Protein AF-0000000069277262 (afdb_homodimer)

InterPro domains:
  IPR000719 Protein kinase domain [PF00069] (21-225)
  IPR000719 Protein kinase domain [PS50011] (18-268)
  IPR000719 Protein kinase domain [SM00220] (18-269)
  IPR008271 Serine/threonine-protein kinase, active site [PS00108] (146-158)
  IPR011009 Protein kinase-like domain superfamily [SSF56112] (22-265)
  IPR017441 Protein kinase, ATP binding site [PS00107] (24-46)
  IPR051681 Serine/Threonine Kinases and Pseudokinases [PTHR44329] (21-268)

Sequence (558 aa):
MTIGIAEHWFIKPSDITPDSKSILGSGGFGIVVKGMLHEATEVAIKIPTRFQSQEESQLANEMRLFRHIRHSNIVLFHGATLMRINGGSPCLSLVLEWVNGGNFGEYMQQLRSNGVFEADGQAFAHKILLDVARGMTYLHKLTPIILHLDLKPANILVERSVPPRGKITDFGLSRFARNSLPQHKVGTEKYMAPEVAHRKHYGPAADVFSLGRVIIWTITGKLCPELISSTSFKGLLQTLDEVALSCLEEEPHIRPNFVQVYARLTTITTTTTTTATSLMTIGIAEHWFIKPSDITPDSKSILGSGGFGIVVKGMLHEATEVAIKIPTRFQSQEESQLANEMRLFRHIRHSNIVLFHGATLMRINGGSPCLSLVLEWVNGGNFGEYMQQLRSNGVFEADGQAFAHKILLDVARGMTYLHKLTPIILHLDLKPANILVERSVPPRGKITDFGLSRFARNSLPQHKVGTEKYMAPEVAHRKHYGPAADVFSLGRVIIWTITGKLCPELISSTSFKGLLQTLDEVALSCLEEEPHIRPNFVQVYARLTTITTTTTTTATSL

Radius of gyration: 24.21 Å; Cα contacts (8 Å, |Δi|>4): 1051; chains: 2; bounding box: 55×65×52 Å

Secondary structure (DSSP, 8-state):
----TT-TTB--GGGEEEEEEEEEEEETTEEEEEEEETTTEEEEEEE-SSTTSHHHHHHHHHHHHHTT---TTB--EEEEEEE-STT---EEEEEEEPPTT-BHHHHHHHHHHTSS--HHHHHHHHHHHHHHHHHHHHHHHSSS-EE----SGGGEEEE-SSS-EEEE---TT-EEGGG--TT---S-GGG--HHHHTT----HHHHHHHHHHHHHHHHHSS--GGGTTTS---THHHHHHHHHHHHT-SSGGGS--HHHHHHHHHT------------/----TT-TTB--GGGEEEEEEEEEEEETTEEEEEEEETTTEEEEEEE-SSTTSHHHHHHHHHHHHHTT---TTB--EEEEEEE-STT---EEEEEEEPPTT-BHHHHHHHHHHTSS--HHHHHHHHHHHHHHHHHHHHHHHSSS-EE-S--SGGGEEEE-SSS-EEEE---TT-EEGGG--TT---S-GGG--HHHHTT----HHHHHHHHHHHHHHHHHSS--GGGTTTS---THHHHHHHHHHHHT-SSGGGS--HHHHHHHHHT------------

pLDDT: mean 82.86, std 16.5, range [23.98, 98.5]

Foldseek 3Di:
DCPPPPDPFEDEPVQKAWPVVAFPDDDPQATWTWIDGNNPAIWIKGFGPDPPDLNLQLVVVVQVVLVPDDDPQAWHWSHWYWDDDPNDGTGIMTITHDAPQAFQLSNLCVCCVVPDCDLVNLVLNLQQLLSVLVRQLVQCPDVQRKAQQADARNQWGWHDDVNIGIHGHRSSQIDGLVPQQLADQDYDPLQFAPSSVVSHRDDQLRVLSSSLQRLVCSLPVDSDLVVLVPDPDDALNVLSSVLSVLSNDNDSVSHDGSVVSSVSSVPRDRPPPPPPPPD/DCPPPPDPFEDEPVQKAWPVVAFPDDDPQATWTWIDGNNPAIWIKGFHPDPPDLNLQLVVVVQVVLVPDDDPQAWHWSHWYWDDDPNDGTGIMTITHDAPQAFQLSNLCVCCVVPDCDLVNLVLNLQQLLSVLVRQLVQCPDVQRKDQQADARNQWGWHDDVNIGIHGHRSSQMDGLVPQQLADQDYDPLQFAPSSVVSHRDDQLRVLSSSLQRLVCSLPVDSDLVVLVPDPDDALNVLSSVLSVLSNDNDSVSHDGSVVSSVSSVPRDRPPPPPPPPD

Solvent-accessible surface area (backbone atoms only — not comparable to full-atom values): 29925 Å² total; per-residue (Å²): 129,80,68,65,81,85,42,81,42,64,43,60,52,88,44,46,48,73,39,82,86,35,73,77,40,81,52,94,63,21,35,31,27,38,27,26,43,67,83,61,38,66,25,29,35,40,34,48,79,48,85,94,30,76,25,42,55,20,49,52,44,27,52,61,49,48,77,58,59,57,52,93,21,32,60,48,65,56,29,34,31,54,43,60,61,93,81,47,71,72,35,73,22,43,35,27,56,55,61,82,35,43,28,40,51,60,40,48,49,58,45,35,68,72,61,59,75,40,67,67,45,48,44,49,52,49,44,28,53,42,28,42,28,36,34,49,30,52,36,59,67,37,89,72,29,44,38,50,53,51,57,41,44,80,31,25,32,25,34,76,36,52,72,52,46,22,24,40,50,80,44,44,72,32,43,47,52,92,68,58,62,34,81,56,75,64,65,49,74,92,30,48,24,66,42,38,71,70,39,32,76,61,57,71,41,37,47,36,21,7,50,14,41,43,46,43,24,67,75,67,74,39,91,52,76,78,53,59,80,74,52,86,57,62,70,66,54,32,55,47,48,54,54,18,54,45,24,54,42,85,52,54,87,74,26,56,54,43,58,55,49,31,55,57,55,67,67,54,74,65,80,68,81,65,78,67,73,76,122,130,78,68,63,82,85,43,81,41,64,43,60,50,89,45,46,49,73,40,85,87,35,72,77,41,81,52,94,63,20,34,31,27,39,27,25,43,68,84,61,38,66,25,28,34,39,32,47,79,46,85,94,30,77,23,41,54,21,49,51,43,26,53,62,49,49,77,58,57,58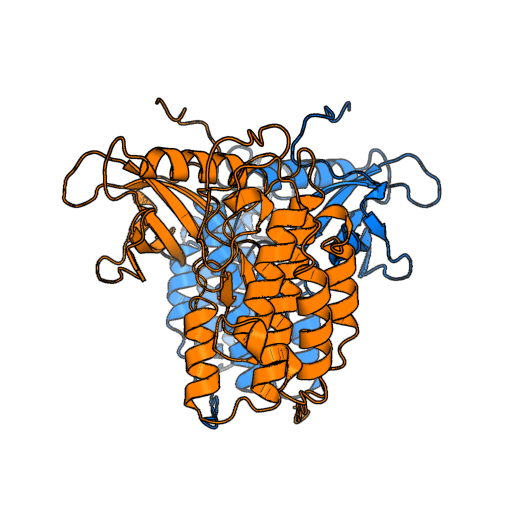,51,92,22,33,61,49,64,56,29,36,32,54,43,62,60,93,83,47,72,70,37,73,22,42,35,27,56,54,60,84,36,44,26,39,52,60,41,48,50,58,44,35,70,72,64,57,75,38,66,66,45,48,44,48,52,49,45,28,52,42,29,42,28,36,35,48,31,52,36,59,66,37,89,73,28,43,38,51,52,50,57,41,44,81,31,24,33,25,35,76,35,52,73,50,44,20,22,41,50,79,43,44,72,32,43,48,52,91,68,56,62,33,81,56,75,64,64,50,73,92,31,49,25,68,43,37,72,68,38,34,77,61,56,72,43,38,47,35,20,7,48,15,41,42,47,44,24,69,75,66,73,40,90,51,78,78,56,58,81,73,53,85,56,60,70,67,53,31,55,46,48,55,53,19,54,44,24,53,42,85,52,54,88,73,26,56,53,43,58,55,50,31,54,56,53,67,67,54,75,66,79,68,80,66,76,67,72,76,123

Structure (mmCIF, N/CA/C/O backbone):
data_AF-0000000069277262-model_v1
#
loop_
_entity.id
_entity.type
_entity.pdbx_description
1 polymer 'Protein kinase domain-containing protein'
#
loop_
_atom_site.group_PDB
_atom_site.id
_atom_site.type_symbol
_atom_site.label_atom_id
_atom_site.label_alt_id
_atom_site.label_comp_id
_atom_site.label_asym_id
_atom_site.label_entity_id
_atom_site.label_seq_id
_atom_site.pdbx_PDB_ins_code
_atom_site.Cartn_x
_atom_site.Cartn_y
_atom_site.Cartn_z
_atom_site.occupancy
_atom_site.B_iso_or_equiv
_atom_site.auth_seq_id
_atom_site.auth_comp_id
_atom_site.auth_asym_id
_atom_site.auth_atom_id
_atom_site.pdbx_PDB_model_num
ATOM 1 N N . MET A 1 1 ? 22.484 15.227 -14.742 1 27.34 1 MET A N 1
ATOM 2 C CA . MET A 1 1 ? 22.266 14.367 -13.586 1 27.34 1 MET A CA 1
ATOM 3 C C . MET A 1 1 ? 22 12.93 -14.016 1 27.34 1 MET A C 1
ATOM 5 O O . MET A 1 1 ? 21.047 12.656 -14.734 1 27.34 1 MET A O 1
ATOM 9 N N . THR A 1 2 ? 23.031 12.234 -14.391 1 31.22 2 THR A N 1
ATOM 10 C CA . THR A 1 2 ? 23 10.844 -14.828 1 31.22 2 THR A CA 1
ATOM 11 C C . THR A 1 2 ? 22.234 9.977 -13.844 1 31.22 2 THR A C 1
ATOM 13 O O . THR A 1 2 ? 22.641 9.836 -12.688 1 31.22 2 THR A O 1
ATOM 16 N N . ILE A 1 3 ? 21 10.195 -13.789 1 38.25 3 ILE A N 1
ATOM 17 C CA . ILE A 1 3 ? 20.312 9.164 -13.016 1 38.25 3 ILE A CA 1
ATOM 18 C C . ILE A 1 3 ? 20.969 7.809 -13.273 1 38.25 3 ILE A C 1
ATOM 20 O O . ILE A 1 3 ? 21.016 7.348 -14.422 1 38.25 3 ILE A O 1
ATOM 24 N N . GLY A 1 4 ? 21.938 7.535 -12.75 1 38.44 4 GLY A N 1
ATOM 25 C CA . GLY A 1 4 ? 22.516 6.219 -12.969 1 38.44 4 GLY A CA 1
ATOM 26 C C . GLY A 1 4 ? 21.469 5.141 -13.172 1 38.44 4 GLY A C 1
ATOM 27 O O . GLY A 1 4 ? 20.484 5.07 -12.43 1 38.44 4 GLY A O 1
ATOM 28 N N . ILE A 1 5 ? 21.203 4.73 -14.43 1 40.66 5 ILE A N 1
ATOM 29 C CA . ILE A 1 5 ? 20.391 3.693 -15.047 1 40.66 5 ILE A CA 1
ATOM 30 C C . ILE A 1 5 ? 20.141 2.566 -14.047 1 40.66 5 ILE A C 1
ATOM 32 O O . ILE A 1 5 ? 19.141 1.855 -14.141 1 40.66 5 ILE A O 1
ATOM 36 N N . ALA A 1 6 ? 21.141 2.26 -13.18 1 46.06 6 ALA A N 1
ATOM 37 C CA . ALA A 1 6 ? 21.109 0.969 -12.492 1 46.06 6 ALA A CA 1
ATOM 38 C C . ALA A 1 6 ? 20.188 1.015 -11.281 1 46.06 6 ALA A C 1
ATOM 40 O O . ALA A 1 6 ? 20.281 0.157 -10.398 1 46.06 6 ALA A O 1
ATOM 41 N N . GLU A 1 7 ? 19.25 2.193 -11.234 1 62 7 GLU A N 1
ATOM 42 C CA . GLU A 1 7 ? 18.562 2.213 -9.945 1 62 7 GLU A CA 1
ATOM 43 C C . GLU A 1 7 ? 17.234 1.466 -10.016 1 62 7 GLU A C 1
ATOM 45 O O . GLU A 1 7 ? 16.516 1.579 -11 1 62 7 GLU A O 1
ATOM 50 N N . HIS A 1 8 ? 17.031 0.446 -9.273 1 68.56 8 HIS A N 1
ATOM 51 C CA . HIS A 1 8 ? 15.906 -0.479 -9.219 1 68.56 8 HIS A CA 1
ATOM 52 C C . HIS A 1 8 ? 14.578 0.271 -9.164 1 68.56 8 HIS A C 1
ATOM 54 O O . HIS A 1 8 ? 13.516 -0.322 -9.367 1 68.56 8 HIS A O 1
ATOM 60 N N . TRP A 1 9 ? 14.664 1.692 -9.156 1 77.31 9 TRP A N 1
ATOM 61 C CA . TRP A 1 9 ? 13.406 2.428 -9.039 1 77.31 9 TRP A CA 1
ATOM 62 C C . TRP A 1 9 ? 13.109 3.193 -10.32 1 77.31 9 TRP A C 1
ATOM 64 O O . TRP A 1 9 ? 12.078 3.869 -10.422 1 77.31 9 TRP A O 1
ATOM 74 N N . PHE A 1 10 ? 13.961 3.07 -11.312 1 85.88 10 PHE A N 1
ATOM 75 C CA . PHE A 1 10 ? 13.695 3.771 -12.562 1 85.88 10 PHE A CA 1
ATOM 76 C C . PHE A 1 10 ? 12.711 2.988 -13.422 1 85.88 10 PHE A C 1
ATOM 78 O O . PHE A 1 10 ? 12.891 1.791 -13.656 1 85.88 10 PHE A O 1
ATOM 85 N N . ILE A 1 11 ? 11.734 3.605 -13.883 1 90.69 11 ILE A N 1
ATOM 86 C CA . ILE A 1 11 ? 10.719 3.049 -14.766 1 90.69 11 ILE A CA 1
ATOM 87 C C . ILE A 1 11 ? 10.891 3.623 -16.172 1 90.69 11 ILE A C 1
ATOM 89 O O . ILE A 1 11 ? 10.945 4.844 -16.344 1 90.69 11 ILE A O 1
ATOM 93 N N . LYS A 1 12 ? 11.008 2.789 -17.172 1 91.12 12 LYS A N 1
ATOM 94 C CA . LYS A 1 12 ? 11.133 3.26 -18.547 1 91.12 12 LYS A CA 1
ATOM 95 C C . LYS A 1 12 ? 9.898 4.043 -18.969 1 91.12 12 LYS A C 1
ATOM 97 O O . LYS A 1 12 ? 8.766 3.623 -18.719 1 91.12 12 LYS A O 1
ATOM 102 N N . PRO A 1 13 ? 10.148 5.199 -19.609 1 90.75 13 PRO A N 1
ATOM 103 C CA . PRO A 1 13 ? 9 5.984 -20.062 1 90.75 13 PRO A CA 1
ATOM 104 C C . PRO A 1 13 ? 8.016 5.164 -20.891 1 90.75 13 PRO A C 1
ATOM 106 O O . PRO A 1 13 ? 6.809 5.379 -20.828 1 90.75 13 PRO A O 1
ATOM 109 N N . SER A 1 14 ? 8.5 4.145 -21.625 1 91.88 14 SER A N 1
ATOM 110 C CA . SER A 1 14 ? 7.668 3.318 -22.484 1 91.88 14 SER A CA 1
ATOM 111 C C . SER A 1 14 ? 6.73 2.432 -21.672 1 91.88 14 SER A C 1
ATOM 113 O O . SER A 1 14 ? 5.754 1.902 -22.203 1 91.88 14 SER A O 1
ATOM 115 N N . ASP A 1 15 ? 7.047 2.285 -20.453 1 93.75 15 ASP A N 1
ATOM 116 C CA . ASP A 1 15 ? 6.242 1.424 -19.594 1 93.75 15 ASP A CA 1
ATOM 117 C C . ASP A 1 15 ? 5.059 2.188 -19.016 1 93.75 15 ASP A C 1
ATOM 119 O O . ASP A 1 15 ? 4.219 1.606 -18.328 1 93.75 15 ASP A O 1
ATOM 123 N N . ILE A 1 16 ? 4.98 3.463 -19.281 1 93.06 16 ILE A N 1
ATOM 124 C CA . ILE A 1 16 ? 3.934 4.324 -18.734 1 93.06 16 ILE A CA 1
ATOM 125 C C . ILE A 1 16 ? 3.113 4.914 -19.891 1 93.06 16 ILE A C 1
ATOM 127 O O . ILE A 1 16 ? 3.67 5.402 -20.875 1 93.06 16 ILE A O 1
ATOM 131 N N . THR A 1 17 ? 1.838 4.809 -19.797 1 91.94 17 THR A N 1
ATOM 132 C CA . THR A 1 17 ? 0.921 5.473 -20.719 1 91.94 17 THR A CA 1
ATOM 133 C C . THR A 1 17 ? 0.125 6.559 -19.984 1 91.94 17 THR A C 1
ATOM 135 O O . THR A 1 17 ? -0.819 6.254 -19.25 1 91.94 17 THR A O 1
ATOM 138 N N . PRO A 1 18 ? 0.517 7.805 -20.156 1 88.12 18 PRO A N 1
ATOM 139 C CA . PRO A 1 18 ? -0.223 8.883 -19.5 1 88.12 18 PRO A CA 1
ATOM 140 C C . PRO A 1 18 ? -1.602 9.117 -20.109 1 88.12 18 PRO A C 1
ATOM 142 O O . PRO A 1 18 ? -1.782 8.922 -21.328 1 88.12 18 PRO A O 1
ATOM 145 N N . ASP A 1 19 ? -2.545 9.297 -19.234 1 84.62 19 ASP A N 1
ATOM 146 C CA . ASP A 1 19 ? -3.848 9.773 -19.688 1 84.62 19 ASP A CA 1
ATOM 147 C C . ASP A 1 19 ? -3.873 11.289 -19.797 1 84.62 19 ASP A C 1
ATOM 149 O O . ASP A 1 19 ? -4.148 11.984 -18.812 1 84.62 19 ASP A O 1
ATOM 153 N N . SER A 1 20 ? -3.529 11.828 -20.812 1 67.06 20 SER A N 1
ATOM 154 C CA . SER A 1 20 ? -3.295 13.25 -21.031 1 67.06 20 SER A CA 1
ATOM 155 C C . SER A 1 20 ? -4.516 14.078 -20.656 1 67.06 20 SER A C 1
ATOM 157 O O . SER A 1 20 ? -4.398 15.281 -20.391 1 67.06 20 SER A O 1
ATOM 159 N N . LYS A 1 21 ? -5.594 13.594 -20.641 1 66.06 21 LYS A N 1
ATOM 160 C CA . LYS A 1 21 ? -6.801 14.367 -20.344 1 66.06 21 LYS A CA 1
ATOM 161 C C . LYS A 1 21 ? -6.977 14.562 -18.844 1 66.06 21 LYS A C 1
ATOM 163 O O . LYS A 1 21 ? -7.816 15.352 -18.406 1 66.06 21 LYS A O 1
ATOM 168 N N . SER A 1 22 ? -6.027 13.945 -18.125 1 64.19 22 SER A N 1
ATOM 169 C CA . SER A 1 22 ? -6.324 13.898 -16.703 1 64.19 22 SER A CA 1
ATOM 170 C C . SER A 1 22 ? -5.309 14.695 -15.891 1 64.19 22 SER A C 1
ATOM 172 O O . SER A 1 22 ? -4.348 14.133 -15.367 1 64.19 22 SER A O 1
ATOM 174 N N . ILE A 1 23 ? -5.422 15.984 -16.031 1 63.75 23 ILE A N 1
ATOM 175 C CA . ILE A 1 23 ? -4.605 16.797 -15.125 1 63.75 23 ILE A CA 1
ATOM 176 C C . ILE A 1 23 ? -5.316 16.953 -13.781 1 63.75 23 ILE A C 1
ATOM 178 O O . ILE A 1 23 ? -6.426 17.484 -13.719 1 63.75 23 ILE A O 1
ATOM 182 N N . LEU A 1 24 ? -4.887 16.266 -12.75 1 61.84 24 LEU A N 1
ATOM 183 C CA . LEU A 1 24 ? -5.555 16.188 -11.453 1 61.84 24 LEU A CA 1
ATOM 184 C C . LEU A 1 24 ? -5.188 17.375 -10.578 1 61.84 24 LEU A C 1
ATOM 186 O O . LEU A 1 24 ? -5.945 17.75 -9.68 1 61.84 24 LEU A O 1
ATOM 190 N N . GLY A 1 25 ? -4.023 18.031 -10.773 1 61.25 25 GLY A N 1
ATOM 191 C CA . GLY A 1 25 ? -3.658 19.156 -9.914 1 61.25 25 GLY A CA 1
ATOM 192 C C . GLY A 1 25 ? -2.42 19.891 -10.391 1 61.25 25 GLY A C 1
ATOM 193 O O . GLY A 1 25 ? -1.6 19.328 -11.117 1 61.25 25 GLY A O 1
ATOM 194 N N . SER A 1 26 ? -2.674 21.297 -10.43 1 57.47 26 SER A N 1
ATOM 195 C CA . SER A 1 26 ? -1.552 22.188 -10.742 1 57.47 26 SER A CA 1
ATOM 196 C C . SER A 1 26 ? -1.146 23.016 -9.523 1 57.47 26 SER A C 1
ATOM 198 O O . SER A 1 26 ? -1.988 23.656 -8.891 1 57.47 26 SER A O 1
ATOM 200 N N . GLY A 1 27 ? -0.346 22.328 -8.664 1 53.75 27 GLY A N 1
ATOM 201 C CA . GLY A 1 27 ? 0.122 23.25 -7.641 1 53.75 27 GLY A CA 1
ATOM 202 C C . GLY A 1 27 ? 1.579 23.641 -7.809 1 53.75 27 GLY A C 1
ATOM 203 O O . GLY A 1 27 ? 2.164 23.438 -8.875 1 53.75 27 GLY A O 1
ATOM 204 N N . GLY A 1 28 ? 2.104 24.453 -6.918 1 56.34 28 GLY A N 1
ATOM 205 C CA . GLY A 1 28 ? 3.461 24.969 -6.906 1 56.34 28 GLY A CA 1
ATOM 206 C C . GLY A 1 28 ? 4.512 23.891 -7.117 1 56.34 28 GLY A C 1
ATOM 207 O O . GLY A 1 28 ? 5.691 24.203 -7.297 1 56.34 28 GLY A O 1
ATOM 208 N N . PHE A 1 29 ? 3.996 22.594 -7.195 1 62.53 29 PHE A N 1
ATOM 209 C CA . PHE A 1 29 ? 5.039 21.578 -7.234 1 62.53 29 PHE A CA 1
ATOM 210 C C . PHE A 1 29 ? 4.902 20.703 -8.484 1 62.53 29 PHE A C 1
ATOM 212 O O . PHE A 1 29 ? 5.453 19.609 -8.539 1 62.53 29 PHE A O 1
ATOM 219 N N . GLY A 1 30 ? 4.156 21.141 -9.43 1 74.94 30 GLY A N 1
ATOM 220 C CA . GLY A 1 30 ? 4.016 20.391 -10.664 1 74.94 30 GLY A CA 1
ATOM 221 C C . GLY A 1 30 ? 2.598 19.906 -10.914 1 74.94 30 GLY A C 1
ATOM 222 O O . GLY A 1 30 ? 1.66 20.359 -10.25 1 74.94 30 GLY A O 1
ATOM 223 N N . ILE A 1 31 ? 2.508 19.234 -11.977 1 82.81 31 ILE A N 1
ATOM 224 C CA . ILE A 1 31 ? 1.198 18.703 -12.336 1 82.81 31 ILE A CA 1
ATOM 225 C C . ILE A 1 31 ? 1.163 17.203 -12.086 1 82.81 31 ILE A C 1
ATOM 227 O O . ILE A 1 31 ? 2.203 16.531 -12.102 1 82.81 31 ILE A O 1
ATOM 231 N N . VAL A 1 32 ? 0.019 16.719 -11.688 1 89 32 VAL A N 1
ATOM 232 C CA . VAL A 1 32 ? -0.199 15.281 -11.523 1 89 32 VAL A CA 1
ATOM 233 C C . VAL A 1 32 ? -1.154 14.773 -12.594 1 89 32 VAL A C 1
ATOM 235 O O . VAL A 1 32 ? -2.236 15.328 -12.789 1 89 32 VAL A O 1
ATOM 238 N N . VAL A 1 33 ? -0.691 13.742 -13.336 1 89.31 33 VAL A N 1
ATOM 239 C CA . VAL A 1 33 ? -1.486 13.141 -14.398 1 89.31 33 VAL A CA 1
ATOM 240 C C . VAL A 1 33 ? -1.729 11.664 -14.094 1 89.31 33 VAL A C 1
ATOM 242 O O . VAL A 1 33 ? -0.838 10.969 -13.602 1 89.31 33 VAL A O 1
ATOM 245 N N . LYS A 1 34 ? -2.947 11.328 -14.359 1 92.69 34 LYS A N 1
ATOM 246 C CA . LYS A 1 34 ? -3.23 9.898 -14.266 1 92.69 34 LYS A CA 1
ATOM 247 C C . LYS A 1 34 ? -2.605 9.133 -15.438 1 92.69 34 LYS A C 1
ATOM 249 O O . LYS A 1 34 ? -2.461 9.68 -16.531 1 92.69 34 LYS A O 1
ATOM 254 N N . GLY A 1 35 ? -2.186 7.914 -15.211 1 93.81 35 GLY A N 1
ATOM 255 C CA . GLY A 1 35 ? -1.645 7.055 -16.25 1 93.81 35 GLY A CA 1
ATOM 256 C C . GLY A 1 35 ? -1.752 5.578 -15.922 1 93.81 35 GLY A C 1
ATOM 257 O O . GLY A 1 35 ? -2.375 5.203 -14.922 1 93.81 35 GLY A O 1
ATOM 258 N N . MET A 1 36 ? -1.247 4.781 -16.891 1 94.19 36 MET A N 1
ATOM 259 C CA . MET A 1 36 ? -1.209 3.334 -16.719 1 94.19 36 MET A CA 1
ATOM 260 C C . MET A 1 36 ? 0.227 2.82 -16.75 1 94.19 36 MET A C 1
ATOM 262 O O . MET A 1 36 ? 1.001 3.166 -17.641 1 94.19 36 MET A O 1
ATOM 266 N N . LEU A 1 37 ? 0.628 2.111 -15.688 1 94.5 37 LEU A N 1
ATOM 267 C CA . LEU A 1 37 ? 1.901 1.399 -15.648 1 94.5 37 LEU A CA 1
ATOM 268 C C . LEU A 1 37 ? 1.739 -0.031 -16.156 1 94.5 37 LEU A C 1
ATOM 270 O O . LEU A 1 37 ? 0.922 -0.79 -15.625 1 94.5 37 LEU A O 1
ATOM 274 N N . HIS A 1 38 ? 2.406 -0.432 -17.219 1 94.06 38 HIS A N 1
ATOM 275 C CA . HIS A 1 38 ? 2.414 -1.762 -17.812 1 94.06 38 HIS A CA 1
ATOM 276 C C . HIS A 1 38 ? 1.014 -2.178 -18.25 1 94.06 38 HIS A C 1
ATOM 278 O O . HIS A 1 38 ? 0.635 -3.342 -18.109 1 94.06 38 HIS A O 1
ATOM 284 N N . GLU A 1 39 ? 0.163 -1.242 -18.516 1 90.69 39 GLU A N 1
ATOM 285 C CA . GLU A 1 39 ? -1.175 -1.433 -19.062 1 90.69 39 GLU A CA 1
ATOM 286 C C . GLU A 1 39 ? -2.1 -2.104 -18.047 1 90.69 39 GLU A C 1
ATOM 288 O O . GLU A 1 39 ? -3.156 -2.621 -18.422 1 90.69 39 GLU A O 1
ATOM 293 N N . ALA A 1 40 ? -1.693 -2.084 -16.812 1 92.62 40 ALA A N 1
ATOM 294 C CA . ALA A 1 40 ? -2.508 -2.844 -15.867 1 92.62 40 ALA A CA 1
ATOM 295 C C . ALA A 1 40 ? -2.736 -2.051 -14.586 1 92.62 40 ALA A C 1
ATOM 297 O O . ALA A 1 40 ? -3.73 -2.264 -13.883 1 92.62 40 ALA A O 1
ATOM 298 N N . THR A 1 41 ? -1.782 -1.186 -14.297 1 94.31 41 THR A N 1
ATOM 299 C CA . THR A 1 41 ? -1.841 -0.509 -13.008 1 94.31 41 THR A CA 1
ATOM 300 C C . THR A 1 41 ? -2.084 0.987 -13.195 1 94.31 41 THR A C 1
ATOM 302 O O . THR A 1 41 ? -1.302 1.67 -13.859 1 94.31 41 THR A O 1
ATOM 305 N N . GLU A 1 42 ? -3.137 1.473 -12.625 1 93.75 42 GLU A N 1
ATOM 306 C CA . GLU A 1 42 ? -3.352 2.916 -12.617 1 93.75 42 GLU A CA 1
ATOM 307 C C . GLU A 1 42 ? -2.34 3.619 -11.711 1 93.75 42 GLU A C 1
ATOM 309 O O . GLU A 1 42 ? -2.059 3.154 -10.609 1 93.75 42 GLU A O 1
ATOM 314 N N . VAL A 1 43 ? -1.77 4.715 -12.227 1 95.44 43 VAL A N 1
ATOM 315 C CA . VAL A 1 43 ? -0.75 5.43 -11.469 1 95.44 43 VAL A CA 1
ATOM 316 C C . VAL A 1 43 ? -0.981 6.934 -11.578 1 95.44 43 VAL A C 1
ATOM 318 O O . VAL A 1 43 ? -1.735 7.391 -12.445 1 95.44 43 VAL A O 1
ATOM 321 N N . ALA A 1 44 ? -0.47 7.68 -10.594 1 94.19 44 ALA A N 1
ATOM 322 C CA . ALA A 1 44 ? -0.353 9.133 -10.648 1 94.19 44 ALA A CA 1
ATOM 323 C C . ALA A 1 44 ? 1.069 9.555 -11.008 1 94.19 44 ALA A C 1
ATOM 325 O O . ALA A 1 44 ? 2.027 9.156 -10.344 1 94.19 44 ALA A O 1
ATOM 326 N N . ILE A 1 45 ? 1.183 10.336 -12.07 1 92.44 45 ILE A N 1
ATOM 327 C CA . ILE A 1 45 ? 2.492 10.812 -12.5 1 92.44 45 ILE A CA 1
ATOM 328 C C . ILE A 1 45 ? 2.645 12.289 -12.133 1 92.44 45 ILE A C 1
ATOM 330 O O . ILE A 1 45 ? 1.895 13.141 -12.625 1 92.44 45 ILE A O 1
ATOM 334 N N . LYS A 1 46 ? 3.521 12.555 -11.219 1 91.06 46 LYS A N 1
ATOM 335 C CA . LYS A 1 46 ? 3.842 13.93 -10.836 1 91.06 46 LYS A CA 1
ATOM 336 C C . LYS A 1 46 ? 4.969 14.484 -11.695 1 91.06 46 LYS A C 1
ATOM 338 O O . LYS A 1 46 ? 6.094 13.977 -11.664 1 91.06 46 LYS A O 1
ATOM 343 N N . ILE A 1 47 ? 4.645 15.547 -12.414 1 87.06 47 ILE A N 1
ATOM 344 C CA . ILE A 1 47 ? 5.559 16.109 -13.398 1 87.06 47 ILE A CA 1
ATOM 345 C C . ILE A 1 47 ? 5.871 17.562 -13.055 1 87.06 47 ILE A C 1
ATOM 347 O O . ILE A 1 47 ? 4.957 18.359 -12.828 1 87.06 47 ILE A O 1
ATOM 351 N N . PRO A 1 48 ? 7.199 17.859 -13.008 1 81.75 48 PRO A N 1
ATOM 352 C CA . PRO A 1 48 ? 7.523 19.281 -12.805 1 81.75 48 PRO A CA 1
ATOM 353 C C . PRO A 1 48 ? 7.199 20.141 -14.031 1 81.75 48 PRO A C 1
ATOM 355 O O . PRO A 1 48 ? 7.352 19.672 -15.164 1 81.75 48 PRO A O 1
ATOM 358 N N . THR A 1 49 ? 6.523 21.281 -13.836 1 73.44 49 THR A N 1
ATOM 359 C CA . THR A 1 49 ? 6.129 22.141 -14.945 1 73.44 49 THR A CA 1
ATOM 360 C C . THR A 1 49 ? 7.332 22.906 -15.492 1 73.44 49 THR A C 1
ATOM 362 O O . THR A 1 49 ? 7.328 23.328 -16.641 1 73.44 49 THR A O 1
ATOM 365 N N . ARG A 1 50 ? 8.234 23.312 -14.656 1 67 50 ARG A N 1
ATOM 366 C CA . ARG A 1 50 ? 9.367 24.094 -15.141 1 67 50 ARG A CA 1
ATOM 367 C C . ARG A 1 50 ? 10.688 23.406 -14.812 1 67 50 ARG A C 1
ATOM 369 O O . ARG A 1 50 ? 10.844 22.828 -13.734 1 67 50 ARG A O 1
ATOM 376 N N . PHE A 1 51 ? 11.453 23.391 -15.867 1 59.12 51 PHE A N 1
ATOM 377 C CA . PHE A 1 51 ? 12.82 22.891 -15.711 1 59.12 51 PHE A CA 1
ATOM 378 C C . PHE A 1 51 ? 13.633 23.828 -14.82 1 59.12 51 PHE A C 1
ATOM 380 O O . PHE A 1 51 ? 13.516 25.047 -14.906 1 59.12 51 PHE A O 1
ATOM 387 N N . GLN A 1 52 ? 14.508 23.156 -14.016 1 57.06 52 GLN A N 1
ATOM 388 C CA . GLN A 1 52 ? 15.484 23.859 -13.188 1 57.06 52 GLN A CA 1
ATOM 389 C C . GLN A 1 52 ? 14.797 24.781 -12.188 1 57.06 52 GLN A C 1
ATOM 391 O O . GLN A 1 52 ? 15.32 25.844 -11.852 1 57.06 52 GLN A O 1
ATOM 396 N N . SER A 1 53 ? 13.57 24.25 -11.828 1 66.25 53 SER A N 1
ATOM 397 C CA . SER A 1 53 ? 12.789 25.078 -10.922 1 66.25 53 SER A CA 1
ATOM 398 C C . SER A 1 53 ? 12.781 24.5 -9.508 1 66.25 53 SER A C 1
ATOM 400 O O . SER A 1 53 ? 13.398 23.469 -9.258 1 66.25 53 SER A O 1
ATOM 402 N N . GLN A 1 54 ? 12.484 25.375 -8.586 1 71.81 54 GLN A N 1
ATOM 403 C CA . GLN A 1 54 ? 12.172 24.953 -7.227 1 71.81 54 GLN A CA 1
ATOM 404 C C . GLN A 1 54 ? 11.367 23.656 -7.219 1 71.81 54 GLN A C 1
ATOM 406 O O . GLN A 1 54 ? 11.562 22.812 -6.355 1 71.81 54 GLN A O 1
ATOM 411 N N . GLU A 1 55 ? 10.727 23.438 -8.297 1 72 55 GLU A N 1
ATOM 412 C CA . GLU A 1 55 ? 9.898 22.234 -8.414 1 72 55 GLU A CA 1
ATOM 413 C C . GLU A 1 55 ? 10.758 20.984 -8.602 1 72 55 GLU A C 1
ATOM 415 O O . GLU A 1 55 ? 10.484 19.953 -8 1 72 55 GLU A O 1
ATOM 420 N N . GLU A 1 56 ? 11.75 21.156 -9.352 1 72.44 56 GLU A N 1
ATOM 421 C CA . GLU A 1 56 ? 12.625 20 -9.609 1 72.44 56 GLU A CA 1
ATOM 422 C C . GLU A 1 56 ? 13.375 19.594 -8.344 1 72.44 56 GLU A C 1
ATOM 424 O O . GLU A 1 56 ? 13.57 18.406 -8.094 1 72.44 56 GLU A O 1
ATOM 429 N N . SER A 1 57 ? 13.742 20.641 -7.676 1 76 57 SER A N 1
ATOM 430 C CA . SER A 1 57 ? 14.445 20.359 -6.43 1 76 57 SER A CA 1
ATOM 431 C C . SER A 1 57 ? 13.539 19.656 -5.426 1 76 57 SER A C 1
ATOM 433 O O . SER A 1 57 ? 13.969 18.75 -4.719 1 76 57 SER A O 1
ATOM 435 N N . GLN A 1 58 ? 12.336 20.078 -5.367 1 79.69 58 GLN A N 1
ATOM 436 C CA . GLN A 1 58 ? 11.375 19.453 -4.457 1 79.69 58 GLN A CA 1
ATOM 437 C C . GLN A 1 58 ? 11.062 18.031 -4.871 1 79.69 58 GLN A C 1
ATOM 439 O O . GLN A 1 58 ? 10.938 17.141 -4.02 1 79.69 58 GLN A O 1
ATOM 444 N N . LEU A 1 59 ? 10.984 17.875 -6.137 1 79.62 59 LEU A N 1
ATOM 445 C CA . LEU A 1 59 ? 10.719 16.531 -6.629 1 79.62 59 LEU A CA 1
ATOM 446 C C . LEU A 1 59 ? 11.898 15.602 -6.352 1 79.62 59 LEU A C 1
ATOM 448 O O . LEU A 1 59 ? 11.711 14.438 -5.992 1 79.62 59 LEU A O 1
ATOM 452 N N . ALA A 1 60 ? 13.055 16.141 -6.539 1 78.44 60 ALA A N 1
ATOM 453 C CA . ALA A 1 60 ? 14.25 15.367 -6.227 1 78.44 60 ALA A CA 1
ATOM 454 C C . ALA A 1 60 ? 14.297 14.992 -4.75 1 78.44 60 ALA A C 1
ATOM 456 O O . ALA A 1 60 ? 14.672 13.875 -4.395 1 78.44 60 ALA A O 1
ATOM 457 N N . ASN A 1 61 ? 13.883 15.922 -3.982 1 80.12 61 ASN A N 1
ATOM 458 C CA . ASN A 1 61 ? 13.812 15.656 -2.549 1 80.12 61 ASN A CA 1
ATOM 459 C C . ASN A 1 61 ? 12.797 14.562 -2.229 1 80.12 61 ASN A C 1
ATOM 461 O O . ASN A 1 61 ? 13.086 13.656 -1.445 1 80.12 61 ASN A O 1
ATOM 465 N N . GLU A 1 62 ? 11.656 14.695 -2.822 1 84.75 62 GLU A N 1
ATOM 466 C CA . GLU A 1 62 ? 10.625 13.688 -2.639 1 84.75 62 GLU A CA 1
ATOM 467 C C . GLU A 1 62 ? 11.133 12.297 -3.02 1 84.75 62 GLU A C 1
ATOM 469 O O . GLU A 1 62 ? 10.93 11.328 -2.279 1 84.75 62 GLU A O 1
ATOM 474 N N . MET A 1 63 ? 11.773 12.258 -4.086 1 80.19 63 MET A N 1
ATOM 475 C CA . MET A 1 63 ? 12.312 10.984 -4.551 1 80.19 63 MET A CA 1
ATOM 476 C C . MET A 1 63 ? 13.289 10.406 -3.533 1 80.19 63 MET A C 1
ATOM 478 O O . MET A 1 63 ? 13.258 9.211 -3.242 1 80.19 63 MET A O 1
ATOM 482 N N . ARG A 1 64 ? 14.094 11.18 -3.01 1 81.75 64 ARG A N 1
ATOM 483 C CA . ARG A 1 64 ? 15.086 10.75 -2.033 1 81.75 64 ARG A CA 1
ATOM 484 C C . ARG A 1 64 ? 14.414 10.188 -0.782 1 81.75 64 ARG A C 1
ATOM 486 O O . ARG A 1 64 ? 14.844 9.164 -0.247 1 81.75 64 ARG A O 1
ATOM 493 N N . LEU A 1 65 ? 13.406 10.852 -0.394 1 83.81 65 LEU A N 1
ATOM 494 C CA . LEU A 1 65 ? 12.719 10.438 0.824 1 83.81 65 LEU A CA 1
ATOM 495 C C . LEU A 1 65 ? 11.914 9.164 0.589 1 83.81 65 LEU A C 1
ATOM 497 O O . LEU A 1 65 ? 11.883 8.281 1.449 1 83.81 65 LEU A O 1
ATOM 501 N N . PHE A 1 66 ? 11.297 9.055 -0.571 1 82.69 66 PHE A N 1
ATOM 502 C CA . PHE A 1 66 ? 10.469 7.902 -0.897 1 82.69 66 PHE A CA 1
ATOM 503 C C . PHE A 1 66 ? 11.289 6.621 -0.916 1 82.69 66 PHE A C 1
ATOM 505 O O . PHE A 1 66 ? 10.766 5.535 -0.659 1 82.69 66 PHE A O 1
ATOM 512 N N . ARG A 1 67 ? 12.516 6.793 -1.144 1 75.75 67 ARG A N 1
ATOM 513 C CA . ARG A 1 67 ? 13.383 5.617 -1.139 1 75.75 67 ARG A CA 1
ATOM 514 C C . ARG A 1 67 ? 13.492 5.023 0.262 1 75.75 67 ARG A C 1
ATOM 516 O O . ARG A 1 67 ? 13.82 3.848 0.42 1 75.75 67 ARG A O 1
ATOM 523 N N . HIS A 1 68 ? 13.062 5.844 1.233 1 78.69 68 HIS A N 1
ATOM 524 C CA . HIS A 1 68 ? 13.242 5.445 2.625 1 78.69 68 HIS A CA 1
ATOM 525 C C . HIS A 1 68 ? 11.906 5.121 3.283 1 78.69 68 HIS A C 1
ATOM 527 O O . HIS A 1 68 ? 11.867 4.535 4.367 1 78.69 68 HIS A O 1
ATOM 533 N N . ILE A 1 69 ? 10.938 5.504 2.633 1 87.06 69 ILE A N 1
ATOM 534 C CA . ILE A 1 69 ? 9.648 5.48 3.305 1 87.06 69 ILE A CA 1
ATOM 535 C C . ILE A 1 69 ? 8.773 4.375 2.705 1 87.06 69 ILE A C 1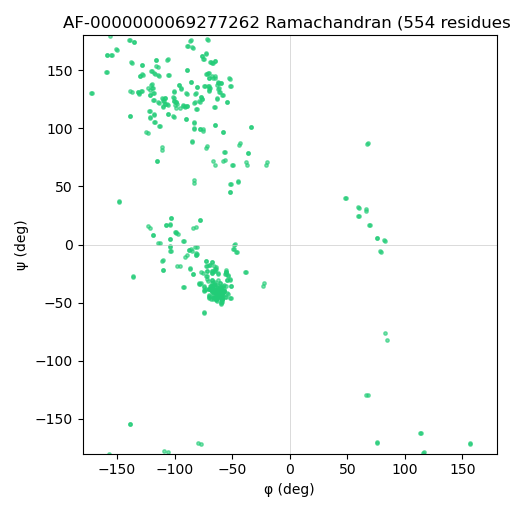
ATOM 537 O O . ILE A 1 69 ? 8.609 4.301 1.485 1 87.06 69 ILE A O 1
ATOM 541 N N . ARG A 1 70 ? 8.336 3.498 3.598 1 86.88 70 ARG A N 1
ATOM 542 C CA . ARG A 1 70 ? 7.375 2.463 3.229 1 86.88 70 ARG A CA 1
ATOM 543 C C . ARG A 1 70 ? 6.316 2.289 4.309 1 86.88 70 ARG A C 1
ATOM 545 O O . ARG A 1 70 ? 6.605 1.781 5.395 1 86.88 70 ARG A O 1
ATOM 552 N N . HIS A 1 71 ? 5.18 2.672 3.988 1 92.81 71 HIS A N 1
ATOM 553 C CA . HIS A 1 71 ? 4.102 2.562 4.965 1 92.81 71 HIS A CA 1
ATOM 554 C C . HIS A 1 71 ? 2.736 2.58 4.281 1 92.81 71 HIS A C 1
ATOM 556 O O . HIS A 1 71 ? 2.543 3.289 3.291 1 92.81 71 HIS A O 1
ATOM 562 N N . SER A 1 72 ? 1.811 1.878 4.898 1 92.88 72 SER A N 1
ATOM 563 C CA . SER A 1 72 ? 0.49 1.713 4.297 1 92.88 72 SER A CA 1
ATOM 564 C C . SER A 1 72 ? -0.27 3.035 4.262 1 92.88 72 SER A C 1
ATOM 566 O O . SER A 1 72 ? -1.195 3.203 3.465 1 92.88 72 SER A O 1
ATOM 568 N N . ASN A 1 73 ? 0.082 3.984 5.121 1 97.06 73 ASN A N 1
ATOM 569 C CA . ASN A 1 73 ? -0.613 5.266 5.168 1 97.06 73 ASN A CA 1
ATOM 570 C C . ASN A 1 73 ? 0.208 6.375 4.516 1 97.06 73 ASN A C 1
ATOM 572 O O . ASN A 1 73 ? -0.009 7.555 4.785 1 97.06 73 ASN A O 1
ATOM 576 N N . ILE A 1 74 ? 1.15 6.016 3.752 1 96.44 74 ILE A N 1
ATOM 577 C CA . ILE A 1 74 ? 1.907 6.898 2.873 1 96.44 74 ILE A CA 1
ATOM 578 C C . ILE A 1 74 ? 1.743 6.445 1.424 1 96.44 74 ILE A C 1
ATOM 580 O O . ILE A 1 74 ? 1.769 5.25 1.133 1 96.44 74 ILE A O 1
ATOM 584 N N . VAL A 1 75 ? 1.505 7.383 0.573 1 95.88 75 VAL A N 1
ATOM 585 C CA . VAL A 1 75 ? 1.309 7.059 -0.836 1 95.88 75 VAL A CA 1
ATOM 586 C C . VAL A 1 75 ? 2.469 6.195 -1.334 1 95.88 75 VAL A C 1
ATOM 588 O O . VAL A 1 75 ? 3.629 6.457 -1.007 1 95.88 75 VAL A O 1
ATOM 591 N N . LEU A 1 76 ? 2.117 5.191 -2.08 1 94.5 76 LEU A N 1
ATOM 592 C CA . LEU A 1 76 ? 3.125 4.25 -2.557 1 94.5 76 LEU A CA 1
ATOM 593 C C . LEU A 1 76 ? 3.918 4.844 -3.717 1 94.5 76 LEU A C 1
ATOM 595 O O . LEU A 1 76 ? 3.338 5.395 -4.656 1 94.5 76 LEU A O 1
ATOM 599 N N . PHE A 1 77 ? 5.227 4.82 -3.582 1 92.44 77 PHE A N 1
ATOM 600 C CA . PHE A 1 77 ? 6.168 5.215 -4.625 1 92.44 77 PHE A CA 1
ATOM 601 C C . PHE A 1 77 ? 6.551 4.02 -5.488 1 92.44 77 PHE A C 1
ATOM 603 O O . PHE A 1 77 ? 7.301 3.145 -5.047 1 92.44 77 PHE A O 1
ATOM 610 N N . HIS A 1 78 ? 6.027 4.023 -6.754 1 91.62 78 HIS A N 1
ATOM 611 C CA . HIS A 1 78 ? 6.379 2.926 -7.652 1 91.62 78 HIS A CA 1
ATOM 612 C C . HIS A 1 78 ? 7.781 3.109 -8.227 1 91.62 78 HIS A C 1
ATOM 614 O O . HIS A 1 78 ? 8.477 2.131 -8.5 1 91.62 78 HIS A O 1
ATOM 620 N N . GLY A 1 79 ? 8.141 4.352 -8.438 1 90 79 GLY A N 1
ATOM 621 C CA . GLY A 1 79 ? 9.43 4.68 -9.031 1 90 79 GLY A CA 1
ATOM 622 C C . GLY A 1 79 ? 9.445 6.043 -9.695 1 90 79 GLY A C 1
ATOM 623 O O . GLY A 1 79 ? 8.578 6.879 -9.438 1 90 79 GLY A O 1
ATOM 624 N N . ALA A 1 80 ? 10.555 6.289 -10.391 1 90.38 80 ALA A N 1
ATOM 625 C CA . ALA A 1 80 ? 10.734 7.539 -11.125 1 90.38 80 ALA A CA 1
ATOM 626 C C . ALA A 1 80 ? 10.922 7.281 -12.617 1 90.38 80 ALA A C 1
ATOM 628 O O . ALA A 1 80 ? 11.328 6.184 -13.016 1 90.38 80 ALA A O 1
ATOM 629 N N . THR A 1 81 ? 10.484 8.219 -13.391 1 90.94 81 THR A N 1
ATOM 630 C CA . THR A 1 81 ? 10.609 8.133 -14.836 1 90.94 81 THR A CA 1
ATOM 631 C C . THR A 1 81 ? 10.992 9.492 -15.43 1 90.94 81 THR A C 1
ATOM 633 O O . THR A 1 81 ? 11.281 10.438 -14.695 1 90.94 81 THR A O 1
ATOM 636 N N . LEU A 1 82 ? 11.203 9.5 -16.719 1 87.12 82 LEU A N 1
ATOM 637 C CA . LEU A 1 82 ? 11.422 10.734 -17.469 1 87.12 82 LEU A CA 1
ATOM 638 C C . LEU A 1 82 ? 10.242 11.039 -18.375 1 87.12 82 LEU A C 1
ATOM 640 O O . LEU A 1 82 ? 9.844 10.188 -19.188 1 87.12 82 LEU A O 1
ATOM 644 N N . MET A 1 83 ? 9.633 12.133 -18.125 1 86.12 83 MET A N 1
ATOM 645 C CA . MET A 1 83 ? 8.5 12.531 -18.953 1 86.12 83 MET A CA 1
ATOM 646 C C . MET A 1 83 ? 8.789 13.844 -19.688 1 86.12 83 MET A C 1
ATOM 648 O O . MET A 1 83 ? 9.57 14.664 -19.203 1 86.12 83 MET A O 1
ATOM 652 N N . ARG A 1 84 ? 8.211 13.898 -20.875 1 78.94 84 ARG A N 1
ATOM 653 C CA . ARG A 1 84 ? 8.266 15.148 -21.641 1 78.94 84 ARG A CA 1
ATOM 654 C C . ARG A 1 84 ? 6.902 15.828 -21.672 1 78.94 84 ARG A C 1
ATOM 656 O O . ARG A 1 84 ? 5.879 15.18 -21.891 1 78.94 84 ARG A O 1
ATOM 663 N N . ILE A 1 85 ? 6.961 17.031 -21.156 1 68.88 85 ILE A N 1
ATOM 664 C CA . ILE A 1 85 ? 5.738 17.812 -21.281 1 68.88 85 ILE A CA 1
ATOM 665 C C . ILE A 1 85 ? 5.875 18.797 -22.438 1 68.88 85 ILE A C 1
ATOM 667 O O . ILE A 1 85 ? 6.832 19.562 -22.5 1 68.88 85 ILE A O 1
ATOM 671 N N . ASN A 1 86 ? 4.832 18.812 -23.281 1 68.69 86 ASN A N 1
ATOM 672 C CA . ASN A 1 86 ? 4.711 19.719 -24.406 1 68.69 86 ASN A CA 1
ATOM 673 C C . ASN A 1 86 ? 5.992 19.75 -25.234 1 68.69 86 ASN A C 1
ATOM 675 O O . ASN A 1 86 ? 6.461 20.828 -25.609 1 68.69 86 ASN A O 1
ATOM 679 N N . GLY A 1 87 ? 6.578 18.594 -25.406 1 67.88 87 GLY A N 1
ATOM 680 C CA . GLY A 1 87 ? 7.723 18.516 -26.297 1 67.88 87 GLY A CA 1
ATOM 681 C C . GLY A 1 87 ? 8.992 19.078 -25.703 1 67.88 87 GLY A C 1
ATOM 682 O O . GLY A 1 87 ? 9.969 19.328 -26.406 1 67.88 87 GLY A O 1
ATOM 683 N N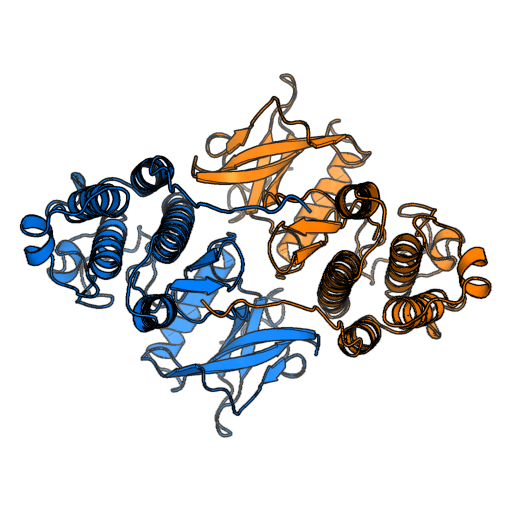 . GLY A 1 88 ? 8.969 19.453 -24.5 1 74.81 88 GLY A N 1
ATOM 684 C CA . GLY A 1 88 ? 10.156 20 -23.859 1 74.81 88 GLY A CA 1
ATOM 685 C C . GLY A 1 88 ? 11.164 18.938 -23.469 1 74.81 88 GLY A C 1
ATOM 686 O O . GLY A 1 88 ? 11.148 17.828 -24 1 74.81 88 GLY A O 1
ATOM 687 N N . SER A 1 89 ? 12.188 19.312 -22.734 1 78.38 89 SER A N 1
ATOM 688 C CA . SER A 1 89 ? 13.219 18.406 -22.25 1 78.38 89 SER A CA 1
ATOM 689 C C . SER A 1 89 ? 12.641 17.391 -21.266 1 78.38 89 SER A C 1
ATOM 691 O O . SER A 1 89 ? 11.68 17.688 -20.547 1 78.38 89 SER A O 1
ATOM 693 N N . PRO A 1 90 ? 13.148 16.219 -21.344 1 82.44 90 PRO A N 1
ATOM 694 C CA . PRO A 1 90 ? 12.688 15.227 -20.359 1 82.44 90 PRO A CA 1
ATOM 695 C C . PRO A 1 90 ? 12.93 15.664 -18.922 1 82.44 90 PRO A C 1
ATOM 697 O O . PRO A 1 90 ? 14 16.203 -18.609 1 82.44 90 PRO A O 1
ATOM 700 N N . CYS A 1 91 ? 11.93 15.586 -18.188 1 81.56 91 CYS A N 1
ATOM 701 C CA . CYS A 1 91 ? 12.023 15.953 -16.781 1 81.56 91 CYS A CA 1
ATOM 702 C C . CYS A 1 91 ? 11.805 14.734 -15.883 1 81.56 91 CYS A C 1
ATOM 704 O O . CYS A 1 91 ? 10.984 13.875 -16.188 1 81.56 91 CYS A O 1
ATOM 706 N N . LEU A 1 92 ? 12.5 14.719 -14.773 1 85.81 92 LEU A N 1
ATOM 707 C CA . LEU A 1 92 ? 12.297 13.695 -13.758 1 85.81 92 LEU A CA 1
ATOM 708 C C . LEU A 1 92 ? 10.891 13.766 -13.18 1 85.81 92 LEU A C 1
ATOM 710 O O . LEU A 1 92 ? 10.43 14.844 -12.789 1 85.81 92 LEU A O 1
ATOM 714 N N . SER A 1 93 ? 10.242 12.656 -13.25 1 90.19 93 SER A N 1
ATOM 715 C CA . SER A 1 93 ? 8.859 12.562 -12.789 1 90.19 93 SER A CA 1
ATOM 716 C C . SER A 1 93 ? 8.664 11.383 -11.852 1 90.19 93 SER A C 1
ATOM 718 O O . SER A 1 93 ? 9.367 10.375 -11.953 1 90.19 93 SER A O 1
ATOM 720 N N . LEU A 1 94 ? 7.793 11.578 -10.883 1 92.44 94 LEU A N 1
ATOM 721 C CA . LEU A 1 94 ? 7.512 10.516 -9.93 1 92.44 94 LEU A CA 1
ATOM 722 C C . LEU A 1 94 ? 6.289 9.711 -10.352 1 92.44 94 LEU A C 1
ATOM 724 O O . LEU A 1 94 ? 5.293 10.281 -10.812 1 92.44 94 LEU A O 1
ATOM 728 N N . VAL A 1 95 ? 6.379 8.383 -10.297 1 93.75 95 VAL A N 1
ATOM 729 C CA . VAL A 1 95 ? 5.262 7.473 -10.508 1 93.75 95 VAL A CA 1
ATOM 730 C C . VAL A 1 95 ? 4.734 6.973 -9.164 1 93.75 95 VAL A C 1
ATOM 732 O O . VAL A 1 95 ? 5.395 6.176 -8.492 1 93.75 95 VAL A O 1
ATOM 735 N N . LEU A 1 96 ? 3.541 7.438 -8.82 1 94.62 96 LEU A N 1
ATOM 736 C CA . LEU A 1 96 ? 2.938 7.152 -7.527 1 94.62 96 LEU A CA 1
ATOM 737 C C . LEU A 1 96 ? 1.656 6.34 -7.691 1 94.62 96 LEU A C 1
ATOM 739 O O . LEU A 1 96 ? 1.093 6.277 -8.789 1 94.62 96 LEU A O 1
ATOM 743 N N . GLU A 1 97 ? 1.322 5.695 -6.59 1 95.06 97 GLU A N 1
ATOM 744 C CA . GLU A 1 97 ? 0.041 4.996 -6.621 1 95.06 97 GLU A CA 1
ATOM 745 C C . GLU A 1 97 ? -1.109 5.965 -6.883 1 95.06 97 GLU A C 1
ATOM 747 O O . GLU A 1 97 ? -1.111 7.086 -6.375 1 95.06 97 GLU A O 1
ATOM 752 N N . TRP A 1 98 ? -2.021 5.531 -7.691 1 94.12 98 TRP A N 1
ATOM 753 C CA . TRP A 1 98 ? -3.26 6.281 -7.879 1 94.12 98 TRP A CA 1
ATOM 754 C C . TRP A 1 98 ? -4.246 5.988 -6.754 1 94.12 98 TRP A C 1
ATOM 756 O O . TRP A 1 98 ? -4.641 4.84 -6.547 1 94.12 98 TRP A O 1
ATOM 766 N N . VAL A 1 99 ? -4.566 7.004 -5.988 1 93.69 99 VAL A N 1
ATOM 767 C CA . VAL A 1 99 ? -5.574 6.887 -4.941 1 93.69 99 VAL A CA 1
ATOM 768 C C . VAL A 1 99 ? -6.906 7.445 -5.441 1 93.69 99 VAL A C 1
ATOM 770 O O . VAL A 1 99 ? -7.004 8.633 -5.77 1 93.69 99 VAL A O 1
ATOM 773 N N . ASN A 1 100 ? -7.992 6.715 -5.449 1 90.06 100 ASN A N 1
ATOM 774 C CA . ASN A 1 100 ? -9.172 6.949 -6.27 1 90.06 100 ASN A CA 1
ATOM 775 C C . ASN A 1 100 ? -10.156 7.898 -5.582 1 90.06 100 ASN A C 1
ATOM 777 O O . ASN A 1 100 ? -11.125 8.344 -6.199 1 90.06 100 ASN A O 1
ATOM 781 N N . GLY A 1 101 ? -9.977 8.336 -4.371 1 90.19 101 GLY A N 1
ATOM 782 C CA . GLY A 1 101 ? -10.992 9.109 -3.672 1 90.19 101 GLY A CA 1
ATOM 783 C C . GLY A 1 101 ? -10.672 10.594 -3.609 1 90.19 101 GLY A C 1
ATOM 784 O O . GLY A 1 101 ? -11.406 11.367 -2.982 1 90.19 101 GLY A O 1
ATOM 785 N N . GLY A 1 102 ? -9.586 11.008 -4.27 1 90.44 102 GLY A N 1
ATOM 786 C CA . GLY A 1 102 ? -9.18 12.398 -4.168 1 90.44 102 GLY A CA 1
ATOM 787 C C . GLY A 1 102 ? -8.516 12.727 -2.846 1 90.44 102 GLY A C 1
ATOM 788 O O . GLY A 1 102 ? -8.141 11.828 -2.088 1 90.44 102 GLY A O 1
ATOM 789 N N . ASN A 1 103 ? -8.32 14.055 -2.66 1 93.62 103 ASN A N 1
ATOM 790 C CA . ASN A 1 103 ? -7.703 14.445 -1.396 1 93.62 103 ASN A CA 1
ATOM 791 C C . ASN A 1 103 ? -8.758 14.672 -0.312 1 93.62 103 ASN A C 1
ATOM 793 O O . ASN A 1 103 ? -9.953 14.617 -0.583 1 93.62 103 ASN A O 1
ATOM 797 N N . PHE A 1 104 ? -8.32 14.844 0.887 1 95.62 104 PHE A N 1
ATOM 798 C CA . PHE A 1 104 ? -9.188 14.922 2.055 1 95.62 104 PHE A CA 1
ATOM 799 C C . PHE A 1 104 ? -10.109 16.125 1.96 1 95.62 104 PHE A C 1
ATOM 801 O O . PHE A 1 104 ? -11.266 16.062 2.377 1 95.62 104 PHE A O 1
ATOM 808 N N . GLY A 1 105 ? -9.664 17.234 1.425 1 91.56 105 GLY A N 1
ATOM 809 C CA . GLY A 1 105 ? -10.516 18.391 1.205 1 91.56 105 GLY A CA 1
ATOM 810 C C . GLY A 1 105 ? -11.703 18.094 0.308 1 91.56 105 GLY A C 1
ATOM 811 O O . GLY A 1 105 ? -12.844 18.406 0.65 1 91.56 105 GLY A O 1
ATOM 812 N N . GLU A 1 106 ? -11.422 17.484 -0.789 1 88.62 106 GLU A N 1
ATOM 813 C CA . GLU A 1 106 ? -12.453 17.094 -1.74 1 88.62 106 GLU A CA 1
ATOM 814 C C . GLU A 1 106 ? -13.406 16.062 -1.135 1 88.62 106 GLU A C 1
ATOM 816 O O . GLU A 1 106 ? -14.617 16.141 -1.334 1 88.62 106 GLU A O 1
ATOM 821 N N . TYR A 1 107 ? -12.836 15.164 -0.456 1 89.38 107 TYR A N 1
ATOM 822 C CA . TYR A 1 107 ? -13.617 14.117 0.189 1 89.38 107 TYR A CA 1
ATOM 823 C C . TYR A 1 107 ? -14.594 14.711 1.202 1 89.38 107 TYR A C 1
ATOM 825 O O . TYR A 1 107 ? -15.766 14.328 1.242 1 89.38 107 TYR A O 1
ATOM 833 N N . MET A 1 108 ? -14.148 15.648 1.965 1 89.75 108 MET A N 1
ATOM 834 C CA . MET A 1 108 ? -14.977 16.281 2.986 1 89.75 108 MET A CA 1
ATOM 835 C C . MET A 1 108 ? -16.094 17.094 2.352 1 89.75 108 MET A C 1
ATOM 837 O O . MET A 1 108 ? -17.203 17.188 2.902 1 89.75 108 MET A O 1
ATOM 841 N N . GLN A 1 109 ? -15.758 17.688 1.258 1 84.12 109 GLN A N 1
ATOM 842 C CA . GLN A 1 109 ? -16.781 18.438 0.537 1 84.12 109 GLN A CA 1
ATOM 843 C C . GLN A 1 109 ? -17.938 17.516 0.126 1 84.12 109 GLN A C 1
ATOM 845 O O . GLN A 1 109 ? -19.109 17.891 0.223 1 84.12 109 GLN A O 1
ATOM 850 N N . GLN A 1 110 ? -17.578 16.375 -0.265 1 82.81 110 GLN A N 1
ATOM 851 C CA . GLN A 1 110 ? -18.594 15.383 -0.656 1 82.81 110 GLN A CA 1
ATOM 852 C C . GLN A 1 110 ? -19.391 14.898 0.553 1 82.81 110 GLN A C 1
ATOM 854 O O . GLN A 1 110 ? -20.594 14.688 0.463 1 82.81 110 GLN A O 1
ATOM 859 N N . LEU A 1 111 ? -18.688 14.742 1.612 1 82.12 111 LEU A N 1
ATOM 860 C CA . LEU A 1 111 ? -19.328 14.273 2.836 1 82.12 111 LEU A CA 1
ATOM 861 C C . LEU A 1 111 ? -20.297 15.312 3.381 1 82.12 111 LEU A C 1
ATOM 863 O O . LEU A 1 111 ? -21.312 14.961 4 1 82.12 111 LEU A O 1
ATOM 867 N N . ARG A 1 112 ? -20.047 16.609 3.162 1 77.12 112 ARG A N 1
ATOM 868 C CA . ARG A 1 112 ? -20.859 17.688 3.711 1 77.12 112 ARG A CA 1
ATOM 869 C C . ARG A 1 112 ? -21.953 18.094 2.73 1 77.12 112 ARG A C 1
ATOM 871 O O . ARG A 1 112 ? -22.969 18.672 3.129 1 77.12 112 ARG A O 1
ATOM 878 N N . SER A 1 113 ? -21.609 18.062 1.47 1 70.38 113 SER A N 1
ATOM 879 C CA . SER A 1 113 ? -22.609 18.438 0.478 1 70.38 113 SER A CA 1
ATOM 880 C C . SER A 1 113 ? -23.891 17.641 0.649 1 70.38 113 SER A C 1
ATOM 882 O O . SER A 1 113 ? -24.969 18.094 0.262 1 70.38 113 SER A O 1
ATOM 884 N N . ASN A 1 114 ? -23.703 16.562 1.153 1 62.56 114 ASN A N 1
ATOM 885 C CA . ASN A 1 114 ? -24.938 15.82 1.391 1 62.56 114 ASN A CA 1
ATOM 886 C C . ASN A 1 114 ? -25.656 16.328 2.631 1 62.56 114 ASN A C 1
ATOM 888 O O . ASN A 1 114 ? -26.594 15.672 3.117 1 62.56 114 ASN A O 1
ATOM 892 N N . GLY A 1 115 ? -25.281 17.656 3.008 1 59.41 115 GLY A N 1
ATOM 893 C CA . GLY A 1 115 ? -25.875 18.438 4.086 1 59.41 115 GLY A CA 1
ATOM 894 C C . GLY A 1 115 ? -25.281 18.141 5.441 1 59.41 115 GLY A C 1
ATOM 895 O O . GLY A 1 115 ? -24.469 18.906 5.949 1 59.41 115 GLY A O 1
ATOM 896 N N . VAL A 1 116 ? -25.734 17.109 6.039 1 60.91 116 VAL A N 1
ATOM 897 C CA . VAL A 1 116 ? -25.453 16.922 7.457 1 60.91 116 VAL A CA 1
ATOM 898 C C . VAL A 1 116 ? -24.234 16.016 7.621 1 60.91 116 VAL A C 1
ATOM 900 O O . VAL A 1 116 ? -24.062 15.047 6.863 1 60.91 116 VAL A O 1
ATOM 903 N N . PHE A 1 117 ? -23.094 16.578 8.25 1 75.75 117 PHE A N 1
ATOM 904 C CA . PHE A 1 117 ? -22 15.734 8.727 1 75.75 117 PHE A CA 1
ATOM 905 C C . PHE A 1 117 ? -22.516 14.68 9.703 1 75.75 117 PHE A C 1
ATOM 907 O O . PHE A 1 117 ? -22.359 14.828 10.922 1 75.75 117 PHE A O 1
ATOM 914 N N . GLU A 1 118 ? -23.219 13.703 9.078 1 77.5 118 GLU A N 1
ATOM 915 C CA . GLU A 1 118 ? -23.891 12.672 9.859 1 77.5 118 GLU A CA 1
ATOM 916 C C . GLU A 1 118 ? -22.891 11.703 10.477 1 77.5 118 GLU A C 1
ATOM 918 O O . GLU A 1 118 ? -21.688 11.82 10.242 1 77.5 118 GLU A O 1
ATOM 923 N N . ALA A 1 119 ? -23.391 10.852 11.203 1 80 119 ALA A N 1
ATOM 924 C CA . ALA A 1 119 ? -22.562 9.945 12.008 1 80 119 ALA A CA 1
ATOM 925 C C . ALA A 1 119 ? -21.594 9.156 11.133 1 80 119 ALA A C 1
ATOM 927 O O . ALA A 1 119 ? -20.422 9.023 11.461 1 80 119 ALA A O 1
ATOM 928 N N . ASP A 1 120 ? -22.078 8.719 9.977 1 79.56 120 ASP A N 1
ATOM 929 C CA . ASP A 1 120 ? -21.219 7.93 9.086 1 79.56 120 ASP A CA 1
ATOM 930 C C . ASP A 1 120 ? -20.078 8.781 8.531 1 79.56 120 ASP A C 1
ATOM 932 O O . ASP A 1 120 ? -18.953 8.312 8.43 1 79.56 120 ASP A O 1
ATOM 936 N N . GLY A 1 121 ? -20.484 10.008 8.25 1 86.44 121 GLY A N 1
ATOM 937 C CA . GLY A 1 121 ? -19.453 10.922 7.762 1 86.44 121 GLY A CA 1
ATOM 938 C C . GLY A 1 121 ? -18.406 11.242 8.805 1 86.44 121 GLY A C 1
ATOM 939 O O . GLY A 1 121 ? -17.203 11.297 8.492 1 86.44 121 GLY A O 1
ATOM 940 N N . GLN A 1 122 ? -18.859 11.406 10.016 1 87.81 122 GLN A N 1
ATOM 941 C CA . GLN A 1 122 ? -17.953 11.68 11.117 1 87.81 122 GLN A CA 1
ATOM 942 C C . GLN A 1 122 ? -17 10.5 11.352 1 87.81 122 GLN A C 1
ATOM 944 O O . GLN A 1 122 ? -15.812 10.695 11.586 1 87.81 122 GLN A O 1
ATOM 949 N N . ALA A 1 123 ? -17.562 9.367 11.258 1 90.12 123 ALA A N 1
ATOM 950 C CA . ALA A 1 123 ? -16.766 8.156 11.445 1 90.12 123 ALA A CA 1
ATOM 951 C C . ALA A 1 123 ? -15.695 8.023 10.359 1 90.12 123 ALA A C 1
ATOM 953 O O . ALA A 1 123 ? -14.555 7.641 10.641 1 90.12 123 ALA A O 1
ATOM 954 N N . PHE A 1 124 ? -16.094 8.344 9.156 1 90.56 124 PHE A N 1
ATOM 955 C CA . PHE A 1 124 ? -15.164 8.258 8.039 1 90.56 124 PHE A CA 1
ATOM 956 C C . PHE A 1 124 ? -14.047 9.289 8.18 1 90.56 124 PHE A C 1
ATOM 958 O O . PHE A 1 124 ? -12.875 8.977 7.957 1 90.56 124 PHE A O 1
ATOM 965 N N . ALA A 1 125 ? -14.43 10.453 8.594 1 92.88 125 ALA A N 1
ATOM 966 C CA . ALA A 1 125 ? -13.422 11.492 8.82 1 92.88 125 ALA A CA 1
ATOM 967 C C . ALA A 1 125 ? -12.461 11.094 9.93 1 92.88 125 ALA A C 1
ATOM 969 O O . ALA A 1 125 ? -11.25 11.273 9.812 1 92.88 125 ALA A O 1
ATOM 970 N N . HIS A 1 126 ? -13.016 10.547 10.977 1 94.31 126 HIS A N 1
ATOM 971 C CA . HIS A 1 126 ? -12.219 10.055 12.094 1 94.31 126 HIS A CA 1
ATOM 972 C C . HIS A 1 126 ? -11.234 8.984 11.633 1 94.31 126 HIS A C 1
ATOM 974 O O . HIS A 1 126 ? -10.062 9.008 12.023 1 94.31 126 HIS A O 1
ATOM 980 N N . LYS A 1 127 ? -11.711 8.086 10.797 1 95.31 127 LYS A N 1
ATOM 981 C CA . LYS A 1 127 ? -10.859 7.012 10.281 1 95.31 127 LYS A CA 1
ATOM 982 C C . LYS A 1 127 ? -9.688 7.574 9.492 1 95.31 127 LYS A C 1
ATOM 984 O O . LYS A 1 127 ? -8.555 7.086 9.617 1 95.31 127 LYS A O 1
ATOM 989 N N . ILE A 1 128 ? -9.906 8.578 8.719 1 96.75 128 ILE A N 1
ATOM 990 C CA . ILE A 1 128 ? -8.859 9.211 7.926 1 96.75 128 ILE A CA 1
ATOM 991 C C . ILE A 1 128 ? -7.832 9.867 8.844 1 96.75 128 ILE A C 1
ATOM 993 O O . ILE A 1 128 ? -6.625 9.711 8.656 1 96.75 128 ILE A O 1
ATOM 997 N N . LEU A 1 129 ? -8.32 10.562 9.836 1 97.44 129 LEU A N 1
ATOM 998 C CA . LEU A 1 129 ? -7.426 11.227 10.781 1 97.44 129 LEU A CA 1
ATOM 999 C C . LEU A 1 129 ? -6.574 10.211 11.531 1 97.44 129 LEU A C 1
ATOM 1001 O O . LEU A 1 129 ? -5.395 10.453 11.797 1 97.44 129 LEU A O 1
ATOM 1005 N N . LEU A 1 130 ? -7.172 9.133 11.867 1 96.94 130 LEU A N 1
ATOM 1006 C CA . LEU A 1 130 ? -6.449 8.039 12.5 1 96.94 130 LEU A CA 1
ATOM 1007 C C . LEU A 1 130 ? -5.332 7.527 11.594 1 96.94 130 LEU A C 1
ATOM 1009 O O . LEU A 1 130 ? -4.207 7.312 12.055 1 96.94 130 LEU A O 1
ATOM 1013 N N . ASP A 1 131 ? -5.605 7.32 10.375 1 97.81 131 ASP A N 1
ATOM 1014 C CA . ASP A 1 131 ? -4.625 6.848 9.406 1 97.81 131 ASP A CA 1
ATOM 1015 C C . ASP A 1 131 ? -3.471 7.836 9.266 1 97.81 131 ASP A C 1
ATOM 1017 O O . ASP A 1 131 ? -2.311 7.434 9.172 1 97.81 131 ASP A O 1
ATOM 1021 N N . VAL A 1 132 ? -3.791 9.109 9.242 1 98.38 132 VAL A N 1
ATOM 1022 C CA . VAL A 1 132 ? -2.771 10.148 9.117 1 98.38 132 VAL A CA 1
ATOM 1023 C C . VAL A 1 132 ? -1.857 10.117 10.344 1 98.38 132 VAL A C 1
ATOM 1025 O O . VAL A 1 132 ? -0.633 10.172 10.211 1 98.38 132 VAL A O 1
ATOM 1028 N N . ALA A 1 133 ? -2.496 10.039 11.5 1 98.25 133 ALA A N 1
ATOM 1029 C CA . ALA A 1 133 ? -1.704 9.969 12.727 1 98.25 133 ALA A CA 1
ATOM 1030 C C . ALA A 1 133 ? -0.785 8.75 12.719 1 98.25 133 ALA A C 1
ATOM 1032 O O . ALA A 1 133 ? 0.364 8.828 13.156 1 98.25 133 ALA A O 1
ATOM 1033 N N . ARG A 1 134 ? -1.255 7.695 12.25 1 97.5 134 ARG A N 1
ATOM 1034 C CA . ARG A 1 134 ? -0.466 6.473 12.141 1 97.5 134 ARG A CA 1
ATOM 1035 C C . ARG A 1 134 ? 0.713 6.664 11.195 1 97.5 134 ARG A C 1
ATOM 1037 O O . ARG A 1 134 ? 1.848 6.32 11.523 1 97.5 134 ARG A O 1
ATOM 1044 N N . GLY A 1 135 ? 0.49 7.191 10.039 1 97.81 135 GLY A N 1
ATOM 1045 C CA . GLY A 1 135 ? 1.556 7.48 9.094 1 97.81 135 GLY A CA 1
ATOM 1046 C C . GLY A 1 135 ? 2.6 8.438 9.641 1 97.81 135 GLY A C 1
ATOM 1047 O O . GLY A 1 135 ? 3.801 8.227 9.453 1 97.81 135 GLY A O 1
ATOM 1048 N N . MET A 1 136 ? 2.125 9.438 10.289 1 98.31 136 MET A N 1
ATOM 1049 C CA . MET A 1 136 ? 3.045 10.422 10.859 1 98.31 136 MET A CA 1
ATOM 1050 C C . MET A 1 136 ? 3.861 9.805 11.992 1 98.31 136 MET A C 1
ATOM 1052 O O . MET A 1 136 ? 5.023 10.164 12.188 1 98.31 136 MET A O 1
ATOM 1056 N N . THR A 1 137 ? 3.211 8.945 12.82 1 97.62 137 THR A N 1
ATOM 1057 C CA . THR A 1 137 ? 3.959 8.211 13.828 1 97.62 137 THR A CA 1
ATOM 1058 C C . THR A 1 137 ? 5.156 7.504 13.211 1 97.62 137 THR A C 1
ATOM 1060 O O . THR A 1 137 ? 6.277 7.602 13.719 1 97.62 137 THR A O 1
ATOM 1063 N N . TYR A 1 138 ? 4.953 6.863 12.125 1 95.44 138 TYR A N 1
ATOM 1064 C CA . TYR A 1 138 ? 6.012 6.164 11.406 1 95.44 138 TYR A CA 1
ATOM 1065 C C . TYR A 1 138 ? 7.117 7.125 10.992 1 95.44 138 TYR A C 1
ATOM 1067 O O . TYR A 1 138 ? 8.297 6.883 11.266 1 95.44 138 TYR A O 1
ATOM 1075 N N . LEU A 1 139 ? 6.805 8.25 10.336 1 95.88 139 LEU A N 1
ATOM 1076 C CA . LEU A 1 139 ? 7.789 9.219 9.875 1 95.88 139 LEU A CA 1
ATOM 1077 C C . LEU A 1 139 ? 8.625 9.742 11.031 1 95.88 139 LEU A C 1
ATOM 1079 O O . LEU A 1 139 ? 9.844 9.906 10.898 1 95.88 139 LEU A O 1
ATOM 1083 N N . HIS A 1 140 ? 7.957 9.953 12.117 1 96.5 140 HIS A N 1
ATOM 1084 C CA . HIS A 1 140 ? 8.617 10.578 13.258 1 96.5 140 HIS A CA 1
ATOM 1085 C C . HIS A 1 140 ? 9.414 9.547 14.055 1 96.5 140 HIS A C 1
ATOM 1087 O O . HIS A 1 140 ? 10.141 9.906 14.992 1 96.5 140 HIS A O 1
ATOM 1093 N N . LYS A 1 141 ? 9.305 8.305 13.75 1 93.5 141 LYS A N 1
ATOM 1094 C CA . LYS A 1 141 ? 10.047 7.258 14.453 1 93.5 141 LYS A CA 1
ATOM 1095 C C . LYS A 1 141 ? 11.219 6.758 13.609 1 93.5 141 LYS A C 1
ATOM 1097 O O . LYS A 1 141 ? 12.016 5.945 14.07 1 93.5 141 LYS A O 1
ATOM 1102 N N . LEU A 1 142 ? 11.281 7.258 12.406 1 89.69 142 LEU A N 1
ATOM 1103 C CA . LEU A 1 142 ? 12.414 6.922 11.562 1 89.69 142 LEU A CA 1
ATOM 1104 C C . LEU A 1 142 ? 13.695 7.551 12.094 1 89.69 142 LEU A C 1
ATOM 1106 O O . LEU A 1 142 ? 13.648 8.5 12.883 1 89.69 142 LEU A O 1
ATOM 1110 N N . THR A 1 143 ? 14.82 6.945 11.703 1 84.94 143 THR A N 1
ATOM 1111 C CA . THR A 1 143 ? 16.141 7.504 11.984 1 84.94 143 THR A CA 1
ATOM 1112 C C . THR A 1 143 ? 16.906 7.734 10.688 1 84.94 143 THR A C 1
ATOM 1114 O O . THR A 1 143 ? 17.328 6.781 10.023 1 84.94 143 THR A O 1
ATOM 1117 N N . PRO A 1 144 ? 17.109 9.008 10.281 1 87.56 144 PRO A N 1
ATOM 1118 C CA . PRO A 1 144 ? 16.656 10.219 10.961 1 87.56 144 PRO A CA 1
ATOM 1119 C C . PRO A 1 144 ? 15.156 10.461 10.797 1 87.56 144 PRO A C 1
ATOM 1121 O O . PRO A 1 144 ? 14.547 9.984 9.836 1 87.56 144 PRO A O 1
ATOM 1124 N N . ILE A 1 145 ? 14.648 11.266 11.719 1 92.44 145 ILE A N 1
ATOM 1125 C CA . ILE A 1 145 ? 13.242 11.656 11.68 1 92.44 145 ILE A CA 1
ATOM 1126 C C . ILE A 1 145 ? 12.961 12.43 10.391 1 92.44 145 ILE A C 1
ATOM 1128 O O . ILE A 1 145 ? 13.766 13.266 9.969 1 92.44 145 ILE A O 1
ATOM 1132 N N . ILE A 1 146 ? 11.844 12.125 9.828 1 93.19 146 ILE A N 1
ATOM 1133 C CA . ILE A 1 146 ? 11.398 12.898 8.68 1 93.19 146 ILE A CA 1
ATOM 1134 C C . ILE A 1 146 ? 10.25 13.82 9.094 1 93.19 146 ILE A C 1
ATOM 1136 O O . ILE A 1 146 ? 9.219 13.359 9.586 1 93.19 146 ILE A O 1
ATOM 1140 N N . LEU A 1 147 ? 10.461 15.102 8.922 1 95.06 147 LEU A N 1
ATOM 1141 C CA . LEU A 1 147 ? 9.414 16.109 9.094 1 95.06 147 LEU A CA 1
ATOM 1142 C C . LEU A 1 147 ? 8.672 16.344 7.781 1 95.06 147 LEU A C 1
ATOM 1144 O O . LEU A 1 147 ? 9.297 16.516 6.73 1 95.06 147 LEU A O 1
ATOM 1148 N N . HIS A 1 148 ? 7.379 16.297 7.824 1 95.81 148 HIS A N 1
ATOM 1149 C CA . HIS A 1 148 ? 6.602 16.531 6.613 1 95.81 148 HIS A CA 1
ATOM 1150 C C . HIS A 1 148 ? 6.59 18.016 6.246 1 95.81 148 HIS A C 1
ATOM 1152 O O . HIS A 1 148 ? 6.938 18.375 5.125 1 95.81 148 HIS A O 1
ATOM 1158 N N . LEU A 1 149 ? 6.086 18.906 7.188 1 94.5 149 LEU A N 1
ATOM 1159 C CA . LEU A 1 149 ? 6.191 20.359 7.191 1 94.5 149 LEU A CA 1
ATOM 1160 C C . LEU A 1 149 ? 5.133 20.984 6.293 1 94.5 149 LEU A C 1
ATOM 1162 O O . LEU A 1 149 ? 5.055 22.203 6.18 1 94.5 149 LEU A O 1
ATOM 1166 N N . ASP A 1 150 ? 4.254 20.188 5.715 1 94.19 150 ASP A N 1
ATOM 1167 C CA . ASP A 1 150 ? 3.148 20.734 4.938 1 94.19 150 ASP A CA 1
ATOM 1168 C C . ASP A 1 150 ? 1.919 19.828 5.023 1 94.19 150 ASP A C 1
ATOM 1170 O O . ASP A 1 150 ? 1.259 19.578 4.012 1 94.19 150 ASP A O 1
ATOM 1174 N N . LEU A 1 151 ? 1.695 19.25 6.164 1 96.75 151 LEU A N 1
ATOM 1175 C CA . LEU A 1 151 ? 0.499 18.453 6.395 1 96.75 151 LEU A CA 1
ATOM 1176 C C . LEU A 1 151 ? -0.755 19.312 6.34 1 96.75 151 LEU A C 1
ATOM 1178 O O . LEU A 1 151 ? -0.867 20.297 7.078 1 96.75 151 LEU A O 1
ATOM 1182 N N . LYS A 1 152 ? -1.65 19.031 5.418 1 95.81 152 LYS A N 1
ATOM 1183 C CA . LYS A 1 152 ? -2.904 19.734 5.16 1 95.81 152 LYS A CA 1
ATOM 1184 C C . LYS A 1 152 ? -3.883 18.844 4.395 1 95.81 152 LYS A C 1
ATOM 1186 O O . LYS A 1 152 ? -3.496 17.797 3.865 1 95.81 152 LYS A O 1
ATOM 1191 N N . PRO A 1 153 ? -5.137 19.203 4.383 1 95.5 153 PRO A N 1
ATOM 1192 C CA . PRO A 1 153 ? -6.133 18.344 3.729 1 95.5 153 PRO A CA 1
ATOM 1193 C C . PRO A 1 153 ? -5.773 18.031 2.279 1 95.5 153 PRO A C 1
ATOM 1195 O O . PRO A 1 153 ? -6.027 16.906 1.808 1 95.5 153 PRO A O 1
ATOM 1198 N N . ALA A 1 154 ? -5.098 18.906 1.582 1 93.62 154 ALA A N 1
ATOM 1199 C CA . ALA A 1 154 ? -4.742 18.719 0.179 1 93.62 154 ALA A CA 1
ATOM 1200 C C . ALA A 1 154 ? -3.646 17.672 0.03 1 93.62 154 ALA A C 1
ATOM 1202 O O . ALA A 1 154 ? -3.453 17.109 -1.055 1 93.62 154 ALA A O 1
ATOM 1203 N N . ASN A 1 155 ? -2.924 17.375 1.104 1 95.44 155 ASN A N 1
ATOM 1204 C CA . ASN A 1 155 ? -1.816 16.438 1.058 1 95.44 155 ASN A CA 1
ATOM 1205 C C . ASN A 1 155 ? -2.17 15.125 1.756 1 95.44 155 ASN A C 1
ATOM 1207 O O . ASN A 1 155 ? -1.281 14.367 2.156 1 95.44 155 ASN A O 1
ATOM 1211 N N . ILE A 1 156 ? -3.434 14.93 1.954 1 97.5 156 ILE A N 1
ATOM 1212 C CA . ILE A 1 156 ? -3.996 13.68 2.438 1 97.5 156 ILE A CA 1
ATOM 1213 C C . ILE A 1 156 ? -4.941 13.094 1.39 1 97.5 156 ILE A C 1
ATOM 1215 O O . ILE A 1 156 ? -6 13.672 1.114 1 97.5 156 ILE A O 1
ATOM 1219 N N . LEU A 1 157 ? -4.539 12.016 0.849 1 97.06 157 LEU A N 1
ATOM 1220 C CA . LEU A 1 157 ? -5.387 11.344 -0.13 1 97.06 157 LEU A CA 1
ATOM 1221 C C . LEU A 1 157 ? -6.316 10.352 0.551 1 97.06 157 LEU A C 1
ATOM 1223 O O . LEU A 1 157 ? -5.973 9.781 1.592 1 97.06 157 LEU A O 1
ATOM 1227 N N . VAL A 1 158 ? -7.461 10.164 -0.071 1 96.56 158 VAL A N 1
ATOM 1228 C CA . VAL A 1 158 ? -8.461 9.266 0.5 1 96.56 158 VAL A CA 1
ATOM 1229 C C . VAL A 1 158 ? -8.789 8.156 -0.499 1 96.56 158 VAL A C 1
ATOM 1231 O O . VAL A 1 158 ? -9.219 8.43 -1.62 1 96.56 158 VAL A O 1
ATOM 1234 N N . GLU A 1 159 ? -8.461 6.977 -0.122 1 94.75 159 GLU A N 1
ATOM 1235 C CA . GLU A 1 159 ? -8.914 5.816 -0.882 1 94.75 159 GLU A CA 1
ATOM 1236 C C . GLU A 1 159 ? -10.383 5.516 -0.605 1 94.75 159 GLU A C 1
ATOM 1238 O O . GLU A 1 159 ? -10.773 5.32 0.548 1 94.75 159 GLU A O 1
ATOM 1243 N N . ARG A 1 160 ? -11.18 5.453 -1.641 1 89.56 160 ARG A N 1
ATOM 1244 C CA . ARG A 1 160 ? -12.609 5.188 -1.491 1 89.56 160 ARG A CA 1
ATOM 1245 C C . ARG A 1 160 ? -12.859 3.703 -1.236 1 89.56 160 ARG A C 1
ATOM 1247 O O . ARG A 1 160 ? -12.789 2.889 -2.158 1 89.56 160 ARG A O 1
ATOM 1254 N N . SER A 1 161 ? -13.047 3.32 -0.119 1 89.5 161 SER A N 1
ATOM 1255 C CA . SER A 1 161 ? -13.398 1.992 0.374 1 89.5 161 SER A CA 1
ATOM 1256 C C . SER A 1 161 ? -14.211 2.078 1.659 1 89.5 161 SER A C 1
ATOM 1258 O O . SER A 1 161 ? -14.438 3.17 2.188 1 89.5 161 SER A O 1
ATOM 1260 N N . VAL A 1 162 ? -14.781 0.942 2.045 1 87.81 162 VAL A N 1
ATOM 1261 C CA . VAL A 1 162 ? -15.484 0.88 3.32 1 87.81 162 VAL A CA 1
ATOM 1262 C C . VAL A 1 162 ? -14.805 -0.13 4.238 1 87.81 162 VAL A C 1
ATOM 1264 O O . VAL A 1 162 ? -14.844 -1.337 3.986 1 87.81 162 VAL A O 1
ATOM 1267 N N . PRO A 1 163 ? -14.086 0.398 5.219 1 89.88 163 PRO A N 1
ATOM 1268 C CA . PRO A 1 163 ? -13.867 1.809 5.543 1 89.88 163 PRO A CA 1
ATOM 1269 C C . PRO A 1 163 ? -12.867 2.482 4.598 1 89.88 163 PRO A C 1
ATOM 1271 O O . PRO A 1 163 ? -12.109 1.799 3.912 1 89.88 163 PRO A O 1
ATOM 1274 N N . PRO A 1 164 ? -12.93 3.838 4.629 1 94 164 PRO A N 1
ATOM 1275 C CA . PRO A 1 164 ? -11.945 4.551 3.811 1 94 164 PRO A CA 1
ATOM 1276 C C . PRO A 1 164 ? -10.539 4.488 4.395 1 94 164 PRO A C 1
ATOM 1278 O O . PRO A 1 164 ? -10.367 4.133 5.562 1 94 164 PRO A O 1
ATOM 1281 N N . ARG A 1 165 ? -9.531 4.82 3.58 1 95.19 165 ARG A N 1
ATOM 1282 C CA . ARG A 1 165 ? -8.141 4.84 4.016 1 95.19 165 ARG A CA 1
ATOM 1283 C C . ARG A 1 165 ? -7.473 6.164 3.66 1 95.19 165 ARG A C 1
ATOM 1285 O O . ARG A 1 165 ? -7.625 6.66 2.543 1 95.19 165 ARG A O 1
ATOM 1292 N N . GLY A 1 166 ? -6.797 6.73 4.621 1 97.31 166 GLY A N 1
ATOM 1293 C CA . GLY A 1 166 ? -6.035 7.949 4.395 1 97.31 166 GLY A CA 1
ATOM 1294 C C . GLY A 1 166 ? -4.57 7.691 4.105 1 97.31 166 GLY A C 1
ATOM 1295 O O . GLY A 1 166 ? -3.945 6.836 4.734 1 97.31 166 GLY A O 1
ATOM 1296 N N . LYS A 1 167 ? -4.023 8.406 3.131 1 97.75 167 LYS A N 1
ATOM 1297 C CA . LYS A 1 167 ? -2.613 8.305 2.775 1 97.75 167 LYS A CA 1
ATOM 1298 C C . LYS A 1 167 ? -1.978 9.688 2.656 1 97.75 167 LYS A C 1
ATOM 1300 O O . LYS A 1 167 ? -2.521 10.57 1.988 1 97.75 167 LYS A O 1
ATOM 1305 N N . ILE A 1 168 ? -0.85 9.828 3.289 1 97.69 168 ILE A N 1
ATOM 1306 C CA . ILE A 1 168 ? -0.107 11.086 3.236 1 97.69 168 ILE A CA 1
ATOM 1307 C C . ILE A 1 168 ? 0.685 11.164 1.934 1 97.69 168 ILE A C 1
ATOM 1309 O O . ILE A 1 168 ? 1.275 10.172 1.498 1 97.69 168 ILE A O 1
ATOM 1313 N N . THR A 1 169 ? 0.656 12.289 1.293 1 94.81 169 THR A N 1
ATOM 1314 C CA . TH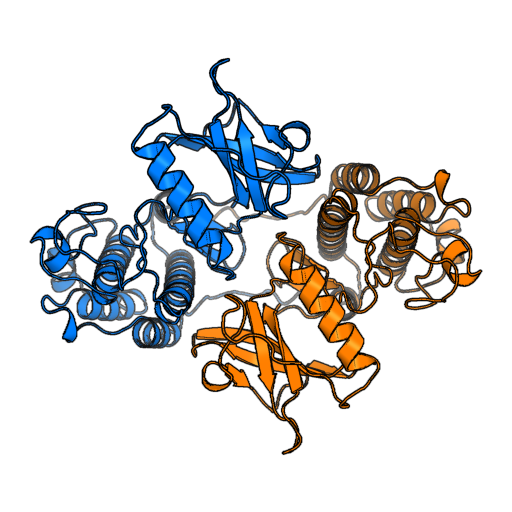R A 1 169 ? 1.406 12.492 0.059 1 94.81 169 THR A CA 1
ATOM 1315 C C . THR A 1 169 ? 2.117 13.844 0.08 1 94.81 169 THR A C 1
ATOM 1317 O O . THR A 1 169 ? 2.035 14.578 1.066 1 94.81 169 THR A O 1
ATOM 1320 N N . ASP A 1 170 ? 2.957 14.133 -0.944 1 91.06 170 ASP A N 1
ATOM 1321 C CA . ASP A 1 170 ? 3.664 15.383 -1.219 1 91.06 170 ASP A CA 1
ATOM 1322 C C . ASP A 1 170 ? 4.73 15.656 -0.161 1 91.06 170 ASP A C 1
ATOM 1324 O O . ASP A 1 170 ? 4.512 16.438 0.765 1 91.06 170 ASP A O 1
ATOM 1328 N N . PHE A 1 171 ? 5.855 15.156 -0.35 1 91.69 171 PHE A N 1
ATOM 1329 C CA . PHE A 1 171 ? 6.996 15.289 0.549 1 91.69 171 PHE A CA 1
ATOM 1330 C C . PHE A 1 171 ? 8 16.297 0.003 1 91.69 171 PHE A C 1
ATOM 1332 O O . PHE A 1 171 ? 9.188 16.234 0.326 1 91.69 171 PHE A O 1
ATOM 1339 N N . GLY A 1 172 ? 7.543 17.172 -0.833 1 87.88 172 GLY A N 1
ATOM 1340 C CA . GLY A 1 172 ? 8.406 18.141 -1.483 1 87.88 172 GLY A CA 1
ATOM 1341 C C . GLY A 1 172 ? 9.109 19.062 -0.506 1 87.88 172 GLY A C 1
ATOM 1342 O O . GLY A 1 172 ? 10.266 19.438 -0.717 1 87.88 172 GLY A O 1
ATOM 1343 N N . LEU A 1 173 ? 8.461 19.359 0.558 1 87.25 173 LEU A N 1
ATOM 1344 C CA . LEU A 1 173 ? 9.016 20.297 1.529 1 87.25 173 LEU A CA 1
ATOM 1345 C C . LEU A 1 173 ? 9.555 19.562 2.752 1 87.25 173 LEU A C 1
ATOM 1347 O O . LEU A 1 173 ? 10.055 20.188 3.688 1 87.25 173 LEU A O 1
ATOM 1351 N N . SER A 1 174 ? 9.391 18.25 2.721 1 89.38 174 SER A N 1
ATOM 1352 C CA . SER A 1 174 ? 9.82 17.453 3.857 1 89.38 174 SER A CA 1
ATOM 1353 C C . SER A 1 174 ? 11.336 17.453 4.004 1 89.38 174 SER A C 1
ATOM 1355 O O . SER A 1 174 ? 12.055 17.734 3.041 1 89.38 174 SER A O 1
ATOM 1357 N N . ARG A 1 175 ? 11.766 17.219 5.148 1 86.5 175 ARG A N 1
ATOM 1358 C CA . ARG A 1 175 ? 13.203 17.156 5.395 1 86.5 175 ARG A CA 1
ATOM 1359 C C . ARG A 1 175 ? 13.516 16.281 6.605 1 86.5 175 ARG A C 1
ATOM 1361 O O . ARG A 1 175 ? 12.633 16 7.426 1 86.5 175 ARG A O 1
ATOM 1368 N N . PHE A 1 176 ? 14.766 15.914 6.656 1 80.88 176 PHE A N 1
ATOM 1369 C CA . PHE A 1 176 ? 15.258 15.242 7.852 1 80.88 176 PHE A CA 1
ATOM 1370 C C . PHE A 1 176 ? 15.422 16.234 9 1 80.88 176 PHE A C 1
ATOM 1372 O O . PHE A 1 176 ? 15.859 17.359 8.797 1 80.88 176 PHE A O 1
ATOM 1379 N N . ALA A 1 177 ? 15.016 15.883 10.172 1 78.81 177 ALA A N 1
ATOM 1380 C CA . ALA A 1 177 ? 15.031 16.75 11.344 1 78.81 177 ALA A CA 1
ATOM 1381 C C . ALA A 1 177 ? 16.438 17.297 11.609 1 78.81 177 ALA A C 1
ATOM 1383 O O . ALA A 1 177 ? 16.594 18.422 12.062 1 78.81 177 ALA A O 1
ATOM 1384 N N . ARG A 1 178 ? 17.391 16.594 11.391 1 69.12 178 ARG A N 1
ATOM 1385 C CA . ARG A 1 178 ? 18.75 17.062 11.656 1 69.12 178 ARG A CA 1
ATOM 1386 C C . ARG A 1 178 ? 19.125 18.25 10.773 1 69.12 178 ARG A C 1
ATOM 1388 O O . ARG A 1 178 ? 20.016 19.016 11.102 1 69.12 178 ARG A O 1
ATOM 1395 N N . ASN A 1 179 ? 18.438 18.375 9.734 1 61.38 179 ASN A N 1
ATOM 1396 C CA . ASN A 1 179 ? 18.75 19.422 8.766 1 61.38 179 ASN A CA 1
ATOM 1397 C C . ASN A 1 179 ? 17.844 20.625 8.953 1 61.38 179 ASN A C 1
ATOM 1399 O O . ASN A 1 179 ? 17.719 21.469 8.055 1 61.38 179 ASN A O 1
ATOM 1403 N N . SER A 1 180 ? 17.109 20.609 10.07 1 58.41 180 SER A N 1
ATOM 1404 C CA . SER A 1 180 ? 16.125 21.672 10.242 1 58.41 180 SER A CA 1
ATOM 1405 C C . SER A 1 180 ? 16.812 23 10.555 1 58.41 180 SER A C 1
ATOM 1407 O O . SER A 1 180 ? 17.391 23.172 11.625 1 58.41 180 SER A O 1
ATOM 1409 N N . LEU A 1 181 ? 17.25 23.672 9.5 1 56.88 181 LEU A N 1
ATOM 1410 C CA . LEU A 1 181 ? 17.75 25.031 9.695 1 56.88 181 LEU A CA 1
ATOM 1411 C C . LEU A 1 181 ? 16.594 26.016 9.844 1 56.88 181 LEU A C 1
ATOM 1413 O O . LEU A 1 181 ? 15.609 25.938 9.109 1 56.88 181 LEU A O 1
ATOM 1417 N N . PRO A 1 182 ? 16.562 26.766 11.016 1 58.34 182 PRO A N 1
ATOM 1418 C CA . PRO A 1 182 ? 15.523 27.734 11.383 1 58.34 182 PRO A CA 1
ATOM 1419 C C . PRO A 1 182 ? 15.148 28.672 10.234 1 58.34 182 PRO A C 1
ATOM 1421 O O . PRO A 1 182 ? 14.102 29.312 10.273 1 58.34 182 PRO A O 1
ATOM 1424 N N . GLN A 1 183 ? 15.812 28.672 9.102 1 58.81 183 GLN A N 1
ATOM 1425 C CA . GLN A 1 183 ? 15.844 29.969 8.43 1 58.81 183 GLN A CA 1
ATOM 1426 C C . GLN A 1 183 ? 14.656 30.125 7.484 1 58.81 183 GLN A C 1
ATOM 1428 O O . GLN A 1 183 ? 14.328 31.234 7.07 1 58.81 183 GLN A O 1
ATOM 1433 N N . HIS A 1 184 ? 13.828 29.062 7.199 1 66.81 184 HIS A N 1
ATOM 1434 C CA . HIS A 1 184 ? 12.859 29.438 6.172 1 66.81 184 HIS A CA 1
ATOM 1435 C C . HIS A 1 184 ? 11.477 28.875 6.492 1 66.81 184 HIS A C 1
ATOM 1437 O O . HIS A 1 184 ? 11.359 27.812 7.121 1 66.81 184 HIS A O 1
ATOM 1443 N N . LYS A 1 185 ? 10.539 29.984 6.32 1 76.75 185 LYS A N 1
ATOM 1444 C CA . LYS A 1 185 ? 9.148 29.562 6.309 1 76.75 185 LYS A CA 1
ATOM 1445 C C . LYS A 1 185 ? 8.906 28.484 5.266 1 76.75 185 LYS A C 1
ATOM 1447 O O . LYS A 1 185 ? 9.383 28.578 4.133 1 76.75 185 LYS A O 1
ATOM 1452 N N . VAL A 1 186 ? 8.406 27.391 5.789 1 83.5 186 VAL A N 1
ATOM 1453 C CA . VAL A 1 186 ? 8.156 26.281 4.883 1 83.5 186 VAL A CA 1
ATOM 1454 C C . VAL A 1 186 ? 6.742 25.734 5.102 1 83.5 186 VAL A C 1
ATOM 1456 O O . VAL A 1 186 ? 6.297 25.594 6.242 1 83.5 186 VAL A O 1
ATOM 1459 N N . GLY A 1 187 ? 6.02 25.609 3.992 1 88.25 187 GLY A N 1
ATOM 1460 C CA . GLY A 1 187 ? 4.695 25.016 4.09 1 88.25 187 GLY A CA 1
ATOM 1461 C C . GLY A 1 187 ? 3.576 25.984 3.773 1 88.25 187 GLY A C 1
ATOM 1462 O O . GLY A 1 187 ? 3.787 26.969 3.062 1 88.25 187 GLY A O 1
ATOM 1463 N N . THR A 1 188 ? 2.41 25.609 4.195 1 89.69 188 THR A N 1
ATOM 1464 C CA . THR A 1 188 ? 1.218 26.438 4.023 1 89.69 188 THR A CA 1
ATOM 1465 C C . THR A 1 188 ? 0.878 27.172 5.312 1 89.69 188 THR A C 1
ATOM 1467 O O . THR A 1 188 ? 0.61 26.547 6.34 1 89.69 188 THR A O 1
ATOM 1470 N N . GLU A 1 189 ? 0.743 28.375 5.27 1 90.75 189 GLU A N 1
ATOM 1471 C CA . GLU A 1 189 ? 0.659 29.266 6.434 1 90.75 189 GLU A CA 1
ATOM 1472 C C . GLU A 1 189 ? -0.518 28.875 7.328 1 90.75 189 GLU A C 1
ATOM 1474 O O . GLU A 1 189 ? -0.381 28.828 8.555 1 90.75 189 GLU A O 1
ATOM 1479 N N . LYS A 1 190 ? -1.619 28.531 6.77 1 91.44 190 LYS A N 1
ATOM 1480 C CA . LYS A 1 190 ? -2.836 28.25 7.527 1 91.44 190 LYS A CA 1
ATOM 1481 C C . LYS A 1 190 ? -2.654 27.031 8.43 1 91.44 190 LYS A C 1
ATOM 1483 O O . LYS A 1 190 ? -3.357 26.875 9.43 1 91.44 190 LYS A O 1
ATOM 1488 N N . TYR A 1 191 ? -1.702 26.234 8.148 1 94.19 191 TYR A N 1
ATOM 1489 C CA . TYR A 1 191 ? -1.505 25 8.906 1 94.19 191 TYR A CA 1
ATOM 1490 C C . TYR A 1 191 ? -0.146 24.984 9.594 1 94.19 191 TYR A C 1
ATOM 1492 O O . TYR A 1 191 ? 0.221 24.016 10.242 1 94.19 191 TYR A O 1
ATOM 1500 N N . MET A 1 192 ? 0.495 26.078 9.539 1 93.88 192 MET A N 1
ATOM 1501 C CA . MET A 1 192 ? 1.891 26.188 9.953 1 93.88 192 MET A CA 1
ATOM 1502 C C . MET A 1 192 ? 1.995 26.438 11.453 1 93.88 192 MET A C 1
ATOM 1504 O O . MET A 1 192 ? 1.238 27.234 12.016 1 93.88 192 MET A O 1
ATOM 1508 N N . ALA A 1 193 ? 2.945 25.797 12.047 1 94.75 193 ALA A N 1
ATOM 1509 C CA . ALA A 1 193 ? 3.211 26.016 13.461 1 94.75 193 ALA A CA 1
ATOM 1510 C C . ALA A 1 193 ? 3.822 27.406 13.703 1 94.75 193 ALA A C 1
ATOM 1512 O O . ALA A 1 193 ? 4.602 27.891 12.875 1 94.75 193 ALA A O 1
ATOM 1513 N N . PRO A 1 194 ? 3.512 27.969 14.852 1 94.31 194 PRO A N 1
ATOM 1514 C CA . PRO A 1 194 ? 4.039 29.297 15.164 1 94.31 194 PRO A CA 1
ATOM 1515 C C . PRO A 1 194 ? 5.562 29.344 15.117 1 94.31 194 PRO A C 1
ATOM 1517 O O . PRO A 1 194 ? 6.137 30.344 14.648 1 94.31 194 PRO A O 1
ATOM 1520 N N . GLU A 1 195 ? 6.234 28.312 15.602 1 93.44 195 GLU A N 1
ATOM 1521 C CA . GLU A 1 195 ? 7.695 28.328 15.609 1 93.44 195 GLU A CA 1
ATOM 1522 C C . GLU A 1 195 ? 8.25 28.328 14.188 1 93.44 195 GLU A C 1
ATOM 1524 O O . GLU A 1 195 ? 9.328 28.875 13.938 1 93.44 195 GLU A O 1
ATOM 1529 N N . VAL A 1 196 ? 7.598 27.688 13.273 1 92 196 VAL A N 1
ATOM 1530 C CA . VAL A 1 196 ? 8.008 27.719 11.875 1 92 196 VAL A CA 1
ATOM 1531 C C . VAL A 1 196 ? 7.758 29.109 11.289 1 92 196 VAL A C 1
ATOM 1533 O O . VAL A 1 196 ? 8.633 29.672 10.625 1 92 196 VAL A O 1
ATOM 1536 N N . ALA A 1 197 ? 6.602 29.656 11.555 1 90.81 197 ALA A N 1
ATOM 1537 C CA . ALA A 1 197 ? 6.215 30.969 11.055 1 90.81 197 ALA A CA 1
ATOM 1538 C C . ALA A 1 197 ? 7.18 32.062 11.555 1 90.81 197 ALA A C 1
ATOM 1540 O O . ALA A 1 197 ? 7.469 33 10.836 1 90.81 197 ALA A O 1
ATOM 1541 N N . HIS A 1 198 ? 7.602 31.891 12.727 1 90.44 198 HIS A N 1
ATOM 1542 C CA . HIS A 1 198 ? 8.469 32.906 13.344 1 90.44 198 HIS A CA 1
ATOM 1543 C C . HIS A 1 198 ? 9.938 32.562 13.102 1 90.44 198 HIS A C 1
ATOM 1545 O O . HIS A 1 198 ? 10.82 33.188 13.711 1 90.44 198 HIS A O 1
ATOM 1551 N N . ARG A 1 199 ? 10.172 31.5 12.352 1 87.94 199 ARG A N 1
ATOM 1552 C CA . ARG A 1 199 ? 11.516 31.125 11.93 1 87.94 199 ARG A CA 1
ATOM 1553 C C . ARG A 1 199 ? 12.367 30.703 13.125 1 87.94 199 ARG A C 1
ATOM 1555 O O . ARG A 1 199 ? 13.547 31.062 13.211 1 87.94 199 ARG A O 1
ATOM 1562 N N . LYS A 1 200 ? 11.695 30.203 14.062 1 88.31 200 LYS A N 1
ATOM 1563 C CA . LYS A 1 200 ? 12.391 29.578 15.188 1 88.31 200 LYS A CA 1
ATOM 1564 C C . LYS A 1 200 ? 12.758 28.125 14.867 1 88.31 200 LYS A C 1
ATOM 1566 O O . LYS A 1 200 ? 12.383 27.609 13.82 1 88.31 200 LYS A O 1
ATOM 1571 N N . HIS A 1 201 ? 13.562 27.594 15.727 1 88.31 201 HIS A N 1
ATOM 1572 C CA . HIS A 1 201 ? 13.867 26.172 15.594 1 88.31 201 HIS A CA 1
ATOM 1573 C C . HIS A 1 201 ? 12.602 25.328 15.719 1 88.31 201 HIS A C 1
ATOM 1575 O O . HIS A 1 201 ? 11.773 25.578 16.594 1 88.31 201 HIS A O 1
ATOM 1581 N N . TYR A 1 202 ? 12.453 24.438 14.773 1 91.12 202 TYR A N 1
ATOM 1582 C CA . TYR A 1 202 ? 11.273 23.578 14.82 1 91.12 202 TYR A CA 1
ATOM 1583 C C . TYR A 1 202 ? 11.672 22.109 14.703 1 91.12 202 TYR A C 1
ATOM 1585 O O . TYR A 1 202 ? 12.773 21.781 14.258 1 91.12 202 TYR A O 1
ATOM 1593 N N . GLY A 1 203 ? 10.867 21.219 15.227 1 93.44 203 GLY A N 1
ATOM 1594 C CA . GLY A 1 203 ? 11 19.766 15.203 1 93.44 203 GLY A CA 1
ATOM 1595 C C . GLY A 1 203 ? 9.688 19.047 14.945 1 93.44 203 GLY A C 1
ATOM 1596 O O . GLY A 1 203 ? 8.797 19.594 14.289 1 93.44 203 GLY A O 1
ATOM 1597 N N . PRO A 1 204 ? 9.562 17.859 15.383 1 96.12 204 PRO A N 1
ATOM 1598 C CA . PRO A 1 204 ? 8.391 17.031 15.117 1 96.12 204 PRO A CA 1
ATOM 1599 C C . PRO A 1 204 ? 7.086 17.688 15.562 1 96.12 204 PRO A C 1
ATOM 1601 O O . PRO A 1 204 ? 6.035 17.469 14.961 1 96.12 204 PRO A O 1
ATOM 1604 N N . ALA A 1 205 ? 7.227 18.562 16.531 1 97 205 ALA A N 1
ATOM 1605 C CA . ALA A 1 205 ? 6.039 19.219 17.078 1 97 205 ALA A CA 1
ATOM 1606 C C . ALA A 1 205 ? 5.363 20.109 16.047 1 97 205 ALA A C 1
ATOM 1608 O O . ALA A 1 205 ? 4.18 20.422 16.156 1 97 205 ALA A O 1
ATOM 1609 N N . ALA A 1 206 ? 6.098 20.531 15.062 1 96.19 206 ALA A N 1
ATOM 1610 C CA . ALA A 1 206 ? 5.535 21.375 14.008 1 96.19 206 ALA A CA 1
ATOM 1611 C C . ALA A 1 206 ? 4.48 20.609 13.203 1 96.19 206 ALA A C 1
ATOM 1613 O O . ALA A 1 206 ? 3.422 21.156 12.891 1 96.19 206 ALA A O 1
ATOM 1614 N N . ASP A 1 207 ? 4.801 19.344 12.922 1 97.94 207 ASP A N 1
ATOM 1615 C CA . ASP A 1 207 ? 3.846 18.5 12.203 1 97.94 207 ASP A CA 1
ATOM 1616 C C . ASP A 1 207 ? 2.604 18.234 13.047 1 97.94 207 ASP A C 1
ATOM 1618 O O . ASP A 1 207 ? 1.495 18.125 12.516 1 97.94 207 ASP A O 1
ATOM 1622 N N . VAL A 1 208 ? 2.797 18.125 14.312 1 98.5 208 VAL A N 1
ATOM 1623 C CA . VAL A 1 208 ? 1.688 17.891 15.234 1 98.5 208 VAL A CA 1
ATOM 1624 C C . VAL A 1 208 ? 0.73 19.078 15.203 1 98.5 208 VAL A C 1
ATOM 1626 O O . VAL A 1 208 ? -0.489 18.906 15.172 1 98.5 208 VAL A O 1
ATOM 1629 N N . PHE A 1 209 ? 1.302 20.234 15.195 1 97.44 209 PHE A N 1
ATOM 1630 C CA . PHE A 1 209 ? 0.5 21.453 15.094 1 97.44 209 PHE A CA 1
ATOM 1631 C C . PHE A 1 209 ? -0.334 21.453 13.82 1 97.44 209 PHE A C 1
ATOM 1633 O O . PHE A 1 209 ? -1.531 21.734 13.852 1 97.44 209 PHE A O 1
ATOM 1640 N N . SER A 1 210 ? 0.315 21.094 12.734 1 97.31 210 SER A N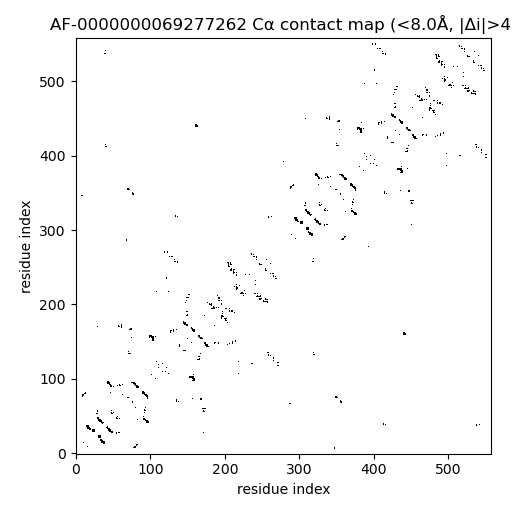 1
ATOM 1641 C CA . SER A 1 210 ? -0.386 21.047 11.453 1 97.31 210 SER A CA 1
ATOM 1642 C C . SER A 1 210 ? -1.57 20.094 11.508 1 97.31 210 SER A C 1
ATOM 1644 O O . SER A 1 210 ? -2.643 20.391 10.984 1 97.31 210 SER A O 1
ATOM 1646 N N . LEU A 1 211 ? -1.406 18.953 12.148 1 98 211 LEU A N 1
ATOM 1647 C CA . LEU A 1 211 ? -2.52 18.016 12.266 1 98 211 LEU A CA 1
ATOM 1648 C C . LEU A 1 211 ? -3.645 18.609 13.109 1 98 211 LEU A C 1
ATOM 1650 O O . LEU A 1 211 ? -4.824 18.406 12.812 1 98 211 LEU A O 1
ATOM 1654 N N . GLY A 1 212 ? -3.273 19.328 14.18 1 96.38 212 GLY A N 1
ATOM 1655 C CA . GLY A 1 212 ? -4.289 20.016 14.961 1 96.38 212 GLY A CA 1
ATOM 1656 C C . GLY A 1 212 ? -5.172 20.922 14.125 1 96.38 212 GLY A C 1
ATOM 1657 O O . GLY A 1 212 ? -6.395 20.922 14.281 1 96.38 212 GLY A O 1
ATOM 1658 N N . ARG A 1 213 ? -4.547 21.609 13.258 1 95.25 213 ARG A N 1
ATOM 1659 C CA . ARG A 1 213 ? -5.281 22.5 12.367 1 95.25 213 ARG A CA 1
ATOM 1660 C C . ARG A 1 213 ? -6.172 21.719 11.414 1 95.25 213 ARG A C 1
ATOM 1662 O O . ARG A 1 213 ? -7.289 22.125 11.109 1 95.25 213 ARG A O 1
ATOM 1669 N N . VAL A 1 214 ? -5.695 20.609 10.938 1 96.31 214 VAL A N 1
ATOM 1670 C CA . VAL A 1 214 ? -6.48 19.75 10.055 1 96.31 214 VAL A CA 1
ATOM 1671 C C . VAL A 1 214 ? -7.711 19.234 10.789 1 96.31 214 VAL A C 1
ATOM 1673 O O . VAL A 1 214 ? -8.805 19.188 10.227 1 96.31 214 VAL A O 1
ATOM 1676 N N . ILE A 1 215 ? -7.516 18.828 12.062 1 94.88 215 ILE A N 1
ATOM 1677 C CA . ILE A 1 215 ? -8.625 18.312 12.859 1 94.88 215 ILE A CA 1
ATOM 1678 C C . ILE A 1 215 ? -9.68 19.391 13.047 1 94.88 215 ILE A C 1
ATOM 1680 O O . ILE A 1 215 ? -10.875 19.141 12.867 1 94.88 215 ILE A O 1
ATOM 1684 N N . ILE A 1 216 ? -9.312 20.594 13.336 1 91.5 216 ILE A N 1
ATOM 1685 C CA . ILE A 1 216 ? -10.242 21.703 13.523 1 91.5 216 ILE A CA 1
ATOM 1686 C C . ILE A 1 216 ? -10.992 21.969 12.227 1 91.5 216 ILE A C 1
ATOM 1688 O O . ILE A 1 216 ? -12.219 22.125 12.227 1 91.5 216 ILE A O 1
ATOM 1692 N N . TRP A 1 217 ? -10.211 21.984 11.203 1 90.69 217 TRP A N 1
ATOM 1693 C CA . TRP A 1 217 ? -10.82 22.172 9.891 1 90.69 217 TRP A CA 1
ATOM 1694 C C . TRP A 1 217 ? -11.844 21.062 9.602 1 90.69 217 TRP A C 1
ATOM 1696 O O . TRP A 1 217 ? -12.914 21.344 9.055 1 90.69 217 TRP A O 1
ATOM 1706 N N . THR A 1 218 ? -11.562 19.906 9.945 1 91.12 218 THR A N 1
ATOM 1707 C CA . THR A 1 218 ? -12.438 18.766 9.727 1 91.12 218 THR A CA 1
ATOM 1708 C C . THR A 1 218 ? -13.75 18.922 10.484 1 91.12 218 THR A C 1
ATOM 1710 O O . THR A 1 218 ? -14.82 18.672 9.938 1 91.12 218 THR A O 1
ATOM 1713 N N . ILE A 1 219 ? -13.656 19.391 11.664 1 85.62 219 ILE A N 1
ATOM 1714 C CA . ILE A 1 219 ? -14.812 19.469 12.547 1 85.62 219 ILE A CA 1
ATOM 1715 C C . ILE A 1 219 ? -15.664 20.672 12.18 1 85.62 219 ILE A C 1
ATOM 1717 O O . ILE A 1 219 ? -16.891 20.609 12.188 1 85.62 219 ILE A O 1
ATOM 1721 N N . THR A 1 220 ? -15.031 21.734 11.734 1 82.81 220 THR A N 1
ATOM 1722 C CA . THR A 1 220 ? -15.758 23 11.633 1 82.81 220 THR A CA 1
ATOM 1723 C C . THR A 1 220 ? -15.992 23.375 10.172 1 82.81 220 THR A C 1
ATOM 1725 O O . THR A 1 220 ? -16.875 24.188 9.867 1 82.81 220 THR A O 1
ATOM 1728 N N . GLY A 1 221 ? -15.141 22.781 9.352 1 80.94 221 GLY A N 1
ATOM 1729 C CA . GLY A 1 221 ? -15.141 23.234 7.965 1 80.94 221 GLY A CA 1
ATOM 1730 C C . GLY A 1 221 ? -14.391 24.531 7.762 1 80.94 221 GLY A C 1
ATOM 1731 O O . GLY A 1 221 ? -14.297 25.031 6.637 1 80.94 221 GLY A O 1
ATOM 1732 N N . LYS A 1 222 ? -13.945 25.125 8.859 1 77.94 222 LYS A N 1
ATOM 1733 C CA . LYS A 1 222 ? -13.211 26.391 8.836 1 77.94 222 LYS A CA 1
ATOM 1734 C C . LYS A 1 222 ? -11.906 26.297 9.617 1 77.94 222 LYS A C 1
ATOM 1736 O O . LYS A 1 222 ? -11.758 25.422 10.469 1 77.94 222 LYS A O 1
ATOM 1741 N N . LEU A 1 223 ? -10.914 27.094 9.055 1 68.75 223 LEU A N 1
ATOM 1742 C CA . LEU A 1 223 ? -9.656 27.172 9.789 1 68.75 223 LEU A CA 1
ATOM 1743 C C . LEU A 1 223 ? -9.734 28.203 10.898 1 68.75 223 LEU A C 1
ATOM 1745 O O . LEU A 1 223 ? -9.445 29.391 10.68 1 68.75 223 LEU A O 1
ATOM 1749 N N . CYS A 1 224 ? -10.68 28.25 11.852 1 60.38 224 CYS A N 1
ATOM 1750 C CA . CYS A 1 224 ? -10.734 29.25 12.914 1 60.38 224 CYS A CA 1
ATOM 1751 C C . CYS A 1 224 ? -10.727 28.594 14.289 1 60.38 224 CYS A C 1
ATOM 1753 O O . CYS A 1 224 ? -11.719 27.984 14.695 1 60.38 224 CYS A O 1
ATOM 1755 N N . PRO A 1 225 ? -9.492 28.516 14.867 1 56.09 225 PRO A N 1
ATOM 1756 C CA . PRO A 1 225 ? -9.461 27.938 16.219 1 56.09 225 PRO A CA 1
ATOM 1757 C C . PRO A 1 225 ? -10.453 28.594 17.156 1 56.09 225 PRO A C 1
ATOM 1759 O O . PRO A 1 225 ? -10.875 27.984 18.141 1 56.09 225 PRO A O 1
ATOM 1762 N N . GLU A 1 226 ? -10.641 29.938 16.984 1 54.69 226 GLU A N 1
ATOM 1763 C CA . GLU A 1 226 ? -11.5 30.656 17.922 1 54.69 226 GLU A CA 1
ATOM 1764 C C . GLU A 1 226 ? -12.883 30.016 18 1 54.69 226 GLU A C 1
ATOM 1766 O O . GLU A 1 226 ? -13.602 30.203 18.984 1 54.69 226 GLU A O 1
ATOM 1771 N N . LEU A 1 227 ? -13.227 29.344 16.984 1 52.66 227 LEU A N 1
ATOM 1772 C CA . LEU A 1 227 ? -14.594 28.828 16.953 1 52.66 227 LEU A CA 1
ATOM 1773 C C . LEU A 1 227 ? -14.727 27.625 17.891 1 52.66 227 LEU A C 1
ATOM 1775 O O . LEU A 1 227 ? -15.844 27.234 18.25 1 52.66 227 LEU A O 1
ATOM 1779 N N . ILE A 1 228 ? -13.68 26.891 18.203 1 53.81 228 ILE A N 1
ATOM 1780 C CA . ILE A 1 228 ? -13.727 25.641 18.938 1 53.81 228 ILE A CA 1
ATOM 1781 C C . ILE A 1 228 ? -14.273 25.906 20.344 1 53.81 228 ILE A C 1
ATOM 1783 O O . ILE A 1 228 ? -15.047 25.094 20.875 1 53.81 228 ILE A O 1
ATOM 1787 N N . SER A 1 229 ? -13.859 27.047 20.953 1 52.53 229 SER A N 1
ATOM 1788 C CA . SER A 1 229 ? -14.242 27.312 22.344 1 52.53 229 SER A CA 1
ATOM 1789 C C . SER A 1 229 ? -15.758 27.438 22.484 1 52.53 229 SER A C 1
ATOM 1791 O O . SER A 1 229 ? -16.312 27.156 23.547 1 52.53 229 SER A O 1
ATOM 1793 N N . SER A 1 230 ? -16.375 27.906 21.422 1 50.09 230 SER A N 1
ATOM 1794 C CA . SER A 1 230 ? -17.75 28.344 21.672 1 50.09 230 SER A CA 1
ATOM 1795 C C . SER A 1 230 ? -18.734 27.25 21.281 1 50.09 230 SER A C 1
ATOM 1797 O O . SER A 1 230 ? -19.906 27.312 21.656 1 50.09 230 SER A O 1
ATOM 1799 N N . THR A 1 231 ? -18.266 26.281 20.453 1 58.28 231 THR A N 1
ATOM 1800 C CA . THR A 1 231 ? -19.297 25.375 19.969 1 58.28 231 THR A CA 1
ATOM 1801 C C . THR A 1 231 ? -19.297 24.078 20.781 1 58.28 231 THR A C 1
ATOM 1803 O O . THR A 1 231 ? -18.234 23.578 21.141 1 58.28 231 THR A O 1
ATOM 1806 N N . SER A 1 232 ? -20.359 23.688 21.453 1 64.75 232 SER A N 1
ATOM 1807 C CA . SER A 1 232 ? -20.594 22.5 22.25 1 64.75 232 SER A CA 1
ATOM 1808 C C . SER A 1 232 ? -20.609 21.25 21.375 1 64.75 232 SER A C 1
ATOM 1810 O O . SER A 1 232 ? -21.656 20.781 20.953 1 64.75 232 SER A O 1
ATOM 1812 N N . PHE A 1 233 ? -19.375 20.891 20.891 1 74.94 233 PHE A N 1
ATOM 1813 C CA . PHE A 1 233 ? -19.328 19.609 20.203 1 74.94 233 PHE A CA 1
ATOM 1814 C C . PHE A 1 233 ? -19.672 18.469 21.172 1 74.94 233 PHE A C 1
ATOM 1816 O O . PHE A 1 233 ? -19.469 18.594 22.375 1 74.94 233 PHE A O 1
ATOM 1823 N N . LYS A 1 234 ? -20.5 17.531 20.641 1 75.81 234 LYS A N 1
ATOM 1824 C CA . LYS A 1 234 ? -20.797 16.344 21.438 1 75.81 234 LYS A CA 1
ATOM 1825 C C . LYS A 1 234 ? -20.219 15.086 20.781 1 75.81 234 LYS A C 1
ATOM 1827 O O . LYS A 1 234 ? -19.875 15.102 19.609 1 75.81 234 LYS A O 1
ATOM 1832 N N . GLY A 1 235 ? -19.922 14.086 21.609 1 79.19 235 GLY A N 1
ATOM 1833 C CA . GLY A 1 235 ? -19.516 12.781 21.109 1 79.19 235 GLY A CA 1
ATOM 1834 C C . GLY A 1 235 ? -18.172 12.797 20.438 1 79.19 235 GLY A C 1
ATOM 1835 O O . GLY A 1 235 ? -17.188 13.289 21 1 79.19 235 GLY A O 1
ATOM 1836 N N . LEU A 1 236 ? -18.094 12.266 19.281 1 80.56 236 LEU A N 1
ATOM 1837 C CA . LEU A 1 236 ? -16.875 12.125 18.5 1 80.56 236 LEU A CA 1
ATOM 1838 C C . LEU A 1 236 ? -16.25 13.484 18.219 1 80.56 236 LEU A C 1
ATOM 1840 O O . LEU A 1 236 ? -15.023 13.648 18.328 1 80.56 236 LEU A O 1
ATOM 1844 N N . LEU A 1 237 ? -17.062 14.414 18 1 83.94 237 LEU A N 1
ATOM 1845 C CA . LEU A 1 237 ? -16.562 15.734 17.625 1 83.94 237 LEU A CA 1
ATOM 1846 C C . LEU A 1 237 ? -15.914 16.422 18.828 1 83.94 237 LEU A C 1
ATOM 1848 O O . LEU A 1 237 ? -14.938 17.156 18.688 1 83.94 237 LEU A O 1
ATOM 1852 N N . GLN A 1 238 ? -16.422 16.078 20 1 84.69 238 GLN A N 1
ATOM 1853 C CA . GLN A 1 238 ? -15.828 16.625 21.219 1 84.69 238 GLN A CA 1
ATOM 1854 C C . GLN A 1 238 ? -14.43 16.062 21.438 1 84.69 238 GLN A C 1
ATOM 1856 O O . GLN A 1 238 ? -13.5 16.812 21.766 1 84.69 238 GLN A O 1
ATOM 1861 N N . THR A 1 239 ? -14.328 14.812 21.297 1 86.81 239 THR A N 1
ATOM 1862 C CA . THR A 1 239 ? -13.031 14.172 21.484 1 86.81 239 THR A CA 1
ATOM 1863 C C . THR A 1 239 ? -12.023 14.695 20.453 1 86.81 239 THR A C 1
ATOM 1865 O O . THR A 1 239 ? -10.875 14.969 20.797 1 86.81 239 THR A O 1
ATOM 1868 N N . LEU A 1 240 ? -12.461 14.859 19.266 1 91.56 240 LEU A N 1
ATOM 1869 C CA . LEU A 1 240 ? -11.594 15.398 18.234 1 91.56 240 LEU A CA 1
ATOM 1870 C C . LEU A 1 240 ? -11.141 16.812 18.578 1 91.56 240 LEU A C 1
ATOM 1872 O O . LEU A 1 240 ? -9.977 17.172 18.375 1 91.56 240 LEU A O 1
ATOM 1876 N N . ASP A 1 241 ? -12.086 17.531 19.109 1 89.44 241 ASP A N 1
ATOM 1877 C CA . ASP A 1 241 ? -11.766 18.906 19.5 1 89.44 241 ASP A CA 1
ATOM 1878 C C . ASP A 1 241 ? -10.703 18.922 20.594 1 89.44 241 ASP A C 1
ATOM 1880 O O . ASP A 1 241 ? -9.766 19.719 20.547 1 89.44 241 ASP A O 1
ATOM 1884 N N . GLU A 1 242 ? -10.844 18.062 21.516 1 90.88 242 GLU A N 1
ATOM 1885 C CA . GLU A 1 242 ? -9.883 17.969 22.594 1 90.88 242 GLU A CA 1
ATOM 1886 C C . GLU A 1 242 ? -8.492 17.609 22.078 1 90.88 242 GLU A C 1
ATOM 1888 O O . GLU A 1 242 ? -7.488 18.172 22.531 1 90.88 242 GLU A O 1
ATOM 1893 N N . VAL A 1 243 ? -8.453 16.688 21.188 1 94.25 243 VAL A N 1
ATOM 1894 C CA . VAL A 1 243 ? -7.18 16.281 20.594 1 94.25 243 VAL A CA 1
ATOM 1895 C C . VAL A 1 243 ? -6.574 17.469 19.828 1 94.25 243 VAL A C 1
ATOM 1897 O O . VAL A 1 243 ? -5.383 17.766 19.984 1 94.25 243 VAL A O 1
ATOM 1900 N N . ALA A 1 244 ? -7.371 18.172 19.078 1 94.56 244 ALA A N 1
ATOM 1901 C CA . ALA A 1 244 ? -6.895 19.312 18.297 1 94.56 244 ALA A CA 1
ATOM 1902 C C . ALA A 1 244 ? -6.293 20.375 19.203 1 94.56 244 ALA A C 1
ATOM 1904 O O . ALA A 1 244 ? -5.203 20.891 18.938 1 94.56 244 ALA A O 1
ATOM 1905 N N . LEU A 1 245 ? -6.938 20.688 20.266 1 92.44 245 LEU A N 1
ATOM 1906 C CA . LEU A 1 245 ? -6.488 21.734 21.172 1 92.44 245 LEU A CA 1
ATOM 1907 C C . LEU A 1 245 ? -5.141 21.375 21.797 1 92.44 245 LEU A C 1
ATOM 1909 O O . LEU A 1 245 ? -4.277 22.25 21.953 1 92.44 245 LEU A O 1
ATOM 1913 N N . SER A 1 246 ? -5 20.125 22.109 1 95.56 246 SER A N 1
ATOM 1914 C CA . SER A 1 246 ? -3.719 19.703 22.672 1 95.56 246 SER A CA 1
ATOM 1915 C C . SER A 1 246 ? -2.602 19.844 21.641 1 95.56 246 SER A C 1
ATOM 1917 O O . SER A 1 246 ? -1.468 20.172 21.984 1 95.56 246 SER A O 1
ATOM 1919 N N . CYS A 1 247 ? -2.92 19.609 20.391 1 97.44 247 CYS A N 1
ATOM 1920 C CA . CYS A 1 247 ? -1.945 19.703 19.312 1 97.44 247 CYS A CA 1
ATOM 1921 C C . CYS A 1 247 ? -1.58 21.156 19.031 1 97.44 247 CYS A C 1
ATOM 1923 O O . CYS A 1 247 ? -0.498 21.438 18.516 1 97.44 247 CYS A O 1
ATOM 1925 N N . LEU A 1 248 ? -2.451 22.078 19.391 1 95.62 248 LEU A N 1
ATOM 1926 C CA . LEU A 1 248 ? -2.314 23.469 18.969 1 95.62 248 LEU A CA 1
ATOM 1927 C C . LEU A 1 248 ? -1.699 24.312 20.094 1 95.62 248 LEU A C 1
ATOM 1929 O O . LEU A 1 248 ? -1.666 25.531 20 1 95.62 248 LEU A O 1
ATOM 1933 N N . GLU A 1 249 ? -1.226 23.656 21.094 1 95.94 249 GLU A N 1
ATOM 1934 C CA . GLU A 1 249 ? -0.531 24.391 22.141 1 95.94 249 GLU A CA 1
ATOM 1935 C C . GLU A 1 249 ? 0.566 25.266 21.562 1 95.94 249 GLU A C 1
ATOM 1937 O O . GLU A 1 249 ? 1.278 24.859 20.641 1 95.94 249 GLU A O 1
ATOM 1942 N N . GLU A 1 250 ? 0.762 26.406 22.109 1 94.56 250 GLU A N 1
ATOM 1943 C CA . GLU A 1 250 ? 1.714 27.391 21.594 1 94.56 250 GLU A CA 1
ATOM 1944 C C . GLU A 1 250 ? 3.15 26.891 21.734 1 94.56 250 GLU A C 1
ATOM 1946 O O . GLU A 1 250 ? 3.957 27.047 20.812 1 94.56 250 GLU A O 1
ATOM 1951 N N . GLU A 1 251 ? 3.385 26.375 22.859 1 95.75 251 GLU A N 1
ATOM 1952 C CA . GLU A 1 251 ? 4.727 25.875 23.125 1 95.75 251 GLU A CA 1
ATOM 1953 C C . GLU A 1 251 ? 4.91 24.469 22.547 1 95.75 251 GLU A C 1
ATOM 1955 O O . GLU A 1 251 ? 4.23 23.531 22.969 1 95.75 251 GLU A O 1
ATOM 1960 N N . PRO A 1 252 ? 5.852 24.281 21.703 1 96.19 252 PRO A N 1
ATOM 1961 C CA . PRO A 1 252 ? 6.02 23 21.016 1 96.19 252 PRO A CA 1
ATOM 1962 C C . PRO A 1 252 ? 6.223 21.828 21.984 1 96.19 252 PRO A C 1
ATOM 1964 O O . PRO A 1 252 ? 5.727 20.734 21.734 1 96.19 252 PRO A O 1
ATOM 1967 N N . HIS A 1 253 ? 6.914 22.031 23.078 1 96.31 253 HIS A N 1
ATOM 1968 C CA . HIS A 1 253 ? 7.273 20.938 23.969 1 96.31 253 HIS A CA 1
ATOM 1969 C C . HIS A 1 253 ? 6.062 20.438 24.75 1 96.31 253 HIS A C 1
ATOM 1971 O O . HIS A 1 253 ? 6.113 19.375 25.359 1 96.31 253 HIS A O 1
ATOM 1977 N N . ILE A 1 254 ? 4.949 21.234 24.75 1 97.62 254 ILE A N 1
ATOM 1978 C CA . ILE A 1 254 ? 3.73 20.859 25.469 1 97.62 254 ILE A CA 1
ATOM 1979 C C . ILE A 1 254 ? 2.857 19.984 24.578 1 97.62 254 ILE A C 1
ATOM 1981 O O . ILE A 1 254 ? 2.014 19.234 25.078 1 97.62 254 ILE A O 1
ATOM 1985 N N . ARG A 1 255 ? 3.059 20.031 23.312 1 98.12 255 ARG A N 1
ATOM 1986 C CA . ARG A 1 255 ? 2.238 19.281 22.359 1 98.12 255 ARG A CA 1
ATOM 1987 C C . ARG A 1 255 ? 2.516 17.781 22.484 1 98.12 255 ARG A C 1
ATOM 1989 O O . ARG A 1 255 ? 3.645 17.375 22.766 1 98.12 255 ARG A O 1
ATOM 1996 N N . PRO A 1 256 ? 1.484 16.984 22.328 1 98.31 256 PRO A N 1
ATOM 1997 C CA . PRO A 1 256 ? 1.723 15.539 22.266 1 98.31 256 PRO A CA 1
ATOM 1998 C C . PRO A 1 256 ? 2.539 15.125 21.031 1 98.31 256 PRO A C 1
ATOM 2000 O O . PRO A 1 256 ? 2.676 15.906 20.094 1 98.31 256 PRO A O 1
ATOM 2003 N N . ASN A 1 257 ? 3.178 13.953 21.109 1 98 257 ASN A N 1
ATOM 2004 C CA . ASN A 1 257 ? 3.738 13.359 19.891 1 98 257 ASN A CA 1
ATOM 2005 C C . ASN A 1 257 ? 2.703 12.523 19.156 1 98 257 ASN A C 1
ATOM 2007 O O . ASN A 1 257 ? 1.573 12.367 19.625 1 98 257 ASN A O 1
ATOM 2011 N N . PHE A 1 258 ? 3.061 12.023 18.016 1 98.06 258 PHE A N 1
ATOM 2012 C CA . PHE A 1 258 ? 2.064 11.359 17.172 1 98.06 258 PHE A CA 1
ATOM 2013 C C . PHE A 1 258 ? 1.659 10.023 17.766 1 98.06 258 PHE A C 1
ATOM 2015 O O . PHE A 1 258 ? 0.542 9.547 17.547 1 98.06 258 PHE A O 1
ATOM 2022 N N . VAL A 1 259 ? 2.512 9.344 18.547 1 96.44 259 VAL A N 1
ATOM 2023 C CA . VAL A 1 259 ? 2.119 8.133 19.25 1 96.44 259 VAL A CA 1
ATOM 2024 C C . VAL A 1 259 ? 0.957 8.438 20.203 1 96.44 259 VAL A C 1
ATOM 2026 O O . VAL A 1 259 ? -0.033 7.699 20.234 1 96.44 259 VAL A O 1
ATOM 2029 N N . GLN A 1 260 ? 1.099 9.523 20.859 1 97 260 GLN A N 1
ATOM 2030 C CA . GLN A 1 260 ? 0.071 9.953 21.812 1 97 260 GLN A CA 1
ATOM 2031 C C . GLN A 1 260 ? -1.196 10.391 21.078 1 97 260 GLN A C 1
ATOM 2033 O O . GLN A 1 260 ? -2.307 10.086 21.516 1 97 260 GLN A O 1
ATOM 2038 N N . VAL A 1 261 ? -1.049 11.141 20.031 1 97.56 261 VAL A N 1
ATOM 2039 C CA . VAL A 1 261 ? -2.193 11.594 19.234 1 97.56 261 VAL A CA 1
ATOM 2040 C C . VAL A 1 261 ? -2.963 10.383 18.703 1 97.56 261 VAL A C 1
ATOM 2042 O O . VAL A 1 261 ? -4.191 10.32 18.828 1 97.56 261 VAL A O 1
ATOM 2045 N N . TYR A 1 262 ? -2.24 9.422 18.141 1 97 262 TYR A N 1
ATOM 2046 C CA . TYR A 1 262 ? -2.859 8.203 17.625 1 97 262 TYR A CA 1
ATOM 2047 C C . TYR A 1 262 ? -3.619 7.469 18.719 1 97 262 TYR A C 1
ATOM 2049 O O . TYR A 1 262 ? -4.758 7.039 18.5 1 97 262 TYR A O 1
ATOM 2057 N N . ALA A 1 263 ? -3.033 7.316 19.828 1 94.88 263 ALA A N 1
ATOM 2058 C CA . ALA A 1 263 ? -3.658 6.629 20.953 1 94.88 263 ALA A CA 1
ATOM 2059 C C . ALA A 1 263 ? -4.965 7.305 21.359 1 94.88 263 ALA A C 1
ATOM 2061 O O . ALA A 1 263 ? -5.965 6.633 21.625 1 94.88 263 ALA A O 1
ATOM 2062 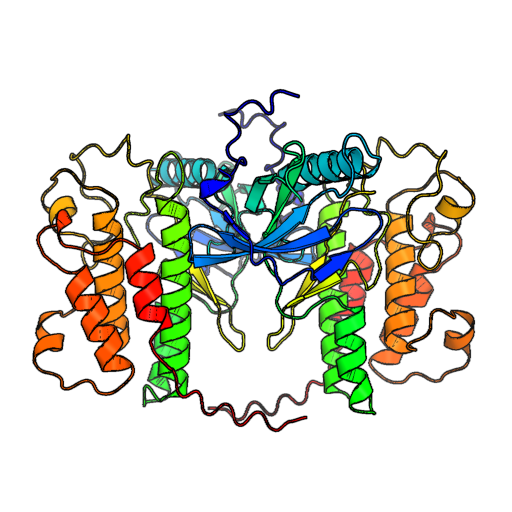N N . ARG A 1 264 ? -4.996 8.578 21.359 1 94 264 ARG A N 1
ATOM 2063 C CA . ARG A 1 264 ? -6.191 9.328 21.734 1 94 264 ARG A CA 1
ATOM 2064 C C . ARG A 1 264 ? -7.281 9.188 20.688 1 94 264 ARG A C 1
ATOM 2066 O O . ARG A 1 264 ? -8.461 9.078 21.016 1 94 264 ARG A O 1
ATOM 2073 N N . LEU A 1 265 ? -6.859 9.18 19.484 1 94.31 265 LEU A N 1
ATOM 2074 C CA . LEU A 1 265 ? -7.828 9.039 18.391 1 94.31 265 LEU A CA 1
ATOM 2075 C C . LEU A 1 265 ? -8.43 7.637 18.391 1 94.31 265 LEU A C 1
ATOM 2077 O O . LEU A 1 265 ? -9.594 7.457 18.016 1 94.31 265 LEU A O 1
ATOM 2081 N N . THR A 1 266 ? -7.633 6.613 18.734 1 91.75 266 THR A N 1
ATOM 2082 C CA . THR A 1 266 ? -8.102 5.23 18.734 1 91.75 266 THR A CA 1
ATOM 2083 C C . THR A 1 266 ? -9.148 5.004 19.812 1 91.75 266 THR A C 1
ATOM 2085 O O . THR A 1 266 ? -9.969 4.094 19.703 1 91.75 266 THR A O 1
ATOM 2088 N N . THR A 1 267 ? -9.172 5.773 20.844 1 84.12 267 THR A N 1
ATOM 2089 C CA . THR A 1 267 ? -10.078 5.594 21.969 1 84.12 267 THR A CA 1
ATOM 2090 C C . THR A 1 267 ? -11.453 6.18 21.656 1 84.12 267 THR A C 1
ATOM 2092 O O . THR A 1 267 ? -12.422 5.941 22.391 1 84.12 267 THR A O 1
ATOM 2095 N N . ILE A 1 268 ? -11.453 6.863 20.562 1 77.12 268 ILE A N 1
ATOM 2096 C CA . ILE A 1 268 ? -12.719 7.469 20.188 1 77.12 268 ILE A CA 1
ATOM 2097 C C . ILE A 1 268 ? -13.664 6.398 19.641 1 77.12 268 ILE A C 1
ATOM 2099 O O . ILE A 1 268 ? -13.312 5.672 18.703 1 77.12 268 ILE A O 1
ATOM 2103 N N . THR A 1 269 ? -14.602 5.844 20.422 1 62.03 269 THR A N 1
ATOM 2104 C CA . THR A 1 269 ? -15.586 4.855 19.984 1 62.03 269 THR A CA 1
ATOM 2105 C C . THR A 1 269 ? -16.531 5.449 18.953 1 62.03 269 THR A C 1
ATOM 2107 O O . THR A 1 269 ? -17.141 6.488 19.188 1 62.03 269 THR A O 1
ATOM 2110 N N . THR A 1 270 ? -16.344 5.137 17.703 1 61.72 270 THR A N 1
ATOM 2111 C CA . THR A 1 270 ? -17.281 5.59 16.688 1 61.72 270 THR A CA 1
ATOM 2112 C C . THR A 1 270 ? -18.484 4.652 16.609 1 61.72 270 THR A C 1
ATOM 2114 O O . THR A 1 270 ? -18.344 3.438 16.766 1 61.72 270 THR A O 1
ATOM 2117 N N . THR A 1 271 ? -19.609 4.887 17.156 1 47.81 271 THR A N 1
ATOM 2118 C CA . THR A 1 271 ? -20.828 4.113 16.969 1 47.81 271 THR A CA 1
ATOM 2119 C C . THR A 1 271 ? -21.141 3.924 15.492 1 47.81 271 THR A C 1
ATOM 2121 O O . THR A 1 271 ? -21.609 4.848 14.828 1 47.81 271 THR A O 1
ATOM 2124 N N . THR A 1 272 ? -20.328 3.492 14.734 1 47.56 272 THR A N 1
ATOM 2125 C CA . THR A 1 272 ? -20.766 3.193 13.375 1 47.56 272 THR A CA 1
ATOM 2126 C C . THR A 1 272 ? -21.906 2.184 13.383 1 47.56 272 THR A C 1
ATOM 2128 O O . THR A 1 272 ? -21.797 1.117 13.984 1 47.56 272 THR A O 1
ATOM 2131 N N . THR A 1 273 ? -23.156 2.586 13.305 1 38.5 273 THR A N 1
ATOM 2132 C CA . THR A 1 273 ? -24.281 1.695 13.031 1 38.5 273 THR A CA 1
ATOM 2133 C C . THR A 1 273 ? -24.016 0.86 11.781 1 38.5 273 THR A C 1
ATOM 2135 O O . THR A 1 273 ? -24.125 1.359 10.664 1 38.5 273 THR A O 1
ATOM 2138 N N . THR A 1 274 ? -23.016 0.347 11.609 1 37.5 274 THR A N 1
ATOM 2139 C CA . THR A 1 274 ? -22.969 -0.618 10.523 1 37.5 274 THR A CA 1
ATOM 2140 C C . THR A 1 274 ? -24.016 -1.709 10.727 1 37.5 274 THR A C 1
ATOM 2142 O O . THR A 1 274 ? -23.938 -2.488 11.672 1 37.5 274 THR A O 1
ATOM 2145 N N . THR A 1 275 ? -25.312 -1.467 10.406 1 30.11 275 THR A N 1
ATOM 2146 C CA . THR A 1 275 ? -26.188 -2.604 10.156 1 30.11 275 THR A CA 1
ATOM 2147 C C . THR A 1 275 ? -25.5 -3.629 9.258 1 30.11 275 THR A C 1
ATOM 2149 O O . THR A 1 275 ? -25.281 -3.373 8.07 1 30.11 275 THR A O 1
ATOM 2152 N N . ALA A 1 276 ? -24.469 -4.047 9.539 1 33.59 276 ALA A N 1
ATOM 2153 C CA . ALA A 1 276 ? -24.031 -5.277 8.891 1 33.59 276 ALA A CA 1
ATOM 2154 C C . ALA A 1 276 ? -25.188 -6.254 8.711 1 33.59 276 ALA A C 1
ATOM 2156 O O . ALA A 1 276 ? -25.688 -6.816 9.688 1 33.59 276 ALA A O 1
ATOM 2157 N N . THR A 1 277 ? -26.172 -6.062 7.848 1 27.73 277 THR A N 1
ATOM 2158 C CA . THR A 1 277 ? -26.938 -7.246 7.465 1 27.73 277 THR A CA 1
ATOM 2159 C C . THR A 1 277 ? -26 -8.43 7.207 1 27.73 277 THR A C 1
ATOM 2161 O O . THR A 1 277 ? -25.094 -8.344 6.375 1 27.73 277 THR A O 1
ATOM 2164 N N . SER A 1 278 ? -25.734 -9.078 8.188 1 29.36 278 SER A N 1
ATOM 2165 C CA . SER A 1 278 ? -25.172 -10.414 8.148 1 29.36 278 SER A CA 1
ATOM 2166 C C . SER A 1 278 ? -25.422 -11.094 6.805 1 29.36 278 SER A C 1
ATOM 2168 O O . SER A 1 278 ? -26.578 -11.289 6.422 1 29.36 278 SER A O 1
ATOM 2170 N N . LEU A 1 279 ? -24.844 -10.695 5.664 1 23.98 279 LEU A N 1
ATOM 2171 C CA . LEU A 1 279 ? -25.016 -11.828 4.762 1 23.98 279 LEU A CA 1
ATOM 2172 C C . LEU A 1 279 ? -24.375 -13.078 5.332 1 23.98 279 LEU A C 1
ATOM 2174 O O . LEU A 1 279 ? -23.328 -13 5.992 1 23.98 279 LEU A O 1
ATOM 2178 N N . MET B 1 1 ? 26.641 -12.633 9.195 1 26.92 1 MET B N 1
ATOM 2179 C CA . MET B 1 1 ? 26.094 -11.789 8.133 1 26.92 1 MET B CA 1
ATOM 2180 C C . MET B 1 1 ? 25.766 -10.398 8.664 1 26.92 1 MET B C 1
ATOM 2182 O O . MET B 1 1 ? 24.938 -10.258 9.562 1 26.92 1 MET B O 1
ATOM 2186 N N . THR B 1 2 ? 26.75 -9.578 8.852 1 30.89 2 THR B N 1
ATOM 2187 C CA . THR B 1 2 ? 26.656 -8.211 9.352 1 30.89 2 THR B CA 1
ATOM 2188 C C . THR B 1 2 ? 25.609 -7.43 8.57 1 30.89 2 THR B C 1
ATOM 2190 O O . THR B 1 2 ? 25.75 -7.211 7.367 1 30.89 2 THR B O 1
ATOM 2193 N N . ILE B 1 3 ? 24.406 -7.809 8.758 1 38.25 3 ILE B N 1
ATOM 2194 C CA . ILE B 1 3 ? 23.453 -6.859 8.188 1 38.25 3 ILE B CA 1
ATOM 2195 C C . ILE B 1 3 ? 23.984 -5.438 8.359 1 38.25 3 ILE B C 1
ATOM 2197 O O . ILE B 1 3 ? 24.219 -4.988 9.484 1 38.25 3 ILE B O 1
ATOM 2201 N N . GLY B 1 4 ? 24.797 -5.031 7.648 1 37.97 4 GLY B N 1
ATOM 2202 C CA . GLY B 1 4 ? 25.25 -3.654 7.797 1 37.97 4 GLY B CA 1
ATOM 2203 C C . GLY B 1 4 ? 24.156 -2.715 8.258 1 37.97 4 GLY B C 1
ATOM 2204 O O . GLY B 1 4 ? 23.047 -2.736 7.723 1 37.97 4 GLY B O 1
ATOM 2205 N N . ILE B 1 5 ? 24.109 -2.354 9.539 1 40.88 5 ILE B N 1
ATOM 2206 C CA . ILE B 1 5 ? 23.328 -1.421 10.344 1 40.88 5 ILE B CA 1
ATOM 2207 C C . ILE B 1 5 ? 22.75 -0.324 9.445 1 40.88 5 ILE B C 1
ATOM 2209 O O . ILE B 1 5 ? 21.719 0.259 9.75 1 40.88 5 ILE B O 1
ATOM 2213 N N . ALA B 1 6 ? 23.469 0.073 8.391 1 46.5 6 ALA B N 1
ATOM 2214 C CA . ALA B 1 6 ? 23.172 1.35 7.75 1 46.5 6 ALA B CA 1
ATOM 2215 C C . ALA B 1 6 ? 22.047 1.2 6.734 1 46.5 6 ALA B C 1
ATOM 2217 O O . ALA B 1 6 ? 21.859 2.068 5.883 1 46.5 6 ALA B O 1
ATOM 2218 N N . GLU B 1 7 ? 21.281 -0.061 6.844 1 61.53 7 GLU B N 1
ATOM 2219 C CA . GLU B 1 7 ? 20.359 -0.169 5.723 1 61.53 7 GLU B CA 1
ATOM 2220 C C . GLU B 1 7 ? 18.984 0.414 6.074 1 61.53 7 GLU B C 1
ATOM 2222 O O . GLU B 1 7 ? 18.5 0.232 7.188 1 61.53 7 GLU B O 1
ATOM 2227 N N . HIS B 1 8 ? 18.516 1.386 5.402 1 68.69 8 HIS B N 1
ATOM 2228 C CA . HIS B 1 8 ? 17.297 2.17 5.574 1 68.69 8 HIS B CA 1
ATOM 2229 C C . HIS B 1 8 ? 16.078 1.266 5.793 1 68.69 8 HIS B C 1
ATOM 2231 O O . HIS B 1 8 ? 15.016 1.733 6.207 1 68.69 8 HIS B O 1
ATOM 2237 N N . TRP B 1 9 ? 16.344 -0.144 5.793 1 77.31 9 TRP B N 1
ATOM 2238 C CA . TRP B 1 9 ? 15.188 -1.025 5.934 1 77.31 9 TRP B CA 1
ATOM 2239 C C . TRP B 1 9 ? 15.25 -1.799 7.246 1 77.31 9 TRP B C 1
ATOM 2241 O O . TRP B 1 9 ? 14.352 -2.588 7.555 1 77.31 9 TRP B O 1
ATOM 2251 N N . PHE B 1 10 ? 16.266 -1.554 8.031 1 85.81 10 PHE B N 1
ATOM 2252 C CA . PHE B 1 10 ? 16.344 -2.264 9.305 1 85.81 10 PHE B CA 1
ATOM 2253 C C . PHE B 1 10 ? 15.477 -1.589 10.359 1 85.81 10 PHE B C 1
ATOM 2255 O O . PHE B 1 10 ? 15.562 -0.375 10.555 1 85.81 10 PHE B O 1
ATOM 2262 N N . ILE B 1 11 ? 14.688 -2.316 11 1 90.75 11 ILE B N 1
ATOM 2263 C CA . ILE B 1 11 ? 13.82 -1.867 12.086 1 90.75 11 ILE B CA 1
ATOM 2264 C C . ILE B 1 11 ? 14.344 -2.402 13.422 1 90.75 11 ILE B C 1
ATOM 2266 O O . ILE B 1 11 ? 14.562 -3.607 13.57 1 90.75 11 ILE B O 1
ATOM 2270 N N . LYS B 1 12 ? 14.562 -1.539 14.375 1 91.12 12 LYS B N 1
ATOM 2271 C CA . LYS B 1 12 ? 15.023 -1.976 15.688 1 91.12 12 LYS B CA 1
ATOM 2272 C C . LYS B 1 12 ? 14.008 -2.895 16.359 1 91.12 12 LYS B C 1
ATOM 2274 O O . LYS B 1 12 ? 12.805 -2.617 16.328 1 91.12 12 LYS B O 1
ATOM 2279 N N . PRO B 1 13 ? 14.516 -4.008 16.906 1 90.62 13 PRO B N 1
ATOM 2280 C CA . PRO B 1 13 ? 13.586 -4.914 17.578 1 90.62 13 PRO B CA 1
ATOM 2281 C C . PRO B 1 13 ? 12.711 -4.203 18.609 1 90.62 13 PRO B C 1
ATOM 2283 O O . PRO B 1 13 ? 11.539 -4.566 18.781 1 90.62 13 PRO B O 1
ATOM 2286 N N . SER B 1 14 ? 13.203 -3.123 19.234 1 91.75 14 SER B N 1
ATOM 2287 C CA . SER B 1 14 ? 12.477 -2.391 20.266 1 91.75 14 SER B CA 1
ATOM 2288 C C . SER B 1 14 ? 11.289 -1.634 19.672 1 91.75 14 SER B C 1
ATOM 2290 O O . SER B 1 14 ? 10.391 -1.219 20.406 1 91.75 14 SER B O 1
ATOM 2292 N N . ASP B 1 15 ? 11.328 -1.464 18.422 1 93.75 15 ASP B N 1
ATOM 2293 C CA . ASP B 1 15 ? 10.266 -0.715 17.75 1 93.75 15 ASP B CA 1
ATOM 2294 C C . ASP B 1 15 ? 9.086 -1.622 17.422 1 93.75 15 ASP B C 1
ATOM 2296 O O . ASP B 1 15 ? 8.055 -1.152 16.922 1 93.75 15 ASP B O 1
ATOM 2300 N N . ILE B 1 16 ? 9.227 -2.898 17.672 1 93 16 ILE B N 1
ATOM 2301 C CA . ILE B 1 16 ? 8.195 -3.883 17.359 1 93 16 ILE B CA 1
ATOM 2302 C C . ILE B 1 16 ? 7.703 -4.555 18.641 1 93 16 ILE B C 1
ATOM 2304 O O . ILE B 1 16 ? 8.508 -4.957 19.484 1 93 16 ILE B O 1
ATOM 2308 N N . THR B 1 17 ? 6.434 -4.598 18.797 1 91.88 17 THR B N 1
ATOM 2309 C CA . THR B 1 17 ? 5.812 -5.352 19.891 1 91.88 17 THR B CA 1
ATOM 2310 C C . THR B 1 17 ? 5.012 -6.527 19.328 1 91.88 17 THR B C 1
ATOM 2312 O O . THR B 1 17 ? 3.908 -6.344 18.812 1 91.88 17 THR B O 1
ATOM 2315 N N . PRO B 1 18 ? 5.562 -7.723 19.391 1 88.12 18 PRO B N 1
ATOM 2316 C CA . PRO B 1 18 ? 4.832 -8.891 18.906 1 88.12 18 PRO B CA 1
ATOM 2317 C C . PRO B 1 18 ? 3.646 -9.266 19.781 1 88.12 18 PRO B C 1
ATOM 2319 O O . PRO B 1 18 ? 3.699 -9.086 21 1 88.12 18 PRO B O 1
ATOM 2322 N N . ASP B 1 19 ? 2.572 -9.57 19.109 1 84.62 19 ASP B N 1
ATOM 2323 C CA . ASP B 1 19 ? 1.453 -10.18 19.812 1 84.62 19 ASP B CA 1
ATOM 2324 C C . ASP B 1 19 ? 1.628 -11.695 19.906 1 84.62 19 ASP B C 1
ATOM 2326 O O . ASP B 1 19 ? 1.238 -12.43 19 1 84.62 19 ASP B O 1
ATOM 2330 N N . SER B 1 20 ? 2.225 -12.164 20.844 1 67.12 20 SER B N 1
ATOM 2331 C CA . SER B 1 20 ? 2.662 -13.547 21 1 67.12 20 SER B CA 1
ATOM 2332 C C . SER B 1 20 ? 1.493 -14.523 20.859 1 67.12 20 SER B C 1
ATOM 2334 O O . SER B 1 20 ? 1.692 -15.703 20.562 1 67.12 20 SER B O 1
ATOM 2336 N N . LYS B 1 21 ? 0.379 -14.156 21.062 1 66.31 21 LYS B N 1
ATOM 2337 C CA . LYS B 1 21 ? -0.761 -15.07 21.016 1 66.31 21 LYS B CA 1
ATOM 2338 C C . LYS B 1 21 ? -1.222 -15.289 19.578 1 66.31 21 LYS B C 1
ATOM 2340 O O . LYS B 1 21 ? -2.039 -16.172 19.312 1 66.31 21 LYS B O 1
ATOM 2345 N N . SER B 1 22 ? -0.525 -14.586 18.688 1 64.06 22 SER B N 1
ATOM 2346 C CA . SER B 1 22 ? -1.113 -14.578 17.359 1 64.06 22 SER B CA 1
ATOM 2347 C C . SER B 1 22 ? -0.199 -15.273 16.344 1 64.06 22 SER B C 1
ATOM 2349 O O . SER B 1 22 ? 0.573 -14.609 15.648 1 64.06 22 SER B O 1
ATOM 2351 N N . ILE B 1 23 ? -0.135 -16.578 16.484 1 63.91 23 ILE B N 1
ATOM 2352 C CA . ILE B 1 23 ? 0.565 -17.297 15.422 1 63.91 23 ILE B CA 1
ATOM 2353 C C . ILE B 1 23 ? -0.383 -17.531 14.25 1 63.91 23 ILE B C 1
ATOM 2355 O O . ILE B 1 23 ? -1.418 -18.188 14.406 1 63.91 23 ILE B O 1
ATOM 2359 N N . LEU B 1 24 ? -0.247 -16.812 13.172 1 61.94 24 LEU B N 1
ATOM 2360 C CA . LEU B 1 24 ? -1.167 -16.812 12.039 1 61.94 24 LEU B CA 1
ATOM 2361 C C . LEU B 1 24 ? -0.86 -17.953 11.086 1 61.94 24 LEU B C 1
ATOM 2363 O O . LEU B 1 24 ? -1.742 -18.422 10.359 1 61.94 24 LEU B O 1
ATOM 2367 N N . GLY B 1 25 ? 0.389 -18.484 11.023 1 61.22 25 GLY B N 1
ATOM 2368 C CA . GLY B 1 25 ? 0.697 -19.562 10.086 1 61.22 25 GLY B CA 1
ATOM 2369 C C . GLY B 1 25 ? 2.08 -20.141 10.289 1 61.22 25 GLY B C 1
ATOM 2370 O O . GLY B 1 25 ? 2.961 -19.5 10.859 1 61.22 25 GLY B O 1
ATOM 2371 N N . SER B 1 26 ? 1.991 -21.578 10.352 1 57.59 26 SER B N 1
ATOM 2372 C CA . SER B 1 26 ? 3.244 -22.328 10.414 1 57.59 26 SER B CA 1
ATOM 2373 C C . SER B 1 26 ? 3.479 -23.109 9.133 1 57.59 26 SER B C 1
ATOM 2375 O O . SER B 1 26 ? 2.586 -23.828 8.656 1 57.59 26 SER B O 1
ATOM 2377 N N . GLY B 1 27 ? 4.059 -22.375 8.133 1 54.12 27 GLY B N 1
ATOM 2378 C CA . GLY B 1 27 ? 4.414 -23.25 7.023 1 54.12 27 GLY B CA 1
ATOM 2379 C C . GLY B 1 27 ? 5.91 -23.453 6.875 1 54.12 27 GLY B C 1
ATOM 2380 O O . GLY B 1 27 ? 6.676 -23.156 7.793 1 54.12 27 GLY B O 1
ATOM 2381 N N . GLY B 1 28 ? 6.336 -24.188 5.871 1 56.56 28 GLY B N 1
ATOM 2382 C CA . GLY B 1 28 ? 7.719 -24.531 5.57 1 56.56 28 GLY B CA 1
ATOM 2383 C C . GLY B 1 28 ? 8.641 -23.328 5.57 1 56.56 28 GLY B C 1
ATOM 2384 O O . GLY B 1 28 ? 9.867 -23.484 5.512 1 56.56 28 GLY B O 1
ATOM 2385 N N . PHE B 1 29 ? 7.992 -22.109 5.773 1 62.84 29 PHE B N 1
ATOM 2386 C CA . PHE B 1 29 ? 8.875 -20.953 5.613 1 62.84 29 PHE B CA 1
ATOM 2387 C C . PHE B 1 29 ? 8.906 -20.125 6.887 1 62.84 29 PHE B C 1
ATOM 2389 O O . PHE B 1 29 ? 9.344 -18.969 6.871 1 62.84 29 PHE B O 1
ATOM 2396 N N . GLY B 1 30 ? 8.438 -20.641 7.965 1 75.06 30 GLY B N 1
ATOM 2397 C CA . GLY B 1 30 ? 8.469 -19.906 9.219 1 75.06 30 GLY B CA 1
ATOM 2398 C C . GLY B 1 30 ? 7.086 -19.594 9.758 1 75.06 30 GLY B C 1
ATOM 2399 O O . GLY B 1 30 ? 6.09 -20.141 9.281 1 75.06 30 GLY B O 1
ATOM 2400 N N . ILE B 1 31 ? 7.141 -18.953 10.828 1 82.69 31 ILE B N 1
ATOM 2401 C CA . ILE B 1 31 ? 5.883 -18.578 11.461 1 82.69 31 ILE B CA 1
ATOM 2402 C C . ILE B 1 31 ? 5.621 -17.078 11.242 1 82.69 31 ILE B C 1
ATOM 2404 O O . ILE B 1 31 ? 6.555 -16.297 11.062 1 82.69 31 ILE B O 1
ATOM 2408 N N . VAL B 1 32 ? 4.371 -16.734 11.109 1 88.94 32 VAL B N 1
ATOM 2409 C CA . VAL B 1 32 ? 3.961 -15.336 11.008 1 88.94 32 VAL B CA 1
ATOM 2410 C C . VAL B 1 32 ? 3.197 -14.93 12.266 1 88.94 32 VAL B C 1
ATOM 2412 O O . VAL B 1 32 ? 2.252 -15.609 12.672 1 88.94 32 VAL B O 1
ATOM 2415 N N . VAL B 1 33 ? 3.666 -13.836 12.906 1 89.19 33 VAL B N 1
ATOM 2416 C CA . VAL B 1 33 ? 3.045 -13.32 14.117 1 89.19 33 VAL B CA 1
ATOM 2417 C C . VAL B 1 33 ? 2.574 -11.883 13.891 1 89.19 33 VAL B C 1
ATOM 2419 O O . VAL B 1 33 ? 3.258 -11.102 13.227 1 89.19 33 VAL B O 1
ATOM 2422 N N . LYS B 1 34 ? 1.405 -11.695 14.398 1 92.62 34 LYS B N 1
ATOM 2423 C CA . LYS B 1 34 ? 0.949 -10.305 14.391 1 92.62 34 LYS B CA 1
ATOM 2424 C C . LYS B 1 34 ? 1.71 -9.469 15.406 1 92.62 34 LYS B C 1
ATOM 2426 O O . LYS B 1 34 ? 2.145 -9.977 16.438 1 92.62 34 LYS B O 1
ATOM 2431 N N . GLY B 1 35 ? 1.932 -8.203 15.117 1 93.69 35 GLY B N 1
ATOM 2432 C CA . GLY B 1 35 ? 2.574 -7.273 16.031 1 93.69 35 GLY B CA 1
ATOM 2433 C C . GLY B 1 35 ? 2.229 -5.824 15.758 1 93.69 35 GLY B C 1
ATOM 2434 O O . GLY B 1 35 ? 1.37 -5.535 14.922 1 93.69 35 GLY B O 1
ATOM 2435 N N . MET B 1 36 ? 2.818 -4.969 16.609 1 94.12 36 MET B N 1
ATOM 2436 C CA . MET B 1 36 ? 2.652 -3.525 16.453 1 94.12 36 MET B CA 1
ATOM 2437 C C . MET B 1 36 ? 3.992 -2.85 16.188 1 94.12 36 MET B C 1
ATOM 2439 O O . MET B 1 36 ? 4.973 -3.098 16.891 1 94.12 36 MET B O 1
ATOM 2443 N N . LEU B 1 37 ? 4.09 -2.104 15.086 1 94.5 37 LEU B N 1
ATOM 2444 C CA . LEU B 1 37 ? 5.234 -1.247 14.789 1 94.5 37 LEU B CA 1
ATOM 2445 C C . LEU B 1 37 ? 5.016 0.16 15.336 1 94.5 37 LEU B C 1
ATOM 2447 O O . LEU B 1 37 ? 4.02 0.81 15 1 94.5 37 LEU B O 1
ATOM 2451 N N . HIS B 1 38 ? 5.828 0.651 16.234 1 94 38 HIS B N 1
ATOM 2452 C CA . HIS B 1 38 ? 5.809 1.979 16.844 1 94 38 HIS B CA 1
ATOM 2453 C C . HIS B 1 38 ? 4.492 2.232 17.562 1 94 38 HIS B C 1
ATOM 2455 O O . HIS B 1 38 ? 3.959 3.344 17.531 1 94 38 HIS B O 1
ATOM 2461 N N . GLU B 1 39 ? 3.83 1.205 17.969 1 90.69 39 GLU B N 1
ATOM 2462 C CA . GLU B 1 39 ? 2.623 1.242 18.797 1 90.69 39 GLU B CA 1
ATOM 2463 C C . GLU B 1 39 ? 1.437 1.789 18.016 1 90.69 39 GLU B C 1
ATOM 2465 O O . GLU B 1 39 ? 0.425 2.182 18.594 1 90.69 39 GLU B O 1
ATOM 2470 N N . ALA B 1 40 ? 1.576 1.805 16.719 1 92.62 40 ALA B N 1
ATOM 2471 C CA . ALA B 1 40 ? 0.5 2.453 15.969 1 92.62 40 ALA B CA 1
ATOM 2472 C C . ALA B 1 40 ? 0.102 1.628 14.75 1 92.62 40 ALA B C 1
ATOM 2474 O O . ALA B 1 40 ? -1.03 1.722 14.273 1 92.62 40 ALA B O 1
ATOM 2475 N N . THR B 1 41 ? 1.073 0.87 14.273 1 94.25 41 THR B N 1
ATOM 2476 C CA . THR B 1 41 ? 0.827 0.175 13.016 1 94.25 41 THR B CA 1
ATOM 2477 C C . THR B 1 41 ? 0.804 -1.336 13.227 1 94.25 41 THR B C 1
ATOM 2479 O O . THR B 1 41 ? 1.778 -1.914 13.711 1 94.25 41 THR B O 1
ATOM 2482 N N . GLU B 1 42 ? -0.281 -1.942 12.867 1 93.69 42 GLU B N 1
ATOM 2483 C CA . GLU B 1 42 ? -0.322 -3.402 12.883 1 93.69 42 GLU B CA 1
ATOM 2484 C C . GLU B 1 42 ? 0.557 -3.99 11.781 1 93.69 42 GLU B C 1
ATOM 2486 O O . GLU B 1 42 ? 0.545 -3.51 10.648 1 93.69 42 GLU B O 1
ATOM 2491 N N . VAL B 1 43 ? 1.341 -5.016 12.156 1 95.44 43 VAL B N 1
ATOM 2492 C CA . VAL B 1 43 ? 2.258 -5.613 11.195 1 95.44 43 VAL B CA 1
ATOM 2493 C C . VAL B 1 43 ? 2.232 -7.133 11.336 1 95.44 43 VAL B C 1
ATOM 2495 O O . VAL B 1 43 ? 1.735 -7.664 12.328 1 95.44 43 VAL B O 1
ATOM 2498 N N . ALA B 1 44 ? 2.617 -7.824 10.258 1 94.12 44 ALA B N 1
ATOM 2499 C CA . ALA B 1 44 ? 2.91 -9.25 10.266 1 94.12 44 ALA B CA 1
ATOM 2500 C C . ALA B 1 44 ? 4.414 -9.5 10.312 1 94.12 44 ALA B C 1
ATOM 2502 O O . ALA B 1 44 ? 5.164 -9.008 9.469 1 94.12 44 ALA B O 1
ATOM 2503 N N . ILE B 1 45 ? 4.836 -10.25 11.32 1 92.44 45 ILE B N 1
ATOM 2504 C CA . ILE B 1 45 ? 6.25 -10.57 11.461 1 92.44 45 ILE B CA 1
ATOM 2505 C C . ILE B 1 45 ? 6.496 -12.023 11.055 1 92.44 45 ILE B C 1
ATOM 2507 O O . ILE B 1 45 ? 5.969 -12.945 11.68 1 92.44 45 ILE B O 1
ATOM 2511 N N . LYS B 1 46 ? 7.195 -12.188 9.969 1 91 46 LYS B N 1
ATOM 2512 C CA . LYS B 1 46 ? 7.586 -13.523 9.516 1 91 46 LYS B CA 1
ATOM 2513 C C . LYS B 1 46 ? 8.922 -13.938 10.125 1 91 46 LYS B C 1
ATOM 2515 O O . LYS B 1 46 ? 9.953 -13.305 9.867 1 91 46 LYS B O 1
ATOM 2520 N N . ILE B 1 47 ? 8.875 -15.023 10.875 1 87.06 47 ILE B N 1
ATOM 2521 C CA . ILE B 1 47 ? 10.031 -15.461 11.648 1 87.06 47 ILE B CA 1
ATOM 2522 C C . ILE B 1 47 ? 10.43 -16.875 11.219 1 87.06 47 ILE B C 1
ATOM 2524 O O . ILE B 1 47 ? 9.586 -17.781 11.172 1 87.06 47 ILE B O 1
ATOM 2528 N N . PRO B 1 48 ? 11.742 -17.016 10.906 1 81.5 48 PRO B N 1
ATOM 2529 C CA . PRO B 1 48 ? 12.18 -18.391 10.625 1 81.5 48 PRO B CA 1
ATOM 2530 C C . PRO B 1 48 ? 12.203 -19.266 11.875 1 81.5 48 PRO B C 1
ATOM 2532 O O . PRO B 1 48 ? 12.516 -18.781 12.961 1 81.5 48 PRO B O 1
ATOM 2535 N N . THR B 1 49 ? 11.648 -20.484 11.797 1 73.38 49 THR B N 1
ATOM 2536 C CA . THR B 1 49 ? 11.586 -21.375 12.953 1 73.38 49 THR B CA 1
ATOM 2537 C C . THR B 1 49 ? 12.961 -21.969 13.25 1 73.38 49 THR B C 1
ATOM 2539 O O . THR B 1 49 ? 13.227 -22.391 14.383 1 73.38 49 THR B O 1
ATOM 2542 N N . ARG B 1 50 ? 13.734 -22.25 12.242 1 66.94 50 ARG B N 1
ATOM 2543 C CA . ARG B 1 50 ? 15.031 -22.859 12.492 1 66.94 50 ARG B CA 1
ATOM 2544 C C . ARG B 1 50 ? 16.156 -22.016 11.906 1 66.94 50 ARG B C 1
ATOM 2546 O O . ARG B 1 50 ? 16.016 -21.453 10.82 1 66.94 50 ARG B O 1
ATOM 2553 N N . PHE B 1 51 ? 17.109 -21.906 12.781 1 59.09 51 PHE B N 1
ATOM 2554 C CA . PHE B 1 51 ? 18.328 -21.234 12.344 1 59.09 51 PHE B CA 1
ATOM 2555 C C . PHE B 1 51 ? 19.047 -22.078 11.289 1 59.09 51 PHE B C 1
ATOM 2557 O O . PHE B 1 51 ? 19.109 -23.297 11.391 1 59.09 51 PHE B O 1
ATOM 2564 N N . GLN B 1 52 ? 19.656 -21.328 10.344 1 57.34 52 GLN B N 1
ATOM 2565 C CA . GLN B 1 52 ? 20.516 -21.922 9.32 1 57.34 52 GLN B CA 1
ATOM 2566 C C . GLN B 1 52 ? 19.75 -22.938 8.492 1 57.34 52 GLN B C 1
ATOM 2568 O O . GLN B 1 52 ? 20.312 -23.969 8.086 1 57.34 52 GLN B O 1
ATOM 2573 N N . SER B 1 53 ? 18.438 -22.562 8.391 1 66.25 53 SER B N 1
ATOM 2574 C CA . SER B 1 53 ? 17.578 -23.5 7.66 1 66.25 53 SER B CA 1
ATOM 2575 C C . SER B 1 53 ? 17.219 -22.969 6.281 1 66.25 53 SER B C 1
ATOM 2577 O O . SER B 1 53 ? 17.641 -21.875 5.906 1 66.25 53 SER B O 1
ATOM 2579 N N . GLN B 1 54 ? 16.828 -23.891 5.434 1 71.69 54 GLN B N 1
ATOM 2580 C CA . GLN B 1 54 ? 16.203 -23.531 4.168 1 71.69 54 GLN B CA 1
ATOM 2581 C C . GLN B 1 54 ? 15.266 -22.344 4.34 1 71.69 54 GLN B C 1
ATOM 2583 O O . GLN B 1 54 ? 15.18 -21.484 3.461 1 71.69 54 GLN B O 1
ATOM 2588 N N . GLU B 1 55 ? 14.836 -22.188 5.523 1 71.56 55 GLU B N 1
ATOM 2589 C CA . GLU B 1 55 ? 13.914 -21.094 5.824 1 71.56 55 GLU B CA 1
ATOM 2590 C C . GLU B 1 55 ? 14.641 -19.75 5.844 1 71.56 55 GLU B C 1
ATOM 2592 O O . GLU B 1 55 ? 14.133 -18.766 5.32 1 71.56 55 GLU B O 1
ATOM 2597 N N . GLU B 1 56 ? 15.773 -19.781 6.379 1 72.25 56 GLU B N 1
ATOM 2598 C CA . GLU B 1 56 ? 16.547 -18.547 6.457 1 72.25 56 GLU B CA 1
ATOM 2599 C C . GLU B 1 56 ? 16.969 -18.062 5.07 1 72.25 56 GLU B C 1
ATOM 2601 O O . GLU B 1 56 ? 16.969 -16.859 4.797 1 72.25 56 GLU B O 1
ATOM 2606 N N . SER B 1 57 ? 17.312 -19.062 4.328 1 75.69 57 SER B N 1
ATOM 2607 C CA . SER B 1 57 ? 17.703 -18.719 2.967 1 75.69 57 SER B CA 1
ATOM 2608 C C . SER B 1 57 ? 16.531 -18.156 2.176 1 75.69 57 SER B C 1
ATOM 2610 O O . SER B 1 57 ? 16.703 -17.203 1.403 1 75.69 57 SER B O 1
ATOM 2612 N N . GLN B 1 58 ? 15.406 -18.703 2.363 1 79.5 58 GLN B N 1
ATOM 2613 C CA . GLN B 1 58 ? 14.219 -18.219 1.676 1 79.5 58 GLN B CA 1
ATOM 2614 C C . GLN B 1 58 ? 13.828 -16.828 2.16 1 79.5 58 GLN B C 1
ATOM 2616 O O . GLN B 1 58 ? 13.43 -15.969 1.362 1 79.5 58 GLN B O 1
ATOM 2621 N N . LEU B 1 59 ? 13.992 -16.656 3.422 1 79.5 59 LEU B N 1
ATOM 2622 C CA . LEU B 1 59 ? 13.68 -15.336 3.971 1 79.5 59 LEU B CA 1
ATOM 2623 C C . LEU B 1 59 ? 14.672 -14.289 3.467 1 79.5 59 LEU B C 1
ATOM 2625 O O . LEU B 1 59 ? 14.281 -13.156 3.17 1 79.5 59 LEU B O 1
ATOM 2629 N N . ALA B 1 60 ? 15.898 -14.703 3.395 1 78.5 60 ALA B N 1
ATOM 2630 C CA . ALA B 1 60 ? 16.906 -13.797 2.852 1 78.5 60 ALA B CA 1
ATOM 2631 C C . ALA B 1 60 ? 16.609 -13.438 1.399 1 78.5 60 ALA B C 1
ATOM 2633 O O . ALA B 1 60 ? 16.766 -12.289 0.986 1 78.5 60 ALA B O 1
ATOM 2634 N N . ASN B 1 61 ? 16.156 -14.43 0.731 1 80.31 61 ASN B N 1
ATOM 2635 C CA . ASN B 1 61 ? 15.758 -14.195 -0.655 1 80.31 61 ASN B CA 1
ATOM 2636 C C . ASN B 1 61 ? 14.578 -13.234 -0.749 1 80.31 61 ASN B C 1
ATOM 2638 O O . ASN B 1 61 ? 14.586 -12.305 -1.562 1 80.31 61 ASN B O 1
ATOM 2642 N N . GLU B 1 62 ? 13.602 -13.484 0.067 1 84.88 62 GLU B N 1
ATOM 2643 C CA . GLU B 1 62 ? 12.445 -12.602 0.114 1 84.88 62 GLU B CA 1
ATOM 2644 C C . GLU B 1 62 ? 12.859 -11.156 0.392 1 84.88 62 GLU B C 1
ATOM 2646 O O . GLU B 1 62 ? 12.398 -10.234 -0.284 1 84.88 62 GLU B O 1
ATOM 2651 N N . MET B 1 63 ? 13.703 -11.023 1.299 1 80.38 63 MET B N 1
ATOM 2652 C CA . MET B 1 63 ? 14.172 -9.688 1.653 1 80.38 63 MET B CA 1
ATOM 2653 C C . MET B 1 63 ? 14.844 -9.016 0.464 1 80.38 63 MET B C 1
ATOM 2655 O O . MET B 1 63 ? 14.609 -7.84 0.196 1 80.38 63 MET B O 1
ATOM 2659 N N . ARG B 1 64 ? 15.609 -9.711 -0.223 1 81.94 64 ARG B N 1
ATOM 2660 C CA . ARG B 1 64 ? 16.328 -9.18 -1.379 1 81.94 64 ARG B CA 1
ATOM 2661 C C . ARG B 1 64 ? 15.352 -8.719 -2.461 1 81.94 64 ARG B C 1
ATOM 2663 O O . ARG B 1 64 ? 15.555 -7.672 -3.072 1 81.94 64 ARG B O 1
ATOM 2670 N N . LEU B 1 65 ? 14.367 -9.492 -2.631 1 84.12 65 LEU B N 1
ATOM 2671 C CA . LEU B 1 65 ? 13.398 -9.18 -3.674 1 84.12 65 LEU B CA 1
ATOM 2672 C C . LEU B 1 65 ? 12.523 -8 -3.262 1 84.12 65 LEU B C 1
ATOM 2674 O O . LEU B 1 65 ? 12.211 -7.141 -4.082 1 84.12 65 LEU B O 1
ATOM 2678 N N . PHE B 1 66 ? 12.141 -7.949 -2.002 1 82.94 66 PHE B N 1
ATOM 2679 C CA . PHE B 1 66 ? 11.266 -6.902 -1.494 1 82.94 66 PHE B CA 1
ATOM 2680 C C . PHE B 1 66 ? 11.922 -5.535 -1.632 1 82.94 66 PHE B C 1
ATOM 2682 O O . PHE B 1 66 ? 11.234 -4.52 -1.777 1 82.94 66 PHE B O 1
ATOM 2689 N N . ARG B 1 67 ? 13.18 -5.543 -1.665 1 76.12 67 ARG B N 1
ATOM 2690 C CA . ARG B 1 67 ? 13.883 -4.277 -1.832 1 76.12 67 ARG B CA 1
ATOM 2691 C C . ARG B 1 67 ? 13.633 -3.691 -3.219 1 76.12 67 ARG B C 1
ATOM 2693 O O . ARG B 1 67 ? 13.773 -2.482 -3.422 1 76.12 67 ARG B O 1
ATOM 2700 N N . HIS B 1 68 ? 13.117 -4.57 -4.09 1 78.75 68 HIS B N 1
ATOM 2701 C CA . HIS B 1 68 ? 12.961 -4.172 -5.48 1 78.75 68 HIS B CA 1
ATOM 2702 C C . HIS B 1 68 ? 11.484 -4.012 -5.848 1 78.75 68 HIS B C 1
ATOM 2704 O O . HIS B 1 68 ? 11.164 -3.461 -6.902 1 78.75 68 HIS B O 1
ATOM 2710 N N . ILE B 1 69 ? 10.734 -4.492 -5.012 1 87.12 69 ILE B N 1
ATOM 2711 C CA . ILE B 1 69 ? 9.328 -4.625 -5.402 1 87.12 69 ILE B CA 1
ATOM 2712 C C . ILE B 1 69 ? 8.484 -3.627 -4.621 1 87.12 69 ILE B C 1
ATOM 2714 O O . ILE B 1 69 ? 8.57 -3.555 -3.393 1 87.12 69 ILE B O 1
ATOM 2718 N N . ARG B 1 70 ? 7.77 -2.816 -5.387 1 86.94 70 ARG B N 1
ATOM 2719 C CA . ARG B 1 70 ? 6.793 -1.897 -4.809 1 86.94 70 ARG B CA 1
ATOM 2720 C C . ARG B 1 70 ? 5.52 -1.858 -5.648 1 86.94 70 ARG B C 1
ATOM 2722 O O . ARG B 1 70 ? 5.516 -1.33 -6.762 1 86.94 70 ARG B O 1
ATOM 2729 N N . HIS B 1 71 ? 4.523 -2.373 -5.109 1 92.81 71 HIS B N 1
ATOM 2730 C CA . HIS B 1 71 ? 3.264 -2.404 -5.84 1 92.81 71 HIS B CA 1
ATOM 2731 C C . HIS B 1 71 ? 2.08 -2.572 -4.891 1 92.81 71 HIS B C 1
ATOM 2733 O O . HIS B 1 71 ? 2.18 -3.281 -3.887 1 92.81 71 HIS B O 1
ATOM 2739 N N . SER B 1 72 ? 0.973 -1.984 -5.293 1 92.88 72 SER B N 1
ATOM 2740 C CA . SER B 1 72 ? -0.205 -1.968 -4.43 1 92.88 72 SER B CA 1
ATOM 2741 C C . SER B 1 72 ? -0.78 -3.369 -4.254 1 92.88 72 SER B C 1
ATOM 2743 O O . SER B 1 72 ? -1.49 -3.637 -3.283 1 92.88 72 SER B O 1
ATOM 2745 N N . ASN B 1 73 ? -0.502 -4.277 -5.184 1 97.12 73 ASN B N 1
ATOM 2746 C CA . ASN B 1 73 ? -1.039 -5.629 -5.105 1 97.12 73 ASN B CA 1
ATOM 2747 C C . ASN B 1 73 ? 0.022 -6.625 -4.645 1 97.12 73 ASN B C 1
ATOM 2749 O O . ASN B 1 73 ? -0.113 -7.832 -4.871 1 97.12 73 ASN B O 1
ATOM 2753 N N . ILE B 1 74 ? 1.05 -6.156 -4.102 1 96.44 74 ILE B N 1
ATOM 2754 C CA . ILE B 1 74 ? 2.068 -6.934 -3.404 1 96.44 74 ILE B CA 1
ATOM 2755 C C . ILE B 1 74 ? 2.156 -6.484 -1.947 1 96.44 74 ILE B C 1
ATOM 2757 O O . ILE B 1 74 ? 2.1 -5.289 -1.655 1 96.44 74 ILE B O 1
ATOM 2761 N N . VAL B 1 75 ? 2.207 -7.441 -1.074 1 95.88 75 VAL B N 1
ATOM 2762 C CA . VAL B 1 75 ? 2.27 -7.125 0.348 1 95.88 75 VAL B CA 1
ATOM 2763 C C . VAL B 1 75 ? 3.396 -6.125 0.605 1 95.88 75 VAL B C 1
ATOM 2765 O O . VAL B 1 75 ? 4.484 -6.25 0.041 1 95.88 75 VAL B O 1
ATOM 2768 N N . LEU B 1 76 ? 3.09 -5.152 1.422 1 94.5 76 LEU B N 1
ATOM 2769 C CA . LEU B 1 76 ? 4.059 -4.094 1.689 1 94.5 76 LEU B CA 1
ATOM 2770 C C . LEU B 1 76 ? 5.137 -4.578 2.654 1 94.5 76 LEU B C 1
ATOM 2772 O O . LEU B 1 76 ? 4.828 -5.172 3.689 1 94.5 76 LEU B O 1
ATOM 2776 N N . PHE B 1 77 ? 6.375 -4.414 2.264 1 92.44 77 PHE B N 1
ATOM 2777 C CA . PHE B 1 77 ? 7.547 -4.68 3.086 1 92.44 77 PHE B CA 1
ATOM 2778 C C . PHE B 1 77 ? 7.961 -3.438 3.861 1 92.44 77 PHE B C 1
ATOM 2780 O O . PHE B 1 77 ? 8.5 -2.488 3.285 1 92.44 77 PHE B O 1
ATOM 2787 N N . HIS B 1 78 ? 7.711 -3.479 5.203 1 91.62 78 HIS B N 1
ATOM 2788 C CA . HIS B 1 78 ? 8.109 -2.338 6.02 1 91.62 78 HIS B CA 1
ATOM 2789 C C . HIS B 1 78 ? 9.609 -2.35 6.289 1 91.62 78 HIS B C 1
ATOM 2791 O O . HIS B 1 78 ? 10.227 -1.292 6.426 1 91.62 78 HIS B O 1
ATOM 2797 N N . GLY B 1 79 ? 10.164 -3.535 6.406 1 90 79 GLY B N 1
ATOM 2798 C CA . GLY B 1 79 ? 11.57 -3.707 6.711 1 90 79 GLY B CA 1
ATOM 2799 C C . GLY B 1 79 ? 11.891 -5.051 7.34 1 90 79 GLY B C 1
ATOM 2800 O O . GLY B 1 79 ? 11.086 -5.984 7.258 1 90 79 GLY B O 1
ATOM 2801 N N . ALA B 1 80 ? 13.133 -5.156 7.793 1 90.44 80 ALA B N 1
ATOM 2802 C CA . ALA B 1 80 ? 13.602 -6.371 8.453 1 90.44 80 ALA B CA 1
ATOM 2803 C C . ALA B 1 80 ? 14.062 -6.074 9.875 1 90.44 80 ALA B C 1
ATOM 2805 O O . ALA B 1 80 ? 14.414 -4.938 10.203 1 90.44 80 ALA B O 1
ATOM 2806 N N . THR B 1 81 ? 13.898 -7.043 10.719 1 90.88 81 THR B N 1
ATOM 2807 C CA . THR B 1 81 ? 14.312 -6.926 12.117 1 90.88 81 THR B CA 1
ATOM 2808 C C . THR B 1 81 ? 14.961 -8.219 12.602 1 90.88 81 THR B C 1
ATOM 2810 O O . THR B 1 81 ? 15.188 -9.141 11.812 1 90.88 81 THR B O 1
ATOM 2813 N N . LEU B 1 82 ? 15.445 -8.18 13.828 1 87 82 LEU B N 1
ATOM 2814 C CA . LEU B 1 82 ? 15.953 -9.375 14.492 1 87 82 LEU B CA 1
ATOM 2815 C C . LEU B 1 82 ? 15.031 -9.797 15.633 1 87 82 LEU B C 1
ATOM 2817 O O . LEU B 1 82 ? 14.711 -8.992 16.5 1 87 82 LEU B O 1
ATOM 2821 N N . MET B 1 83 ? 14.516 -10.969 15.492 1 85.88 83 MET B N 1
ATOM 2822 C CA . MET B 1 83 ? 13.633 -11.477 16.547 1 85.88 83 MET B CA 1
ATOM 2823 C C . MET B 1 83 ? 14.211 -12.734 17.172 1 85.88 83 MET B C 1
ATOM 2825 O O . MET B 1 83 ? 14.969 -13.469 16.531 1 85.88 83 MET B O 1
ATOM 2829 N N . ARG B 1 84 ? 13.898 -12.836 18.469 1 78.81 84 ARG B N 1
ATOM 2830 C CA . ARG B 1 84 ? 14.25 -14.055 19.188 1 78.81 84 ARG B CA 1
ATOM 2831 C C . ARG B 1 84 ? 13.016 -14.898 19.5 1 78.81 84 ARG B C 1
ATOM 2833 O O . ARG B 1 84 ? 11.984 -14.359 19.922 1 78.81 84 ARG B O 1
ATOM 2840 N N . ILE B 1 85 ? 13.109 -16.078 18.969 1 68.31 85 ILE B N 1
ATOM 2841 C CA . ILE B 1 85 ? 12.031 -17 19.328 1 68.31 85 ILE B CA 1
ATOM 2842 C C . ILE B 1 85 ? 12.508 -17.953 20.406 1 68.31 85 ILE B C 1
ATOM 2844 O O . ILE B 1 85 ? 13.539 -18.609 20.25 1 68.31 85 ILE B O 1
ATOM 2848 N N . ASN B 1 86 ? 11.672 -18.062 21.438 1 68.56 86 ASN B N 1
ATOM 2849 C CA . ASN B 1 86 ? 11.891 -18.984 22.547 1 68.56 86 ASN B CA 1
ATOM 2850 C C . ASN B 1 86 ? 13.312 -18.875 23.094 1 68.56 86 ASN B C 1
ATOM 2852 O O . ASN B 1 86 ? 13.961 -19.891 23.344 1 68.56 86 ASN B O 1
ATOM 2856 N N . GLY B 1 87 ? 13.781 -17.656 23.172 1 67.94 87 GLY B N 1
ATOM 2857 C CA . GLY B 1 87 ? 15.07 -17.453 23.828 1 67.94 87 GLY B CA 1
ATOM 2858 C C . GLY B 1 87 ? 16.25 -17.875 22.953 1 67.94 87 GLY B C 1
ATOM 2859 O O . GLY B 1 87 ? 17.375 -17.984 23.453 1 67.94 87 GLY B O 1
ATOM 2860 N N . GLY B 1 88 ? 16.016 -18.234 21.766 1 74.69 88 GLY B N 1
ATOM 2861 C CA . GLY B 1 88 ? 17.109 -18.641 20.906 1 74.69 88 GLY B CA 1
ATOM 2862 C C . GLY B 1 88 ? 17.875 -17.484 20.312 1 74.69 88 GLY B C 1
ATOM 2863 O O . GLY B 1 88 ? 17.859 -16.375 20.859 1 74.69 88 GLY B O 1
ATOM 2864 N N . SER B 1 89 ? 18.766 -17.75 19.375 1 78.19 89 SER B N 1
ATOM 2865 C CA . SER B 1 89 ? 19.562 -16.719 18.703 1 78.19 89 SER B CA 1
ATOM 2866 C C . SER B 1 89 ? 18.672 -15.797 17.875 1 78.19 89 SER B C 1
ATOM 2868 O O . SER B 1 89 ? 17.625 -16.219 17.375 1 78.19 89 SER B O 1
ATOM 2870 N N . PRO B 1 90 ? 19.047 -14.578 17.844 1 82.25 90 PRO B N 1
ATOM 2871 C CA . PRO B 1 90 ? 18.297 -13.656 17 1 82.25 90 PRO B CA 1
ATOM 2872 C C . PRO B 1 90 ? 18.281 -14.086 15.531 1 82.25 90 PRO B C 1
ATOM 2874 O O . PRO B 1 90 ? 19.312 -14.5 15 1 82.25 90 PRO B O 1
ATOM 2877 N N . CYS B 1 91 ? 17.156 -14.133 15.039 1 81.38 91 CYS B N 1
ATOM 2878 C CA . CYS B 1 91 ? 16.984 -14.508 13.633 1 81.38 91 CYS B CA 1
ATOM 2879 C C . CYS B 1 91 ? 16.453 -13.336 12.82 1 81.38 91 CYS B C 1
ATOM 2881 O O . CYS B 1 91 ? 15.625 -12.562 13.305 1 81.38 91 CYS B O 1
ATOM 2883 N N . LEU B 1 92 ? 16.891 -13.25 11.586 1 85.62 92 LEU B N 1
ATOM 2884 C CA . LEU B 1 92 ? 16.375 -12.266 10.648 1 85.62 92 LEU B CA 1
ATOM 2885 C C . LEU B 1 92 ? 14.891 -12.508 10.383 1 85.62 92 LEU B C 1
ATOM 2887 O O . LEU B 1 92 ? 14.484 -13.633 10.078 1 85.62 92 LEU B O 1
ATOM 2891 N N . SER B 1 93 ? 14.148 -11.484 10.586 1 90.12 93 SER B N 1
ATOM 2892 C CA . SER B 1 93 ? 12.695 -11.555 10.422 1 90.12 93 SER B CA 1
ATOM 2893 C C . SER B 1 93 ? 12.18 -10.414 9.555 1 90.12 93 SER B C 1
ATOM 2895 O O . SER B 1 93 ? 12.773 -9.328 9.531 1 90.12 93 SER B O 1
ATOM 2897 N N . LEU B 1 94 ? 11.164 -10.727 8.789 1 92.31 94 LEU B N 1
ATOM 2898 C CA . LEU B 1 94 ? 10.57 -9.711 7.922 1 92.31 94 LEU B CA 1
ATOM 2899 C C . LEU B 1 94 ? 9.375 -9.047 8.594 1 92.31 94 LEU B C 1
ATOM 2901 O O . LEU B 1 94 ? 8.562 -9.727 9.234 1 92.31 94 LEU B O 1
ATOM 2905 N N . VAL B 1 95 ? 9.289 -7.723 8.539 1 93.75 95 VAL B N 1
ATOM 2906 C CA . VAL B 1 95 ? 8.141 -6.949 8.992 1 93.75 95 VAL B CA 1
ATOM 2907 C C . VAL B 1 95 ? 7.297 -6.531 7.793 1 93.75 95 VAL B C 1
ATOM 2909 O O . VAL B 1 95 ? 7.707 -5.672 7.008 1 93.75 95 VAL B O 1
ATOM 2912 N N . LEU B 1 96 ? 6.121 -7.137 7.707 1 94.62 96 LEU B N 1
ATOM 2913 C CA . LEU B 1 96 ? 5.234 -6.941 6.562 1 94.62 96 LEU B CA 1
ATOM 2914 C C . LEU B 1 96 ? 3.93 -6.281 6.992 1 94.62 96 LEU B C 1
ATOM 2916 O O . LEU B 1 96 ? 3.598 -6.27 8.18 1 94.62 96 LEU B O 1
ATOM 2920 N N . GLU B 1 97 ? 3.301 -5.691 5.992 1 95.06 97 GLU B N 1
ATOM 2921 C CA . GLU B 1 97 ? 1.979 -5.148 6.285 1 95.06 97 GLU B CA 1
ATOM 2922 C C . GLU B 1 97 ? 1.027 -6.238 6.77 1 95.06 97 GLU B C 1
ATOM 2924 O O . GLU B 1 97 ? 1.052 -7.359 6.258 1 95.06 97 GLU B O 1
ATOM 2929 N N . TRP B 1 98 ? 0.262 -5.902 7.754 1 94.12 98 TRP B N 1
ATOM 2930 C CA . TRP B 1 98 ? -0.816 -6.785 8.188 1 94.12 98 TRP B CA 1
ATOM 2931 C C . TRP B 1 98 ? -2.041 -6.629 7.289 1 94.12 98 TRP B C 1
ATOM 2933 O O . TRP B 1 98 ? -2.602 -5.535 7.184 1 94.12 98 TRP B O 1
ATOM 2943 N N . VAL B 1 99 ? -2.393 -7.688 6.594 1 93.69 99 VAL B N 1
ATOM 2944 C CA . VAL B 1 99 ? -3.602 -7.707 5.777 1 93.69 99 VAL B CA 1
ATOM 2945 C C . VAL B 1 99 ? -4.727 -8.406 6.535 1 93.69 99 VAL B C 1
ATOM 2947 O O . VAL B 1 99 ? -4.621 -9.594 6.859 1 93.69 99 VAL B O 1
ATOM 2950 N N . ASN B 1 100 ? -5.859 -7.793 6.773 1 90 100 ASN B N 1
ATOM 2951 C CA . ASN B 1 100 ? -6.812 -8.148 7.82 1 90 100 ASN B CA 1
ATOM 2952 C C . ASN B 1 100 ? -7.797 -9.211 7.336 1 90 100 ASN B C 1
ATOM 2954 O O . ASN B 1 100 ? -8.562 -9.766 8.133 1 90 100 ASN B O 1
ATOM 2958 N N . GLY B 1 101 ? -7.828 -9.656 6.121 1 90.06 101 GLY B N 1
ATOM 2959 C CA . GLY B 1 101 ? -8.867 -10.555 5.633 1 90.06 101 GLY B CA 1
ATOM 2960 C C . GLY B 1 101 ? -8.398 -11.984 5.492 1 90.06 101 GLY B C 1
ATOM 2961 O O . GLY B 1 101 ? -9.141 -12.844 5.02 1 90.06 101 GLY B O 1
ATOM 2962 N N . GLY B 1 102 ? -7.16 -12.258 5.914 1 90.31 102 GLY B N 1
ATOM 2963 C CA . GLY B 1 102 ? -6.625 -13.594 5.711 1 90.31 102 GLY B CA 1
ATOM 2964 C C . GLY B 1 102 ? -6.211 -13.867 4.277 1 90.31 102 GLY B C 1
ATOM 2965 O O . GLY B 1 102 ? -6.117 -12.938 3.469 1 90.31 102 GLY B O 1
ATOM 2966 N N . ASN B 1 103 ? -5.91 -15.156 4.031 1 93.56 103 ASN B N 1
ATOM 2967 C CA . ASN B 1 103 ? -5.527 -15.5 2.666 1 93.56 103 ASN B CA 1
ATOM 2968 C C . ASN B 1 103 ? -6.742 -15.859 1.815 1 93.56 103 ASN B C 1
ATOM 2970 O O . ASN B 1 103 ? -7.859 -15.938 2.326 1 93.56 103 ASN B O 1
ATOM 2974 N N . PHE B 1 104 ? -6.527 -15.992 0.542 1 95.44 104 PHE B N 1
ATOM 2975 C CA . PHE B 1 104 ? -7.605 -16.188 -0.424 1 95.44 104 PHE B CA 1
ATOM 2976 C C . PHE B 1 104 ? -8.344 -17.5 -0.154 1 95.44 104 PHE B C 1
ATOM 2978 O O . PHE B 1 104 ? -9.562 -17.578 -0.323 1 95.44 104 PHE B O 1
ATOM 2985 N N . GLY B 1 105 ? -7.676 -18.531 0.285 1 91.5 105 GLY B N 1
ATOM 2986 C CA . GLY B 1 105 ? -8.32 -19.781 0.663 1 91.5 105 GLY B CA 1
ATOM 2987 C C . GLY B 1 105 ? -9.328 -19.609 1.79 1 91.5 105 GLY B C 1
ATOM 2988 O O . GLY B 1 105 ? -10.469 -20.062 1.687 1 91.5 105 GLY B O 1
ATOM 2989 N N . GLU B 1 106 ? -8.891 -18.953 2.812 1 88.75 106 GLU B N 1
ATOM 2990 C CA . GLU B 1 106 ? -9.75 -18.688 3.963 1 88.75 106 GLU B CA 1
ATOM 2991 C C . GLU B 1 106 ? -10.914 -17.781 3.576 1 88.75 106 GLU B C 1
ATOM 2993 O O . GLU B 1 106 ? -12.047 -17.984 4.02 1 88.75 106 GLU B O 1
ATOM 2998 N N . TYR B 1 107 ? -10.609 -16.828 2.799 1 89.44 107 TYR B N 1
ATOM 2999 C CA . TYR B 1 107 ? -11.625 -15.883 2.342 1 89.44 107 TYR B CA 1
ATOM 3000 C C . TYR B 1 107 ? -12.711 -16.594 1.544 1 89.44 107 TYR B C 1
ATOM 3002 O O . TYR B 1 107 ? -13.898 -16.359 1.746 1 89.44 107 TYR B O 1
ATOM 3010 N N . MET B 1 108 ? -12.328 -17.5 0.701 1 89.75 108 MET B N 1
ATOM 3011 C CA . MET B 1 108 ? -13.266 -18.234 -0.139 1 89.75 108 MET B CA 1
ATOM 3012 C C . MET B 1 108 ? -14.133 -19.172 0.702 1 89.75 108 MET B C 1
ATOM 3014 O O . MET B 1 108 ? -15.305 -19.391 0.385 1 89.75 108 MET B O 1
ATOM 3018 N N . GLN B 1 109 ? -13.508 -19.703 1.694 1 84.06 109 GLN B N 1
ATOM 3019 C CA . GLN B 1 109 ? -14.273 -20.547 2.602 1 84.06 109 GLN B CA 1
ATOM 3020 C C . GLN B 1 109 ? -15.414 -19.766 3.248 1 84.06 109 GLN B C 1
ATOM 3022 O O . GLN B 1 109 ? -16.531 -20.281 3.389 1 84.06 109 GLN B O 1
ATOM 3027 N N . GLN B 1 110 ? -15.133 -18.578 3.57 1 82.75 110 GLN B N 1
ATOM 3028 C CA . GLN B 1 110 ? -16.141 -17.719 4.172 1 82.75 110 GLN B CA 1
ATOM 3029 C C . GLN B 1 110 ? -17.219 -17.344 3.154 1 82.75 110 GLN B C 1
ATOM 3031 O O . GLN B 1 110 ? -18.406 -17.266 3.494 1 82.75 110 GLN B O 1
ATOM 3036 N N . LEU B 1 111 ? -16.781 -17.125 1.984 1 82.12 111 LEU B N 1
ATOM 3037 C CA . LEU B 1 111 ? -17.703 -16.75 0.924 1 82.12 111 LEU B CA 1
ATOM 3038 C C . LEU B 1 111 ? -18.641 -17.906 0.571 1 82.12 111 LEU B C 1
ATOM 3040 O O . LEU B 1 111 ? -19.781 -17.688 0.181 1 82.12 111 LEU B O 1
ATOM 3044 N N . ARG B 1 112 ? -18.188 -19.156 0.713 1 77.06 112 ARG B N 1
ATOM 3045 C CA . ARG B 1 112 ? -18.953 -20.328 0.329 1 77.06 112 ARG B CA 1
ATOM 3046 C C . ARG B 1 112 ? -19.766 -20.859 1.507 1 77.06 112 ARG B C 1
ATOM 3048 O O . ARG B 1 112 ? -20.766 -21.547 1.315 1 77.06 112 ARG B O 1
ATOM 3055 N N . SER B 1 113 ? -19.188 -20.781 2.674 1 69.94 113 SER B N 1
ATOM 3056 C CA . SER B 1 113 ? -19.906 -21.266 3.844 1 69.94 113 SER B CA 1
ATOM 3057 C C . SER B 1 113 ? -21.281 -20.609 3.951 1 69.94 113 SER B C 1
ATOM 3059 O O . SER B 1 113 ? -22.203 -21.188 4.547 1 69.94 113 SER B O 1
ATOM 3061 N N . ASN B 1 114 ? -21.344 -19.531 3.439 1 62.31 114 ASN B N 1
ATOM 3062 C CA . ASN B 1 114 ? -22.672 -18.938 3.467 1 62.31 114 ASN B CA 1
ATOM 3063 C C . ASN B 1 114 ? -23.578 -19.547 2.395 1 62.31 114 ASN B C 1
ATOM 3065 O O . ASN B 1 114 ? -24.641 -19 2.107 1 62.31 114 ASN B O 1
ATOM 3069 N N . GLY B 1 115 ? -23.109 -20.859 1.934 1 58.94 115 GLY B N 1
ATOM 3070 C CA . GLY B 1 115 ? -23.812 -21.719 1.006 1 58.94 115 GLY B CA 1
ATOM 3071 C C . GLY B 1 115 ? -23.578 -21.359 -0.448 1 58.94 115 GLY B C 1
ATOM 3072 O O . GLY B 1 115 ? -23.203 -22.203 -1.253 1 58.94 115 GLY B O 1
ATOM 3073 N N . VAL B 1 116 ? -24.219 -20.328 -0.868 1 60.91 116 VAL B N 1
ATOM 3074 C CA . VAL B 1 116 ? -24.266 -20.094 -2.309 1 60.91 116 VAL B CA 1
ATOM 3075 C C . VAL B 1 116 ? -23.234 -19.062 -2.713 1 60.91 116 VAL B C 1
ATOM 3077 O O . VAL B 1 116 ? -23 -18.094 -1.992 1 60.91 116 VAL B O 1
ATOM 3080 N N . PHE B 1 117 ? -22.219 -19.5 -3.596 1 75.25 117 PHE B N 1
ATOM 3081 C CA . PHE B 1 117 ? -21.344 -18.547 -4.285 1 75.25 117 PHE B CA 1
ATOM 3082 C C . PHE B 1 117 ? -22.172 -17.578 -5.125 1 75.25 117 PHE B C 1
ATOM 3084 O O . PHE B 1 117 ? -22.25 -17.719 -6.348 1 75.25 117 PHE B O 1
ATOM 3091 N N . GLU B 1 118 ? -22.844 -16.688 -4.367 1 77.5 118 GLU B N 1
ATOM 3092 C CA . GLU B 1 118 ? -23.766 -15.75 -4.988 1 77.5 118 GLU B CA 1
ATOM 3093 C C . GLU B 1 118 ? -23.031 -14.68 -5.789 1 77.5 118 GLU B C 1
ATOM 3095 O O . GLU B 1 118 ? -21.797 -14.648 -5.801 1 77.5 118 GLU B O 1
ATOM 3100 N N . ALA B 1 119 ? -23.766 -13.906 -6.391 1 79.88 119 ALA B N 1
ATOM 3101 C CA . ALA B 1 119 ? -23.234 -12.93 -7.344 1 79.88 119 ALA B CA 1
ATOM 3102 C C . ALA B 1 119 ? -22.203 -12.016 -6.68 1 79.88 119 ALA B C 1
ATOM 3104 O O . ALA B 1 119 ? -21.141 -11.766 -7.242 1 79.88 119 ALA B O 1
ATOM 3105 N N . ASP B 1 120 ? -22.484 -11.625 -5.445 1 79.56 120 ASP B N 1
ATOM 3106 C CA . ASP B 1 120 ? -21.562 -10.734 -4.746 1 79.56 120 ASP B CA 1
ATOM 3107 C C . ASP B 1 120 ? -20.25 -11.438 -4.438 1 79.56 120 ASP B C 1
ATOM 3109 O O . ASP B 1 120 ? -19.172 -10.836 -4.562 1 79.56 120 ASP B O 1
ATOM 3113 N N . GLY B 1 121 ? -20.422 -12.695 -4.09 1 86.5 121 GLY B N 1
ATOM 3114 C CA . GLY B 1 121 ? -19.234 -13.477 -3.826 1 86.5 121 GLY B CA 1
ATOM 3115 C C . GLY B 1 121 ? -18.375 -13.695 -5.062 1 86.5 121 GLY B C 1
ATOM 3116 O O . GLY B 1 121 ? -17.156 -13.602 -5.004 1 86.5 121 GLY B O 1
ATOM 3117 N N . GLN B 1 122 ? -19.062 -13.938 -6.16 1 87.81 122 GLN B N 1
ATOM 3118 C CA . GLN B 1 122 ? -18.359 -14.117 -7.43 1 87.81 122 GLN B CA 1
ATOM 3119 C C . GLN B 1 122 ? -17.625 -12.844 -7.844 1 87.81 122 GLN B C 1
ATOM 3121 O O . GLN B 1 122 ? -16.484 -12.906 -8.312 1 87.81 122 GLN B O 1
ATOM 3126 N N . ALA B 1 123 ? -18.281 -11.773 -7.625 1 90.19 123 ALA B N 1
ATOM 3127 C CA . ALA B 1 123 ? -17.688 -10.484 -7.965 1 90.19 123 ALA B CA 1
ATOM 3128 C C . ALA B 1 123 ? -16.438 -10.211 -7.113 1 90.19 123 ALA B C 1
ATOM 3130 O O . ALA B 1 123 ? -15.438 -9.703 -7.617 1 90.19 123 ALA B O 1
ATOM 3131 N N . PHE B 1 124 ? -16.547 -10.562 -5.863 1 90.56 124 PHE B N 1
ATOM 3132 C CA . PHE B 1 124 ? -15.43 -10.344 -4.961 1 90.56 124 PHE B CA 1
ATOM 3133 C C . PHE B 1 124 ? -14.25 -11.242 -5.336 1 90.56 124 PHE B C 1
ATOM 3135 O O . PHE B 1 124 ? -13.102 -10.789 -5.355 1 90.56 124 PHE B O 1
ATOM 3142 N N . ALA B 1 125 ? -14.562 -12.445 -5.672 1 92.88 125 ALA B N 1
ATOM 3143 C CA . ALA B 1 125 ? -13.516 -13.359 -6.105 1 92.88 125 ALA B CA 1
ATOM 3144 C C . ALA B 1 125 ? -12.852 -12.867 -7.391 1 92.88 125 ALA B C 1
ATOM 3146 O O . ALA B 1 125 ? -11.625 -12.906 -7.52 1 92.88 125 ALA B O 1
ATOM 3147 N N . HIS B 1 126 ? -13.672 -12.414 -8.289 1 94.31 126 HIS B N 1
ATOM 3148 C CA . HIS B 1 126 ? -13.18 -11.844 -9.539 1 94.31 126 HIS B CA 1
ATOM 3149 C C . HIS B 1 126 ? -12.25 -10.664 -9.281 1 94.31 126 HIS B C 1
ATOM 3151 O O . HIS B 1 126 ? -11.195 -10.555 -9.906 1 94.31 126 HIS B O 1
ATOM 3157 N N . LYS B 1 127 ? -12.656 -9.805 -8.352 1 95.38 127 LYS B N 1
ATOM 3158 C CA . LYS B 1 127 ? -11.852 -8.641 -8.008 1 95.38 127 LYS B CA 1
ATOM 3159 C C . LYS B 1 127 ? -10.484 -9.047 -7.484 1 95.38 127 LYS B C 1
ATOM 3161 O O . LYS B 1 127 ? -9.469 -8.43 -7.832 1 95.38 127 LYS B O 1
ATOM 3166 N N . ILE B 1 128 ? -10.422 -10.062 -6.707 1 96.75 128 ILE B N 1
ATOM 3167 C CA . ILE B 1 128 ? -9.164 -10.555 -6.148 1 96.75 128 ILE B CA 1
ATOM 3168 C C . ILE B 1 128 ? -8.281 -11.094 -7.27 1 96.75 128 ILE B C 1
ATOM 3170 O O . ILE B 1 128 ? -7.086 -10.797 -7.324 1 96.75 128 ILE B O 1
ATOM 3174 N N . LEU B 1 129 ? -8.867 -11.859 -8.133 1 97.44 129 LEU B N 1
ATOM 3175 C CA . LEU B 1 129 ? -8.117 -12.43 -9.25 1 97.44 129 LEU B CA 1
ATOM 3176 C C . LEU B 1 129 ? -7.566 -11.328 -10.148 1 97.44 129 LEU B C 1
ATOM 3178 O O . LEU B 1 129 ? -6.445 -11.438 -10.648 1 97.44 129 LEU B O 1
ATOM 3182 N N . LEU B 1 130 ? -8.344 -10.336 -10.344 1 97 130 LEU B N 1
ATOM 3183 C CA . LEU B 1 130 ? -7.902 -9.172 -11.102 1 97 130 LEU B CA 1
ATOM 3184 C C . LEU B 1 130 ? -6.691 -8.516 -10.445 1 97 130 LEU B C 1
ATOM 3186 O O . LEU B 1 130 ? -5.719 -8.172 -11.125 1 97 130 LEU B O 1
ATOM 3190 N N . ASP B 1 131 ? -6.734 -8.336 -9.188 1 97.81 131 ASP B N 1
ATOM 3191 C CA . ASP B 1 131 ? -5.637 -7.734 -8.438 1 97.81 131 ASP B CA 1
ATOM 3192 C C . ASP B 1 131 ? -4.371 -8.578 -8.547 1 97.81 131 ASP B C 1
ATOM 3194 O O . ASP B 1 131 ? -3.271 -8.039 -8.688 1 97.81 131 ASP B O 1
ATOM 3198 N N . VAL B 1 132 ? -4.523 -9.875 -8.477 1 98.38 132 VAL B N 1
ATOM 3199 C CA . VAL B 1 132 ? -3.387 -10.781 -8.586 1 98.38 132 VAL B CA 1
ATOM 3200 C C . VAL B 1 132 ? -2.756 -10.664 -9.969 1 98.38 132 VAL B C 1
ATOM 3202 O O . VAL B 1 132 ? -1.532 -10.57 -10.094 1 98.38 132 VAL B O 1
ATOM 3205 N N . ALA B 1 133 ? -3.623 -10.68 -10.969 1 98.31 133 ALA B N 1
ATOM 3206 C CA . ALA B 1 133 ? -3.115 -10.531 -12.328 1 98.31 133 ALA B CA 1
ATOM 3207 C C . ALA B 1 133 ? -2.363 -9.211 -12.492 1 98.31 133 ALA B C 1
ATOM 3209 O O . ALA B 1 133 ? -1.33 -9.156 -13.164 1 98.31 133 ALA B O 1
ATOM 3210 N N . ARG B 1 134 ? -2.846 -8.211 -11.922 1 97.56 134 ARG B N 1
ATOM 3211 C CA . ARG B 1 134 ? -2.199 -6.902 -11.969 1 97.56 134 ARG B CA 1
ATOM 3212 C C . ARG B 1 134 ? -0.836 -6.941 -11.281 1 97.56 134 ARG B C 1
ATOM 3214 O O . ARG B 1 134 ? 0.156 -6.469 -11.844 1 97.56 134 ARG B O 1
ATOM 3221 N N . GLY B 1 135 ? -0.75 -7.484 -10.117 1 97.81 135 GLY B N 1
ATOM 3222 C CA . GLY B 1 135 ? 0.516 -7.633 -9.414 1 97.81 135 GLY B CA 1
ATOM 3223 C C . GLY B 1 135 ? 1.526 -8.469 -10.18 1 97.81 135 GLY B C 1
ATOM 3224 O O . GLY B 1 135 ? 2.705 -8.117 -10.25 1 97.81 135 GLY B O 1
ATOM 3225 N N . MET B 1 136 ? 1.047 -9.531 -10.727 1 98.38 136 MET B N 1
ATOM 3226 C CA . MET B 1 136 ? 1.936 -10.406 -11.492 1 98.38 136 MET B CA 1
ATOM 3227 C C . MET B 1 136 ? 2.422 -9.719 -12.758 1 98.38 136 MET B C 1
ATOM 3229 O O . MET B 1 136 ? 3.553 -9.938 -13.195 1 98.38 136 MET B O 1
ATOM 3233 N N . THR B 1 137 ? 1.521 -8.945 -13.422 1 97.69 137 THR B N 1
ATOM 3234 C CA . THR B 1 137 ? 1.953 -8.141 -14.562 1 97.69 137 THR B CA 1
ATOM 3235 C C . THR B 1 137 ? 3.162 -7.289 -14.188 1 97.69 137 THR B C 1
ATOM 3237 O O . THR B 1 137 ? 4.156 -7.262 -14.922 1 97.69 137 THR B O 1
ATOM 3240 N N . TYR B 1 138 ? 3.111 -6.664 -13.078 1 95.5 138 TYR B N 1
ATOM 3241 C CA . TYR B 1 138 ? 4.207 -5.836 -12.578 1 95.5 138 TYR B CA 1
ATOM 3242 C C . TYR B 1 138 ? 5.48 -6.656 -12.414 1 95.5 138 TYR B C 1
ATOM 3244 O O . TYR B 1 138 ? 6.539 -6.281 -12.922 1 95.5 138 TYR B O 1
ATOM 3252 N N . LEU B 1 139 ? 5.441 -7.805 -11.742 1 95.94 139 LEU B N 1
ATOM 3253 C CA . LEU B 1 139 ? 6.609 -8.641 -11.492 1 95.94 139 LEU B CA 1
ATOM 3254 C C . LEU B 1 139 ? 7.246 -9.078 -12.812 1 95.94 139 LEU B C 1
ATOM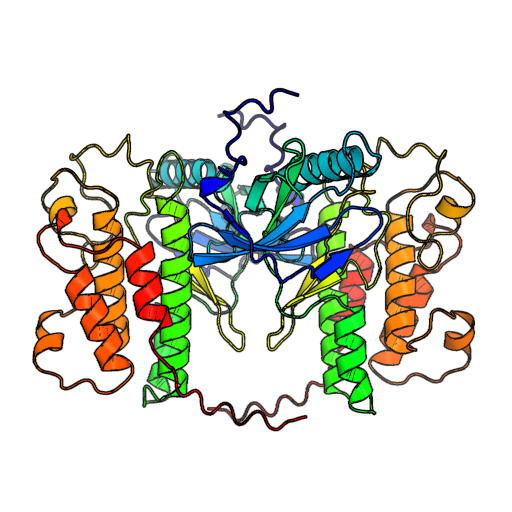 3256 O O . LEU B 1 139 ? 8.477 -9.094 -12.93 1 95.94 139 LEU B O 1
ATOM 3260 N N . HIS B 1 140 ? 6.402 -9.383 -13.727 1 96.56 140 HIS B N 1
ATOM 3261 C CA . HIS B 1 140 ? 6.883 -9.93 -14.992 1 96.56 140 HIS B CA 1
ATOM 3262 C C . HIS B 1 140 ? 7.375 -8.828 -15.922 1 96.56 140 HIS B C 1
ATOM 3264 O O . HIS B 1 140 ? 7.926 -9.109 -16.984 1 96.56 140 HIS B O 1
ATOM 3270 N N . LYS B 1 141 ? 7.172 -7.598 -15.586 1 93.5 141 LYS B N 1
ATOM 3271 C CA . LYS B 1 141 ? 7.625 -6.484 -16.406 1 93.5 141 LYS B CA 1
ATOM 3272 C C . LYS B 1 141 ? 8.883 -5.84 -15.828 1 93.5 141 LYS B C 1
ATOM 3274 O O . LYS B 1 141 ? 9.469 -4.945 -16.438 1 93.5 141 LYS B O 1
ATOM 3279 N N . LEU B 1 142 ? 9.25 -6.32 -14.672 1 89.75 142 LEU B N 1
ATOM 3280 C CA . LEU B 1 142 ? 10.492 -5.844 -14.078 1 89.75 142 LEU B CA 1
ATOM 3281 C C . LEU B 1 142 ? 11.695 -6.328 -14.867 1 89.75 142 LEU B C 1
ATOM 3283 O O . LEU B 1 142 ? 11.602 -7.289 -15.641 1 89.75 142 LEU B O 1
ATOM 3287 N N . THR B 1 143 ? 12.805 -5.566 -14.703 1 85 143 THR B N 1
ATOM 3288 C CA . THR B 1 143 ? 14.094 -5.973 -15.25 1 85 143 THR B CA 1
ATOM 3289 C C . THR B 1 143 ? 15.133 -6.098 -14.148 1 85 143 THR B C 1
ATOM 3291 O O . THR B 1 143 ? 15.562 -5.094 -13.57 1 85 143 THR B O 1
ATOM 3294 N N . PRO B 1 144 ? 15.555 -7.348 -13.805 1 87.62 144 PRO B N 1
ATOM 3295 C CA . PRO B 1 144 ? 15.117 -8.617 -14.391 1 87.62 144 PRO B CA 1
ATOM 3296 C C . PRO B 1 144 ? 13.727 -9.031 -13.93 1 87.62 144 PRO B C 1
ATOM 3298 O O . PRO B 1 144 ? 13.273 -8.617 -12.859 1 87.62 144 PRO B O 1
ATOM 3301 N N . ILE B 1 145 ? 13.133 -9.898 -14.734 1 92.44 145 ILE B N 1
ATOM 3302 C CA . ILE B 1 145 ? 11.82 -10.445 -14.414 1 92.44 145 ILE B CA 1
ATOM 3303 C C . ILE B 1 145 ? 11.906 -11.234 -13.102 1 92.44 145 ILE B C 1
ATOM 3305 O O . ILE B 1 145 ? 12.859 -11.969 -12.875 1 92.44 145 ILE B O 1
ATOM 3309 N N . ILE B 1 146 ? 10.898 -11.062 -12.328 1 93.25 146 ILE B N 1
ATOM 3310 C CA . ILE B 1 146 ? 10.789 -11.867 -11.117 1 93.25 146 ILE B CA 1
ATOM 3311 C C . ILE B 1 146 ? 9.695 -12.922 -11.297 1 93.25 146 ILE B C 1
ATOM 3313 O O . ILE B 1 146 ? 8.539 -12.594 -11.57 1 93.25 146 ILE B O 1
ATOM 3317 N N . LEU B 1 147 ? 10.078 -14.164 -11.18 1 95.12 147 LEU B N 1
ATOM 3318 C CA . LEU B 1 147 ? 9.141 -15.289 -11.141 1 95.12 147 LEU B CA 1
ATOM 3319 C C . LEU B 1 147 ? 8.719 -15.594 -9.711 1 95.12 147 LEU B C 1
ATOM 3321 O O . LEU B 1 147 ? 9.57 -15.695 -8.812 1 95.12 147 LEU B O 1
ATOM 3325 N N . HIS B 1 148 ? 7.453 -15.703 -9.484 1 95.81 148 HIS B N 1
ATOM 3326 C CA . HIS B 1 148 ? 6.977 -16.016 -8.141 1 95.81 148 HIS B CA 1
ATOM 3327 C C . HIS B 1 148 ? 7.211 -17.484 -7.801 1 95.81 148 HIS B C 1
ATOM 3329 O O . HIS B 1 148 ? 7.828 -17.797 -6.781 1 95.81 148 HIS B O 1
ATOM 3335 N N . LEU B 1 149 ? 6.617 -18.438 -8.625 1 94.44 149 LEU B N 1
ATOM 3336 C CA . LEU B 1 149 ? 6.891 -19.875 -8.672 1 94.44 149 LEU B CA 1
ATOM 3337 C C . LEU B 1 149 ? 6.117 -20.609 -7.582 1 94.44 149 LEU B C 1
ATOM 3339 O O . LEU B 1 149 ? 6.207 -21.828 -7.469 1 94.44 149 LEU B O 1
ATOM 3343 N N . ASP B 1 150 ? 5.301 -19.891 -6.832 1 94.06 150 ASP B N 1
ATOM 3344 C CA . ASP B 1 150 ? 4.453 -20.562 -5.848 1 94.06 150 ASP B CA 1
ATOM 3345 C C . ASP B 1 150 ? 3.137 -19.812 -5.664 1 94.06 150 ASP B C 1
ATOM 3347 O O . ASP B 1 150 ? 2.674 -19.609 -4.539 1 94.06 150 ASP B O 1
ATOM 3351 N N . LEU B 1 151 ? 2.615 -19.281 -6.73 1 96.75 151 LEU B N 1
ATOM 3352 C CA . LEU B 1 151 ? 1.312 -18.625 -6.699 1 96.75 151 LEU B CA 1
ATOM 3353 C C . LEU B 1 151 ? 0.206 -19.625 -6.395 1 96.75 151 LEU B C 1
ATOM 3355 O O . LEU B 1 151 ? 0.06 -20.625 -7.098 1 96.75 151 LEU B O 1
ATOM 3359 N N . LYS B 1 152 ? -0.506 -19.438 -5.297 1 95.75 152 LYS B N 1
ATOM 3360 C CA . LYS B 1 152 ? -1.59 -20.281 -4.789 1 95.75 152 LYS B CA 1
ATOM 3361 C C . LYS B 1 152 ? -2.484 -19.5 -3.832 1 95.75 152 LYS B C 1
ATOM 3363 O O . LYS B 1 152 ? -2.123 -18.406 -3.387 1 95.75 152 LYS B O 1
ATOM 3368 N N . PRO B 1 153 ? -3.658 -20 -3.566 1 95.44 153 PRO B N 1
ATOM 3369 C CA . PRO B 1 153 ? -4.59 -19.25 -2.713 1 95.44 153 PRO B CA 1
ATOM 3370 C C . PRO B 1 153 ? -3.982 -18.875 -1.364 1 95.44 153 PRO B C 1
ATOM 3372 O O . PRO B 1 153 ? -4.258 -17.797 -0.839 1 95.44 153 PRO B O 1
ATOM 3375 N N . ALA B 1 154 ? -3.076 -19.672 -0.83 1 93.5 154 ALA B N 1
ATOM 3376 C CA . ALA B 1 154 ? -2.465 -19.422 0.474 1 93.5 154 ALA B CA 1
ATOM 3377 C C . ALA B 1 154 ? -1.493 -18.25 0.409 1 93.5 154 ALA B C 1
ATOM 3379 O O . ALA B 1 154 ? -1.149 -17.656 1.438 1 93.5 154 ALA B O 1
ATOM 3380 N N . ASN B 1 155 ? -1.053 -17.891 -0.793 1 95.31 155 ASN B N 1
ATOM 3381 C CA . ASN B 1 155 ? -0.077 -16.828 -0.963 1 95.31 155 ASN B CA 1
ATOM 3382 C C . ASN B 1 155 ? -0.716 -15.578 -1.557 1 95.31 155 ASN B C 1
ATOM 3384 O O . ASN B 1 155 ? -0.024 -14.727 -2.123 1 95.31 155 ASN B O 1
ATOM 3388 N N . ILE B 1 156 ? -2.006 -15.531 -1.489 1 97.44 156 ILE B N 1
ATOM 3389 C CA . ILE B 1 156 ? -2.797 -14.359 -1.832 1 97.44 156 ILE B CA 1
ATOM 3390 C C . ILE B 1 156 ? -3.568 -13.875 -0.605 1 97.44 156 ILE B C 1
ATOM 3392 O O . ILE B 1 156 ? -4.477 -14.562 -0.127 1 97.44 156 ILE B O 1
ATOM 3396 N N . LEU B 1 157 ? -3.18 -12.75 -0.142 1 97.06 157 LEU B N 1
ATOM 3397 C CA . LEU B 1 157 ? -3.879 -12.172 0.999 1 97.06 157 LEU B CA 1
ATOM 3398 C C . LEU B 1 157 ? -5.039 -11.297 0.537 1 97.06 157 LEU B C 1
ATOM 3400 O O . LEU B 1 157 ? -4.984 -10.703 -0.544 1 97.06 157 LEU B O 1
ATOM 3404 N N . VAL B 1 158 ? -6.043 -11.242 1.379 1 96.56 158 VAL B N 1
ATOM 3405 C CA . VAL B 1 158 ? -7.238 -10.477 1.035 1 96.56 158 VAL B CA 1
ATOM 3406 C C . VAL B 1 158 ? -7.48 -9.398 2.094 1 96.56 158 VAL B C 1
ATOM 3408 O O . VAL B 1 158 ? -7.641 -9.711 3.275 1 96.56 158 VAL B O 1
ATOM 3411 N N . GLU B 1 159 ? -7.375 -8.195 1.672 1 94.69 159 GLU B N 1
ATOM 3412 C CA . GLU B 1 159 ? -7.793 -7.082 2.521 1 94.69 159 GLU B CA 1
ATOM 3413 C C . GLU B 1 159 ? -9.312 -6.953 2.551 1 94.69 159 GLU B C 1
ATOM 3415 O O . GLU B 1 159 ? -9.953 -6.82 1.505 1 94.69 159 GLU B O 1
ATOM 3420 N N . ARG B 1 160 ? -9.891 -6.969 3.721 1 89.44 160 ARG B N 1
ATOM 3421 C CA . ARG B 1 160 ? -11.336 -6.867 3.867 1 89.44 160 ARG B CA 1
ATOM 3422 C C . ARG B 1 160 ? -11.805 -5.43 3.689 1 89.44 160 ARG B C 1
ATOM 3424 O O . ARG B 1 160 ? -11.641 -4.598 4.586 1 89.44 160 ARG B O 1
ATOM 3431 N N . SER B 1 161 ? -12.258 -5.09 2.639 1 89.44 161 SER B N 1
ATOM 3432 C CA . SER B 1 161 ? -12.859 -3.816 2.244 1 89.44 161 SER B CA 1
ATOM 3433 C C . SER B 1 161 ? -13.906 -4.012 1.154 1 89.44 161 SER B C 1
ATOM 3435 O O . SER B 1 161 ? -14.109 -5.129 0.67 1 89.44 161 SER B O 1
ATOM 3437 N N . VAL B 1 162 ? -14.672 -2.957 0.927 1 87.81 162 VAL B N 1
ATOM 3438 C CA . VAL B 1 162 ? -15.625 -2.994 -0.177 1 87.81 162 VAL B CA 1
ATOM 3439 C C . VAL B 1 162 ? -15.273 -1.921 -1.203 1 87.81 162 VAL B C 1
ATOM 3441 O O . VAL B 1 162 ? -15.406 -0.725 -0.933 1 87.81 162 VAL B O 1
ATOM 3444 N N . PRO B 1 163 ? -14.711 -2.375 -2.326 1 89.94 163 PRO B N 1
ATOM 3445 C CA . PRO B 1 163 ? -14.398 -3.756 -2.707 1 89.94 163 PRO B CA 1
ATOM 3446 C C . PRO B 1 163 ? -13.156 -4.297 -1.998 1 89.94 163 PRO B C 1
ATOM 3448 O O . PRO B 1 163 ? -12.352 -3.52 -1.48 1 89.94 163 PRO B O 1
ATOM 3451 N N . PRO B 1 164 ? -13.062 -5.656 -2.023 1 94 164 PRO B N 1
ATOM 3452 C CA . PRO B 1 164 ? -11.852 -6.242 -1.434 1 94 164 PRO B CA 1
ATOM 3453 C C . PRO B 1 164 ? -10.609 -6.023 -2.295 1 94 164 PRO B C 1
ATOM 3455 O O . PRO B 1 164 ? -10.727 -5.672 -3.471 1 94 164 PRO B O 1
ATOM 3458 N N . ARG B 1 165 ? -9.438 -6.219 -1.707 1 95.19 165 ARG B N 1
ATOM 3459 C CA . ARG B 1 165 ? -8.172 -6.086 -2.422 1 95.19 165 ARG B CA 1
ATOM 3460 C C . ARG B 1 165 ? -7.301 -7.32 -2.227 1 95.19 165 ARG B C 1
ATOM 3462 O O . ARG B 1 165 ? -7.164 -7.816 -1.108 1 95.19 165 ARG B O 1
ATOM 3469 N N . GLY B 1 166 ? -6.777 -7.812 -3.311 1 97.31 166 GLY B N 1
ATOM 3470 C CA . GLY B 1 166 ? -5.848 -8.93 -3.26 1 97.31 166 GLY B CA 1
ATOM 3471 C C . GLY B 1 166 ? -4.395 -8.5 -3.273 1 97.31 166 GLY B C 1
ATOM 3472 O O . GLY B 1 166 ? -4.02 -7.582 -4.008 1 97.31 166 GLY B O 1
ATOM 3473 N N . LYS B 1 167 ? -3.578 -9.133 -2.441 1 97.75 167 LYS B N 1
ATOM 3474 C CA . LYS B 1 167 ? -2.145 -8.859 -2.385 1 97.75 167 LYS B CA 1
ATOM 3475 C C . LYS B 1 167 ? -1.341 -10.156 -2.414 1 97.75 167 LYS B C 1
ATOM 3477 O O . LYS B 1 167 ? -1.626 -11.094 -1.658 1 97.75 167 LYS B O 1
ATOM 3482 N N . ILE B 1 168 ? -0.36 -10.172 -3.268 1 97.69 168 ILE B N 1
ATOM 3483 C CA . ILE B 1 168 ? 0.518 -11.336 -3.389 1 97.69 168 ILE B CA 1
ATOM 3484 C C . ILE B 1 168 ? 1.567 -11.305 -2.279 1 97.69 168 ILE B C 1
ATOM 3486 O O . ILE B 1 168 ? 2.117 -10.242 -1.967 1 97.69 168 ILE B O 1
ATOM 3490 N N . THR B 1 169 ? 1.8 -12.422 -1.657 1 94.75 169 THR B N 1
ATOM 3491 C CA . THR B 1 169 ? 2.811 -12.523 -0.611 1 94.75 169 THR B CA 1
ATOM 3492 C C . THR B 1 169 ? 3.652 -13.781 -0.796 1 94.75 169 THR B C 1
ATOM 3494 O O . THR B 1 169 ? 3.463 -14.531 -1.76 1 94.75 169 THR B O 1
ATOM 3497 N N . ASP B 1 170 ? 4.711 -13.961 0.035 1 91.06 170 ASP B N 1
ATOM 3498 C CA . ASP B 1 170 ? 5.598 -15.109 0.141 1 91.06 170 ASP B CA 1
ATOM 3499 C C . ASP B 1 170 ? 6.449 -15.273 -1.118 1 91.06 170 ASP B C 1
ATOM 3501 O O . ASP B 1 170 ? 6.137 -16.094 -1.985 1 91.06 170 ASP B O 1
ATOM 3505 N N . PHE B 1 171 ? 7.52 -14.641 -1.164 1 91.62 171 PHE B N 1
ATOM 3506 C CA . PHE B 1 171 ? 8.453 -14.656 -2.281 1 91.62 171 PHE B CA 1
ATOM 3507 C C . PHE B 1 171 ? 9.664 -15.531 -1.969 1 91.62 171 PHE B C 1
ATOM 3509 O O . PHE B 1 171 ? 10.742 -15.344 -2.535 1 91.62 171 PHE B O 1
ATOM 3516 N N . GLY B 1 172 ? 9.5 -16.438 -1.065 1 87.75 172 GLY B N 1
ATOM 3517 C CA . GLY B 1 172 ? 10.594 -17.297 -0.621 1 87.75 172 GLY B CA 1
ATOM 3518 C C . GLY B 1 172 ? 11.18 -18.141 -1.733 1 87.75 172 GLY B C 1
ATOM 3519 O O . GLY B 1 172 ? 12.383 -18.375 -1.771 1 87.75 172 GLY B O 1
ATOM 3520 N N . LEU B 1 173 ? 10.359 -18.516 -2.641 1 87.31 173 LEU B N 1
ATOM 3521 C CA . LEU B 1 173 ? 10.805 -19.406 -3.717 1 87.31 173 LEU B CA 1
ATOM 3522 C C . LEU B 1 173 ? 10.992 -18.625 -5.012 1 87.31 173 LEU B C 1
ATOM 3524 O O . LEU B 1 173 ? 11.367 -19.203 -6.039 1 87.31 173 LEU B O 1
ATOM 3528 N N . SER B 1 174 ? 10.688 -17.344 -4.934 1 89.44 174 SER B N 1
ATOM 3529 C CA . SER B 1 174 ? 10.773 -16.5 -6.121 1 89.44 174 SER B CA 1
ATOM 3530 C C . SER B 1 174 ? 12.219 -16.344 -6.578 1 89.44 174 SER B C 1
ATOM 3532 O O . SER B 1 174 ? 13.148 -16.531 -5.789 1 89.44 174 SER B O 1
ATOM 3534 N N . ARG B 1 175 ? 12.375 -16.062 -7.789 1 86.62 175 ARG B N 1
ATOM 3535 C CA . ARG B 1 175 ? 13.711 -15.836 -8.328 1 86.62 175 ARG B CA 1
ATOM 3536 C C . ARG B 1 175 ? 13.664 -14.945 -9.562 1 86.62 175 ARG B C 1
ATOM 3538 O O . ARG B 1 175 ? 12.602 -14.789 -10.18 1 86.62 175 ARG B O 1
ATOM 3545 N N . PHE B 1 176 ? 14.82 -14.438 -9.867 1 81.06 176 PHE B N 1
ATOM 3546 C CA . PHE B 1 176 ? 14.977 -13.727 -11.133 1 81.06 176 PHE B CA 1
ATOM 3547 C C . PHE B 1 176 ? 15.008 -14.703 -12.305 1 81.06 176 PHE B C 1
ATOM 3549 O O . PHE B 1 176 ? 15.609 -15.773 -12.203 1 81.06 176 PHE B O 1
ATOM 3556 N N . ALA B 1 177 ? 14.336 -14.422 -13.359 1 78.88 177 ALA B N 1
ATOM 3557 C CA . ALA B 1 177 ? 14.203 -15.305 -14.516 1 78.88 177 ALA B CA 1
ATOM 3558 C C . ALA B 1 177 ? 15.578 -15.672 -15.078 1 78.88 177 ALA B C 1
ATOM 3560 O O . ALA B 1 177 ? 15.766 -16.781 -15.578 1 78.88 177 ALA B O 1
ATOM 3561 N N . ARG B 1 178 ? 16.469 -14.867 -15.055 1 69.19 178 ARG B N 1
ATOM 3562 C CA . ARG B 1 178 ? 17.781 -15.172 -15.609 1 69.19 178 ARG B CA 1
ATOM 3563 C C . ARG B 1 178 ? 18.469 -16.297 -14.836 1 69.19 178 ARG B C 1
ATOM 3565 O O . ARG B 1 178 ? 19.359 -16.969 -15.359 1 69.19 178 ARG B O 1
ATOM 3572 N N . ASN B 1 179 ? 18.047 -16.484 -13.68 1 61.34 179 ASN B N 1
ATOM 3573 C CA . ASN B 1 179 ? 18.656 -17.484 -12.812 1 61.34 179 ASN B CA 1
ATOM 3574 C C . ASN B 1 179 ? 17.875 -18.797 -12.828 1 61.34 179 ASN B C 1
ATOM 3576 O O . ASN B 1 179 ? 18.062 -19.641 -11.953 1 61.34 179 ASN B O 1
ATOM 3580 N N . SER B 1 180 ? 16.906 -18.859 -13.758 1 58.41 180 SER B N 1
ATOM 3581 C CA . SER B 1 180 ? 16.047 -20.047 -13.734 1 58.41 180 SER B CA 1
ATOM 3582 C C . SER B 1 180 ? 16.797 -21.281 -14.211 1 58.41 180 SER B C 1
ATOM 3584 O O . SER B 1 180 ? 17.141 -21.391 -15.391 1 58.41 180 SER B O 1
ATOM 3586 N N . LEU B 1 181 ? 17.516 -21.906 -13.273 1 57.12 181 LEU B N 1
ATOM 3587 C CA . LEU B 1 181 ? 18.109 -23.188 -13.594 1 57.12 181 LEU B CA 1
ATOM 3588 C C . LEU B 1 181 ? 17.078 -24.312 -13.516 1 57.12 181 LEU B C 1
ATOM 3590 O O . LEU B 1 181 ? 16.266 -24.344 -12.594 1 57.12 181 LEU B O 1
ATOM 3594 N N . PRO B 1 182 ? 16.906 -25.078 -14.656 1 58.53 182 PRO B N 1
ATOM 3595 C CA . PRO B 1 182 ? 15.938 -26.172 -14.828 1 58.53 182 PRO B CA 1
ATOM 3596 C C . PRO B 1 182 ? 15.93 -27.141 -13.648 1 58.53 182 PRO B C 1
ATOM 3598 O O . PRO B 1 182 ? 14.984 -27.922 -13.492 1 58.53 182 PRO B O 1
ATOM 3601 N N . GLN B 1 183 ? 16.797 -27.062 -12.664 1 59.62 183 GLN B N 1
ATOM 3602 C CA . GLN B 1 183 ? 17.109 -28.344 -12.023 1 59.62 183 GLN B CA 1
ATOM 3603 C C . GLN B 1 183 ? 16.172 -28.609 -10.852 1 59.62 183 GLN B C 1
ATOM 3605 O O . GLN B 1 183 ? 16.047 -29.75 -10.398 1 59.62 183 GLN B O 1
ATOM 3610 N N . HIS B 1 184 ? 15.336 -27.609 -10.383 1 67.06 184 HIS B N 1
ATOM 3611 C CA . HIS B 1 184 ? 14.656 -28.062 -9.18 1 67.06 184 HIS B CA 1
ATOM 3612 C C . HIS B 1 184 ? 13.18 -27.672 -9.203 1 67.06 184 HIS B C 1
ATOM 3614 O O . HIS B 1 184 ? 12.812 -26.641 -9.781 1 67.06 184 HIS B O 1
ATOM 3620 N N . LYS B 1 185 ? 12.438 -28.906 -8.844 1 77.06 185 LYS B N 1
ATOM 3621 C CA . LYS B 1 185 ? 11.031 -28.641 -8.547 1 77.06 185 LYS B CA 1
ATOM 3622 C C . LYS B 1 185 ? 10.883 -27.578 -7.461 1 77.06 185 LYS B C 1
ATOM 3624 O O . LYS B 1 185 ? 11.586 -27.625 -6.445 1 77.06 185 LYS B O 1
ATOM 3629 N N . VAL B 1 186 ? 10.172 -26.562 -7.844 1 83.44 186 VAL B N 1
ATOM 3630 C CA . VAL B 1 186 ? 9.977 -25.484 -6.891 1 83.44 186 VAL B CA 1
ATOM 3631 C C . VAL B 1 186 ? 8.5 -25.125 -6.809 1 83.44 186 VAL B C 1
ATOM 3633 O O . VAL B 1 186 ? 7.816 -25.031 -7.836 1 83.44 186 VAL B O 1
ATOM 3636 N N . GLY B 1 187 ? 8 -25.047 -5.57 1 88.06 187 GLY B N 1
ATOM 3637 C CA . GLY B 1 187 ? 6.629 -24.609 -5.391 1 88.06 187 GLY B CA 1
ATOM 3638 C C . GLY B 1 187 ? 5.719 -25.703 -4.859 1 88.06 187 GLY B C 1
ATOM 3639 O O . GLY B 1 187 ? 6.184 -26.656 -4.23 1 88.06 187 GLY B O 1
ATOM 3640 N N . THR B 1 188 ? 4.449 -25.484 -5.031 1 89.38 188 THR B N 1
ATOM 3641 C CA . THR B 1 188 ? 3.42 -26.438 -4.625 1 89.38 188 THR B CA 1
ATOM 3642 C C . THR B 1 188 ? 2.91 -27.219 -5.828 1 89.38 188 THR B C 1
ATOM 3644 O O . THR B 1 188 ? 2.367 -26.656 -6.77 1 89.38 188 THR B O 1
ATOM 3647 N N . GLU B 1 189 ? 2.922 -28.438 -5.762 1 90.62 189 GLU B N 1
ATOM 3648 C CA . GLU B 1 189 ? 2.701 -29.328 -6.891 1 90.62 189 GLU B CA 1
ATOM 3649 C C . GLU B 1 189 ? 1.331 -29.109 -7.52 1 90.62 189 GLU B C 1
ATOM 3651 O O . GLU B 1 189 ? 1.206 -29.047 -8.742 1 90.62 189 GLU B O 1
ATOM 3656 N N . LYS B 1 190 ? 0.339 -28.875 -6.738 1 91.25 190 LYS B N 1
ATOM 3657 C CA . LYS B 1 190 ? -1.031 -28.75 -7.23 1 91.25 190 LYS B CA 1
ATOM 3658 C C . LYS B 1 190 ? -1.179 -27.516 -8.133 1 91.25 190 LYS B C 1
ATOM 3660 O O . LYS B 1 190 ? -2.086 -27.469 -8.961 1 91.25 190 LYS B O 1
ATOM 3665 N N . TYR B 1 191 ? -0.289 -26.609 -8.055 1 94.12 191 TYR B N 1
ATOM 3666 C CA . TYR B 1 191 ? -0.393 -25.375 -8.812 1 94.12 191 TYR B CA 1
ATOM 3667 C C . TYR B 1 191 ? 0.786 -25.219 -9.766 1 94.12 191 TYR B C 1
ATOM 3669 O O . TYR B 1 191 ? 0.901 -24.203 -10.469 1 94.12 191 TYR B O 1
ATOM 3677 N N . MET B 1 192 ? 1.548 -26.234 -9.859 1 93.81 192 MET B N 1
ATOM 3678 C CA . MET B 1 192 ? 2.832 -26.188 -10.555 1 93.81 192 MET B CA 1
ATOM 3679 C C . MET B 1 192 ? 2.652 -26.438 -12.047 1 93.81 192 MET B C 1
ATOM 3681 O O . MET B 1 192 ? 1.895 -27.328 -12.445 1 93.81 192 MET B O 1
ATOM 3685 N N . ALA B 1 193 ? 3.379 -25.703 -12.812 1 94.75 193 ALA B N 1
ATOM 3686 C CA . ALA B 1 193 ? 3.371 -25.906 -14.258 1 94.75 193 ALA B CA 1
ATOM 3687 C C . ALA B 1 193 ? 4.074 -27.203 -14.633 1 94.75 193 ALA B C 1
ATOM 3689 O O . ALA B 1 193 ? 5.059 -27.594 -14 1 94.75 193 ALA B O 1
ATOM 3690 N N . PRO B 1 194 ? 3.604 -27.828 -15.695 1 94.38 194 PRO B N 1
ATOM 3691 C CA . PRO B 1 194 ? 4.207 -29.094 -16.125 1 94.38 194 PRO B CA 1
ATOM 3692 C C . PRO B 1 194 ? 5.707 -28.969 -16.406 1 94.38 194 PRO B C 1
ATOM 3694 O O . PRO B 1 194 ? 6.473 -29.875 -16.062 1 94.38 194 PRO B O 1
ATOM 3697 N N . GLU B 1 195 ? 6.129 -27.844 -17 1 93.5 195 GLU B N 1
ATOM 3698 C CA . GLU B 1 195 ? 7.551 -27.703 -17.312 1 93.5 195 GLU B CA 1
ATOM 3699 C C . GLU B 1 195 ? 8.383 -27.609 -16.031 1 93.5 195 GLU B C 1
ATOM 3701 O O . GLU B 1 195 ? 9.539 -28.031 -16.016 1 93.5 195 GLU B O 1
ATOM 3706 N N . VAL B 1 196 ? 7.867 -27.047 -14.984 1 92 196 VAL B N 1
ATOM 3707 C CA . VAL B 1 196 ? 8.562 -27.016 -13.703 1 92 196 VAL B CA 1
ATOM 3708 C C . VAL B 1 196 ? 8.602 -28.422 -13.102 1 92 196 VAL B C 1
ATOM 3710 O O . VAL B 1 196 ? 9.648 -28.875 -12.641 1 92 196 VAL B O 1
ATOM 3713 N N . ALA B 1 197 ? 7.484 -29.109 -13.133 1 90.88 197 ALA B N 1
ATOM 3714 C CA . ALA B 1 197 ? 7.363 -30.453 -12.586 1 90.88 197 ALA B CA 1
ATOM 3715 C C . ALA B 1 197 ? 8.32 -31.406 -13.281 1 90.88 197 ALA B C 1
ATOM 3717 O O . ALA B 1 197 ? 8.859 -32.312 -12.648 1 90.88 197 ALA B O 1
ATOM 3718 N N . HIS B 1 198 ? 8.469 -31.219 -14.508 1 90.62 198 HIS B N 1
ATOM 3719 C CA . HIS B 1 198 ? 9.305 -32.125 -15.305 1 90.62 198 HIS B CA 1
ATOM 3720 C C . HIS B 1 198 ? 10.742 -31.625 -15.367 1 90.62 198 HIS B C 1
ATOM 3722 O O . HIS B 1 198 ? 11.547 -32.125 -16.156 1 90.62 198 HIS B O 1
ATOM 3728 N N . ARG B 1 199 ? 11 -30.531 -14.672 1 88 199 ARG B N 1
ATOM 3729 C CA . ARG B 1 199 ? 12.344 -29.984 -14.523 1 88 199 ARG B CA 1
ATOM 3730 C C . ARG B 1 199 ? 12.883 -29.484 -15.859 1 88 199 ARG B C 1
ATOM 3732 O O . ARG B 1 199 ? 14.047 -29.703 -16.188 1 88 199 ARG B O 1
ATOM 3739 N N . LYS B 1 200 ? 11.984 -29.062 -16.641 1 88.44 200 LYS B N 1
ATOM 3740 C CA . LYS B 1 200 ? 12.359 -28.375 -17.875 1 88.44 200 LYS B CA 1
ATOM 3741 C C . LYS B 1 200 ? 12.617 -26.891 -17.625 1 88.44 200 LYS B C 1
ATOM 3743 O O . LYS B 1 200 ? 12.414 -26.406 -16.516 1 88.44 200 LYS B O 1
ATOM 3748 N N . HIS B 1 201 ? 13.148 -26.281 -18.625 1 88.38 201 HIS B N 1
ATOM 3749 C CA . HIS B 1 201 ? 13.305 -24.828 -18.531 1 88.38 201 HIS B CA 1
ATOM 3750 C C . HIS B 1 201 ? 11.953 -24.141 -18.391 1 88.38 201 HIS B C 1
ATOM 3752 O O . HIS B 1 201 ? 10.992 -24.5 -19.078 1 88.38 201 HIS B O 1
ATOM 3758 N N . TYR B 1 202 ? 11.883 -23.266 -17.422 1 91.19 202 TYR B N 1
ATOM 3759 C CA . TYR B 1 202 ? 10.633 -22.547 -17.219 1 91.19 202 TYR B CA 1
ATOM 3760 C C . TYR B 1 202 ? 10.875 -21.031 -17.172 1 91.19 202 TYR B C 1
ATOM 3762 O O . TYR B 1 202 ? 12 -20.594 -16.953 1 91.19 202 TYR B O 1
ATOM 3770 N N . GLY B 1 203 ? 9.883 -20.266 -17.5 1 93.44 203 GLY B N 1
ATOM 3771 C CA . GLY B 1 203 ? 9.852 -18.812 -17.5 1 93.44 203 GLY B CA 1
ATOM 3772 C C . GLY B 1 203 ? 8.547 -18.25 -16.953 1 93.44 203 GLY B C 1
ATOM 3773 O O . GLY B 1 203 ? 7.875 -18.891 -16.156 1 93.44 203 GLY B O 1
ATOM 3774 N N . PRO B 1 204 ? 8.195 -17.078 -17.344 1 96.12 204 PRO B N 1
ATOM 3775 C CA . PRO B 1 204 ? 7.012 -16.391 -16.844 1 96.12 204 PRO B CA 1
ATOM 3776 C C . PRO B 1 204 ? 5.734 -17.203 -17.016 1 96.12 204 PRO B C 1
ATOM 3778 O O . PRO B 1 204 ? 4.809 -17.094 -16.203 1 96.12 204 PRO B O 1
ATOM 3781 N N . ALA B 1 205 ? 5.773 -18.062 -17.984 1 97.06 205 ALA B N 1
ATOM 3782 C CA . ALA B 1 205 ? 4.582 -18.859 -18.297 1 97.06 205 ALA B CA 1
ATOM 3783 C C . ALA B 1 205 ? 4.246 -19.812 -17.156 1 97.06 205 ALA B C 1
ATOM 3785 O O . ALA B 1 205 ? 3.105 -20.266 -17.031 1 97.06 205 ALA B O 1
ATOM 3786 N N . ALA B 1 206 ? 5.207 -20.141 -16.344 1 96.25 206 ALA B N 1
ATOM 3787 C CA . ALA B 1 206 ? 4.977 -21.016 -15.211 1 96.25 206 ALA B CA 1
ATOM 3788 C C . ALA B 1 206 ? 4.031 -20.391 -14.203 1 96.25 206 ALA B C 1
ATOM 3790 O O . ALA B 1 206 ? 3.133 -21.047 -13.672 1 96.25 206 ALA B O 1
ATOM 3791 N N . ASP B 1 207 ? 4.25 -19.078 -13.977 1 97.94 207 ASP B N 1
ATOM 3792 C CA . ASP B 1 207 ? 3.375 -18.359 -13.062 1 97.94 207 ASP B CA 1
ATOM 3793 C C . ASP B 1 207 ? 1.962 -18.234 -13.633 1 97.94 207 ASP B C 1
ATOM 3795 O O . ASP B 1 207 ? 0.982 -18.25 -12.883 1 97.94 207 ASP B O 1
ATOM 3799 N N . VAL B 1 208 ? 1.873 -18.125 -14.914 1 98.5 208 VAL B N 1
ATOM 3800 C CA . VAL B 1 208 ? 0.58 -18.047 -15.586 1 98.5 208 VAL B CA 1
ATOM 3801 C C . VAL B 1 208 ? -0.205 -19.328 -15.367 1 98.5 208 VAL B C 1
ATOM 3803 O O . VAL B 1 208 ? -1.404 -19.297 -15.078 1 98.5 208 VAL B O 1
ATOM 3806 N N . PHE B 1 209 ? 0.488 -20.406 -15.484 1 97.44 209 PHE B N 1
ATOM 3807 C CA . PHE B 1 209 ? -0.129 -21.703 -15.234 1 97.44 209 PHE B CA 1
ATOM 3808 C C . PHE B 1 209 ? -0.676 -21.781 -13.812 1 97.44 209 PHE B C 1
ATOM 3810 O O . PHE B 1 209 ? -1.814 -22.203 -13.602 1 97.44 209 PHE B O 1
ATOM 3817 N N . SER B 1 210 ? 0.135 -21.359 -12.875 1 97.25 210 SER B N 1
ATOM 3818 C CA . SER B 1 210 ? -0.287 -21.375 -11.484 1 97.25 210 SER B CA 1
ATOM 3819 C C . SER B 1 210 ? -1.56 -20.562 -11.273 1 97.25 210 SER B C 1
ATOM 3821 O O . SER B 1 210 ? -2.457 -20.984 -10.539 1 97.25 210 SER B O 1
ATOM 3823 N N . LEU B 1 211 ? -1.658 -19.406 -11.93 1 98 211 LEU B N 1
ATOM 3824 C CA . LEU B 1 211 ? -2.873 -18.609 -11.805 1 98 211 LEU B CA 1
ATOM 3825 C C . LEU B 1 211 ? -4.07 -19.344 -12.398 1 98 211 LEU B C 1
ATOM 3827 O O . LEU B 1 211 ? -5.176 -19.281 -11.859 1 98 211 LEU B O 1
ATOM 3831 N N . GLY B 1 212 ? -3.854 -20.031 -13.531 1 96.31 212 GLY B N 1
ATOM 3832 C CA . GLY B 1 212 ? -4.922 -20.828 -14.094 1 96.31 212 GLY B CA 1
ATOM 3833 C C . GLY B 1 212 ? -5.5 -21.828 -13.102 1 96.31 212 GLY B C 1
ATOM 3834 O O . GLY B 1 212 ? -6.719 -21.984 -13.008 1 96.31 212 GLY B O 1
ATOM 3835 N N . ARG B 1 213 ? -4.629 -22.422 -12.391 1 95.12 213 ARG B N 1
ATOM 3836 C CA . ARG B 1 213 ? -5.055 -23.391 -11.383 1 95.12 213 ARG B CA 1
ATOM 3837 C C . ARG B 1 213 ? -5.809 -22.703 -10.25 1 95.12 213 ARG B C 1
ATOM 3839 O O . ARG B 1 213 ? -6.789 -23.234 -9.727 1 95.12 213 ARG B O 1
ATOM 3846 N N . VAL B 1 214 ? -5.375 -21.547 -9.875 1 96.25 214 VAL B N 1
ATOM 3847 C CA . VAL B 1 214 ? -6.051 -20.781 -8.836 1 96.25 214 VAL B CA 1
ATOM 3848 C C . VAL B 1 214 ? -7.461 -20.406 -9.297 1 96.25 214 VAL B C 1
ATOM 3850 O O . VAL B 1 214 ? -8.414 -20.484 -8.516 1 96.25 214 VAL B O 1
ATOM 3853 N N . ILE B 1 215 ? -7.59 -20 -10.578 1 94.81 215 ILE B N 1
ATOM 3854 C CA . ILE B 1 215 ? -8.891 -19.625 -11.117 1 94.81 215 ILE B CA 1
ATOM 3855 C C . ILE B 1 215 ? -9.828 -20.828 -11.102 1 94.81 215 ILE B C 1
ATOM 3857 O O . ILE B 1 215 ? -10.984 -20.719 -10.68 1 94.81 215 ILE B O 1
ATOM 3861 N N . ILE B 1 216 ? -9.383 -21.984 -11.477 1 91.38 216 ILE B N 1
ATOM 3862 C CA . ILE B 1 216 ? -10.203 -23.188 -11.484 1 91.38 216 ILE B CA 1
ATOM 3863 C C . ILE B 1 216 ? -10.633 -23.516 -10.055 1 91.38 216 ILE B C 1
ATOM 3865 O O . ILE B 1 216 ? -11.805 -23.828 -9.812 1 91.38 216 ILE B O 1
ATOM 3869 N N . TRP B 1 217 ? -9.664 -23.438 -9.219 1 90.62 217 TRP B N 1
ATOM 3870 C CA . TRP B 1 217 ? -9.969 -23.672 -7.812 1 90.62 217 TRP B CA 1
ATOM 3871 C C . TRP B 1 217 ? -11.031 -22.703 -7.309 1 90.62 217 TRP B C 1
ATOM 3873 O O . TRP B 1 217 ? -11.922 -23.078 -6.559 1 90.62 217 TRP B O 1
ATOM 3883 N N . THR B 1 218 ? -10.961 -21.516 -7.691 1 90.94 218 THR B N 1
ATOM 3884 C CA . THR B 1 218 ? -11.898 -20.469 -7.285 1 90.94 218 THR B CA 1
ATOM 3885 C C . THR B 1 218 ? -13.312 -20.797 -7.762 1 90.94 218 THR B C 1
ATOM 3887 O O . THR B 1 218 ? -14.273 -20.656 -7.004 1 90.94 218 THR B O 1
ATOM 3890 N N . ILE B 1 219 ? -13.406 -21.266 -8.945 1 85.5 219 ILE B N 1
ATOM 3891 C CA . ILE B 1 219 ? -14.703 -21.5 -9.57 1 85.5 219 ILE B CA 1
ATOM 3892 C C . ILE B 1 219 ? -15.312 -22.797 -9.047 1 85.5 219 ILE B C 1
ATOM 3894 O O . ILE B 1 219 ? -16.516 -22.859 -8.805 1 85.5 219 ILE B O 1
ATOM 3898 N N . THR B 1 220 ? -14.477 -23.75 -8.75 1 82.62 220 THR B N 1
ATOM 3899 C CA . THR B 1 220 ? -15.016 -25.094 -8.516 1 82.62 220 THR B CA 1
ATOM 3900 C C . THR B 1 220 ? -14.906 -25.469 -7.043 1 82.62 220 THR B C 1
ATOM 3902 O O . THR B 1 220 ? -15.602 -26.375 -6.578 1 82.62 220 THR B O 1
ATOM 3905 N N . GLY B 1 221 ? -13.984 -24.781 -6.406 1 80.69 221 GLY B N 1
ATOM 3906 C CA . GLY B 1 221 ? -13.656 -25.203 -5.059 1 80.69 221 GLY B CA 1
ATOM 3907 C C . GLY B 1 221 ? -12.734 -26.406 -5.02 1 80.69 221 GLY B C 1
ATOM 3908 O O . GLY B 1 221 ? -12.336 -26.859 -3.945 1 80.69 221 GLY B O 1
ATOM 3909 N N . LYS B 1 222 ? -12.461 -26.984 -6.184 1 77.81 222 LYS B N 1
ATOM 3910 C CA . LYS B 1 222 ? -11.609 -28.156 -6.309 1 77.81 222 LYS B CA 1
ATOM 3911 C C . LYS B 1 222 ? -10.5 -27.922 -7.332 1 77.81 222 LYS B C 1
ATOM 3913 O O . LYS B 1 222 ? -10.625 -27.062 -8.203 1 77.81 222 LYS B O 1
ATOM 3918 N N . LEU B 1 223 ? -9.32 -28.578 -6.965 1 68.38 223 LEU B N 1
ATOM 3919 C CA . LEU B 1 223 ? -8.227 -28.516 -7.93 1 68.38 223 LEU B CA 1
ATOM 3920 C C . LEU B 1 223 ? -8.398 -29.594 -9 1 68.38 223 LEU B C 1
ATOM 3922 O O . LEU B 1 223 ? -7.984 -30.734 -8.812 1 68.38 223 LEU B O 1
ATOM 3926 N N . CYS B 1 224 ? -9.492 -29.766 -9.789 1 60.03 224 CYS B N 1
ATOM 3927 C CA . CYS B 1 224 ? -9.609 -30.781 -10.836 1 60.03 224 CYS B CA 1
ATOM 3928 C C . CYS B 1 224 ? -9.961 -30.141 -12.172 1 60.03 224 CYS B C 1
ATOM 3930 O O . CYS B 1 224 ? -11.062 -29.625 -12.352 1 60.03 224 CYS B O 1
ATOM 3932 N N . PRO B 1 225 ? -8.875 -29.922 -12.977 1 55.81 225 PRO B N 1
ATOM 3933 C CA . PRO B 1 225 ? -9.195 -29.375 -14.289 1 55.81 225 PRO B CA 1
ATOM 3934 C C . PRO B 1 225 ? -10.289 -30.172 -15.008 1 55.81 225 PRO B C 1
ATOM 3936 O O . PRO B 1 225 ? -10.961 -29.641 -15.898 1 55.81 225 PRO B O 1
ATOM 3939 N N . GLU B 1 226 ? -10.289 -31.5 -14.812 1 54.56 226 GLU B N 1
ATOM 3940 C CA . GLU B 1 226 ? -11.242 -32.312 -15.555 1 54.56 226 GLU B CA 1
ATOM 3941 C C . GLU B 1 226 ? -12.672 -31.844 -15.336 1 54.56 226 GLU B C 1
ATOM 3943 O O . GLU B 1 226 ? -13.562 -32.125 -16.141 1 54.56 226 GLU B O 1
ATOM 3948 N N . LEU B 1 227 ? -12.891 -31.172 -14.297 1 52.62 227 LEU B N 1
ATOM 3949 C CA . LEU B 1 227 ? -14.266 -30.797 -13.984 1 52.62 227 LEU B CA 1
ATOM 3950 C C . LEU B 1 227 ? -14.727 -29.641 -14.859 1 52.62 227 LEU B C 1
ATOM 3952 O O . LEU B 1 227 ? -15.93 -29.359 -14.953 1 52.62 227 LEU B O 1
ATOM 3956 N N . ILE B 1 228 ? -13.852 -28.828 -15.398 1 53.78 228 ILE B N 1
ATOM 3957 C CA . ILE B 1 228 ? -14.18 -27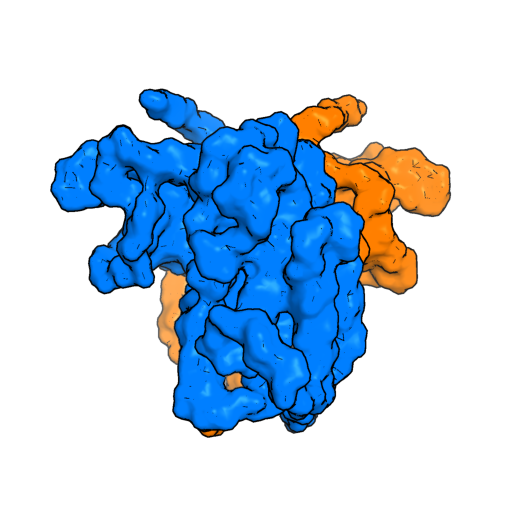.594 -16.094 1 53.78 228 ILE B CA 1
ATOM 3958 C C . ILE B 1 228 ? -15.008 -27.906 -17.344 1 53.78 228 ILE B C 1
ATOM 3960 O O . ILE B 1 228 ? -15.938 -27.172 -17.672 1 53.78 228 ILE B O 1
ATOM 3964 N N . SER B 1 229 ? -14.648 -29.016 -18.031 1 51.59 229 SER B N 1
ATOM 3965 C CA . SER B 1 229 ? -15.289 -29.312 -19.312 1 51.59 229 SER B CA 1
ATOM 3966 C C . SER B 1 229 ? -16.781 -29.594 -19.125 1 51.59 229 SER B C 1
ATOM 3968 O O . SER B 1 229 ? -17.578 -29.359 -20.031 1 51.59 229 SER B O 1
ATOM 3970 N N . SER B 1 230 ? -17.094 -30.156 -18.016 1 50.28 230 SER B N 1
ATOM 3971 C CA . SER B 1 230 ? -18.438 -30.719 -18 1 50.28 230 SER B CA 1
ATOM 3972 C C . SER B 1 230 ? -19.438 -29.75 -17.391 1 50.28 230 SER B C 1
ATOM 3974 O O . SER B 1 230 ? -20.641 -29.922 -17.531 1 50.28 230 SER B O 1
ATOM 3976 N N . THR B 1 231 ? -18.891 -28.75 -16.641 1 57.81 231 THR B N 1
ATOM 3977 C CA . THR B 1 231 ? -19.922 -27.984 -15.938 1 57.81 231 THR B CA 1
ATOM 3978 C C . THR B 1 231 ? -20.25 -26.703 -16.719 1 57.81 231 THR B C 1
ATOM 3980 O O . THR B 1 231 ? -19.359 -26.094 -17.312 1 57.81 231 THR B O 1
ATOM 3983 N N . SER B 1 232 ? -21.453 -26.453 -17.156 1 64.5 232 SER B N 1
ATOM 3984 C CA . SER B 1 232 ? -22.016 -25.312 -17.875 1 64.5 232 SER B CA 1
ATOM 3985 C C . SER B 1 232 ? -21.969 -24.047 -17.016 1 64.5 232 SER B C 1
ATOM 3987 O O . SER B 1 232 ? -22.969 -23.688 -16.391 1 64.5 232 SER B O 1
ATOM 3989 N N . PHE B 1 233 ? -20.703 -23.578 -16.781 1 74.31 233 PHE B N 1
ATOM 3990 C CA . PHE B 1 233 ? -20.656 -22.281 -16.109 1 74.31 233 PHE B CA 1
ATOM 3991 C C . PHE B 1 233 ? -21.328 -21.219 -16.969 1 74.31 233 PHE B C 1
ATOM 3993 O O . PHE B 1 233 ? -21.375 -21.328 -18.203 1 74.31 233 PHE B O 1
ATOM 4000 N N . LYS B 1 234 ? -22.094 -20.359 -16.281 1 75.19 234 LYS B N 1
ATOM 4001 C CA . LYS B 1 234 ? -22.703 -19.219 -16.984 1 75.19 234 LYS B CA 1
ATOM 4002 C C . LYS B 1 234 ? -22.156 -17.906 -16.453 1 75.19 234 LYS B C 1
ATOM 4004 O O . LYS B 1 234 ? -21.562 -17.859 -15.375 1 75.19 234 LYS B O 1
ATOM 4009 N N . GLY B 1 235 ? -22.188 -16.875 -17.312 1 79.06 235 GLY B N 1
ATOM 4010 C CA . GLY B 1 235 ? -21.844 -15.531 -16.891 1 79.06 235 GLY B CA 1
ATOM 4011 C C . GLY B 1 235 ? -20.375 -15.375 -16.5 1 79.06 235 GLY B C 1
ATOM 4012 O O . GLY B 1 235 ? -19.484 -15.766 -17.266 1 79.06 235 GLY B O 1
ATOM 4013 N N . LEU B 1 236 ? -20.125 -14.836 -15.391 1 80.69 236 LEU B N 1
ATOM 4014 C CA . LEU B 1 236 ? -18.797 -14.539 -14.883 1 80.69 236 LEU B CA 1
ATOM 4015 C C . LEU B 1 236 ? -17.969 -15.805 -14.742 1 80.69 236 LEU B C 1
ATOM 4017 O O . LEU B 1 236 ? -16.781 -15.828 -15.102 1 80.69 236 LEU B O 1
ATOM 4021 N N . LEU B 1 237 ? -18.609 -16.828 -14.367 1 83.75 237 LEU B N 1
ATOM 4022 C CA . LEU B 1 237 ? -17.891 -18.078 -14.133 1 83.75 237 LEU B CA 1
ATOM 4023 C C . LEU B 1 237 ? -17.422 -18.688 -15.453 1 83.75 237 LEU B C 1
ATOM 4025 O O . LEU B 1 237 ? -16.359 -19.312 -15.516 1 83.75 237 LEU B O 1
ATOM 4029 N N . GLN B 1 238 ? -18.219 -18.438 -16.484 1 84.69 238 GLN B N 1
ATOM 4030 C CA . GLN B 1 238 ? -17.828 -18.922 -17.797 1 84.69 238 GLN B CA 1
ATOM 4031 C C . GLN B 1 238 ? -16.578 -18.203 -18.297 1 84.69 238 GLN B C 1
ATOM 4033 O O . GLN B 1 238 ? -15.648 -18.828 -18.812 1 84.69 238 GLN B O 1
ATOM 4038 N N . THR B 1 239 ? -16.609 -16.938 -18.172 1 86.81 239 THR B N 1
ATOM 4039 C CA . THR B 1 239 ? -15.461 -16.156 -18.609 1 86.81 239 THR B CA 1
ATOM 4040 C C . THR B 1 239 ? -14.211 -16.531 -17.828 1 86.81 239 THR B C 1
ATOM 4042 O O . THR B 1 239 ? -13.125 -16.672 -18.406 1 86.81 239 THR B O 1
ATOM 4045 N N . LEU B 1 240 ? -14.359 -16.734 -16.562 1 91.56 240 LEU B N 1
ATOM 4046 C CA . LEU B 1 240 ? -13.234 -17.156 -15.742 1 91.56 240 LEU B CA 1
ATOM 4047 C C . LEU B 1 240 ? -12.703 -18.516 -16.188 1 91.56 240 LEU B C 1
ATOM 4049 O O . LEU B 1 240 ? -11.492 -18.719 -16.234 1 91.56 240 LEU B O 1
ATOM 4053 N N . ASP B 1 241 ? -13.641 -19.344 -16.516 1 89.38 241 ASP B N 1
ATOM 4054 C CA . ASP B 1 241 ? -13.25 -20.672 -16.984 1 89.38 241 ASP B CA 1
ATOM 4055 C C . ASP B 1 241 ? -12.438 -20.578 -18.281 1 89.38 241 ASP B C 1
ATOM 4057 O O . ASP B 1 241 ? -11.43 -21.266 -18.438 1 89.38 241 ASP B O 1
ATOM 4061 N N . GLU B 1 242 ? -12.867 -19.75 -19.125 1 90.81 242 GLU B N 1
ATOM 4062 C CA . GLU B 1 242 ? -12.164 -19.562 -20.406 1 90.81 242 GLU B CA 1
ATOM 4063 C C . GLU B 1 242 ? -10.75 -19.031 -20.172 1 90.81 242 GLU B C 1
ATOM 4065 O O . GLU B 1 242 ? -9.805 -19.484 -20.828 1 90.81 242 GLU B O 1
ATOM 4070 N N . VAL B 1 243 ? -10.633 -18.094 -19.297 1 94.25 243 VAL B N 1
ATOM 4071 C CA . VAL B 1 243 ? -9.32 -17.547 -18.969 1 94.25 243 VAL B CA 1
ATOM 4072 C C . VAL B 1 243 ? -8.438 -18.641 -18.375 1 94.25 243 VAL B C 1
ATOM 4074 O O . VAL B 1 243 ? -7.277 -18.797 -18.766 1 94.25 243 VAL B O 1
ATOM 4077 N N . ALA B 1 244 ? -8.977 -19.422 -17.484 1 94.44 244 ALA B N 1
ATOM 4078 C CA . ALA B 1 244 ? -8.219 -20.484 -16.828 1 94.44 244 ALA B CA 1
ATOM 4079 C C . ALA B 1 244 ? -7.695 -21.484 -17.859 1 94.44 244 ALA B C 1
ATOM 4081 O O . ALA B 1 244 ? -6.523 -21.875 -17.812 1 94.44 244 ALA B O 1
ATOM 4082 N N . LEU B 1 245 ? -8.508 -21.875 -18.75 1 92.38 245 LEU B N 1
ATOM 4083 C CA . LEU B 1 245 ? -8.133 -22.891 -19.75 1 92.38 245 LEU B CA 1
ATOM 4084 C C . LEU B 1 245 ? -6.996 -22.391 -20.625 1 92.38 245 LEU B C 1
ATOM 4086 O O . LEU B 1 245 ? -6.094 -23.141 -20.969 1 92.38 245 LEU B O 1
ATOM 4090 N N . SER B 1 246 ? -7.074 -21.141 -20.953 1 95.56 246 SER B N 1
ATOM 4091 C CA . SER B 1 246 ? -5.992 -20.562 -21.75 1 95.56 246 SER B CA 1
ATOM 4092 C C . SER B 1 246 ? -4.68 -20.562 -20.969 1 95.56 246 SER B C 1
ATOM 4094 O O . SER B 1 246 ? -3.611 -20.766 -21.547 1 95.56 246 SER B O 1
ATOM 4096 N N . CYS B 1 247 ? -4.762 -20.344 -19.688 1 97.44 247 CYS B N 1
ATOM 4097 C CA . CYS B 1 247 ? -3.576 -20.312 -18.844 1 97.44 247 CYS B CA 1
ATOM 4098 C C . CYS B 1 247 ? -2.996 -21.703 -18.656 1 97.44 247 CYS B C 1
ATOM 4100 O O . CYS B 1 247 ? -1.804 -21.859 -18.391 1 97.44 247 CYS B O 1
ATOM 4102 N N . LEU B 1 248 ? -3.801 -22.734 -18.828 1 95.56 248 LEU B N 1
ATOM 4103 C CA . LEU B 1 248 ? -3.424 -24.094 -18.469 1 95.56 248 LEU B CA 1
ATOM 4104 C C . LEU B 1 248 ? -2.955 -24.875 -19.703 1 95.56 248 LEU B C 1
ATOM 4106 O O . LEU B 1 248 ? -2.76 -26.078 -19.641 1 95.56 248 LEU B O 1
ATOM 4110 N N . GLU B 1 249 ? -2.781 -24.172 -20.781 1 96 249 GLU B N 1
ATOM 4111 C CA . GLU B 1 249 ? -2.236 -24.828 -21.953 1 96 249 GLU B CA 1
ATOM 4112 C C . GLU B 1 249 ? -0.946 -25.578 -21.625 1 96 249 GLU B C 1
ATOM 4114 O O . GLU B 1 249 ? -0.112 -25.078 -20.875 1 96 249 GLU B O 1
ATOM 4119 N N . GLU B 1 250 ? -0.734 -26.703 -22.203 1 94.56 250 GLU B N 1
ATOM 4120 C CA . GLU B 1 250 ? 0.412 -27.547 -21.906 1 94.56 250 GLU B CA 1
ATOM 4121 C C . GLU B 1 250 ? 1.718 -26.891 -22.344 1 94.56 250 GLU B C 1
ATOM 4123 O O . GLU B 1 250 ? 2.711 -26.922 -21.609 1 94.56 250 GLU B O 1
ATOM 4128 N N . GLU B 1 251 ? 1.654 -26.359 -23.484 1 95.75 251 GLU B N 1
ATOM 4129 C CA . GLU B 1 251 ? 2.84 -25.703 -24.016 1 95.75 251 GLU B CA 1
ATOM 4130 C C . GLU B 1 251 ? 2.969 -24.281 -23.484 1 95.75 251 GLU B C 1
ATOM 4132 O O . GLU B 1 251 ? 2.109 -23.438 -23.734 1 95.75 251 GLU B O 1
ATOM 4137 N N . PRO B 1 252 ? 4.035 -23.969 -22.844 1 96.25 252 PRO B N 1
ATOM 4138 C CA . PRO B 1 252 ? 4.188 -22.672 -22.188 1 96.25 252 PRO B CA 1
ATOM 4139 C C . PRO B 1 252 ? 4.047 -21.5 -23.156 1 96.25 252 PRO B C 1
ATOM 4141 O O . PRO B 1 252 ? 3.482 -20.453 -22.797 1 96.25 252 PRO B O 1
ATOM 4144 N N . HIS B 1 253 ? 4.512 -21.641 -24.375 1 96.31 253 HIS B N 1
ATOM 4145 C CA . HIS B 1 253 ? 4.547 -20.516 -25.312 1 96.31 253 HIS B CA 1
ATOM 4146 C C . HIS B 1 253 ? 3.146 -20.172 -25.812 1 96.31 253 HIS B C 1
ATOM 4148 O O . HIS B 1 253 ? 2.938 -19.109 -26.406 1 96.31 253 HIS B O 1
ATOM 4154 N N . ILE B 1 254 ? 2.16 -21.078 -25.594 1 97.62 254 ILE B N 1
ATOM 4155 C CA . ILE B 1 254 ? 0.785 -20.875 -26.031 1 97.62 254 ILE B CA 1
ATOM 4156 C C . ILE B 1 254 ? 0.017 -20.094 -24.984 1 97.62 254 ILE B C 1
ATOM 4158 O O . ILE B 1 254 ? -0.993 -19.453 -25.281 1 97.62 254 ILE B O 1
ATOM 4162 N N . ARG B 1 255 ? 0.489 -20.109 -23.781 1 98.12 255 ARG B N 1
ATOM 4163 C CA . ARG B 1 255 ? -0.2 -19.438 -22.688 1 98.12 255 ARG B CA 1
ATOM 4164 C C . ARG B 1 255 ? -0.128 -17.922 -22.828 1 98.12 255 ARG B C 1
ATOM 4166 O O . ARG B 1 255 ? 0.865 -17.391 -23.328 1 98.12 255 ARG B O 1
ATOM 4173 N N . PRO B 1 256 ? -1.188 -17.234 -22.453 1 98.31 256 PRO B N 1
ATOM 4174 C CA . PRO B 1 256 ? -1.11 -15.773 -22.422 1 98.31 256 PRO B CA 1
ATOM 4175 C C . PRO B 1 256 ? -0.113 -15.258 -21.391 1 98.31 256 PRO B C 1
ATOM 4177 O O . PRO B 1 256 ? 0.302 -16 -20.5 1 98.31 256 PRO B O 1
ATOM 4180 N N . ASN B 1 257 ? 0.37 -14.016 -21.594 1 98 257 ASN B N 1
ATOM 4181 C CA . ASN B 1 257 ? 1.097 -13.352 -20.516 1 98 257 ASN B CA 1
ATOM 4182 C C . ASN B 1 257 ? 0.148 -12.633 -19.562 1 98 257 ASN B C 1
ATOM 4184 O O . ASN B 1 257 ? -1.063 -12.609 -19.781 1 98 257 ASN B O 1
ATOM 4188 N N . PHE B 1 258 ? 0.667 -12.07 -18.516 1 98.12 258 PHE B N 1
ATOM 4189 C CA . PHE B 1 258 ? -0.202 -11.523 -17.484 1 98.12 258 PHE B CA 1
ATOM 4190 C C . PHE B 1 258 ? -0.876 -10.242 -17.969 1 98.12 258 PHE B C 1
ATOM 4192 O O . PHE B 1 258 ? -1.968 -9.898 -17.5 1 98.12 258 PHE B O 1
ATOM 4199 N N . VAL B 1 259 ? -0.287 -9.484 -18.891 1 96.5 259 VAL B N 1
ATOM 4200 C CA . VAL B 1 259 ? -0.956 -8.328 -19.484 1 96.5 259 VAL B CA 1
ATOM 4201 C C . VAL B 1 259 ? -2.246 -8.781 -20.172 1 96.5 259 VAL B C 1
ATOM 4203 O O . VAL B 1 259 ? -3.299 -8.164 -19.984 1 96.5 259 VAL B O 1
ATOM 4206 N N . GLN B 1 260 ? -2.117 -9.859 -20.859 1 97.12 260 GLN B N 1
ATOM 4207 C CA . GLN B 1 260 ? -3.262 -10.414 -21.578 1 97.12 260 GLN B CA 1
ATOM 4208 C C . GLN B 1 260 ? -4.289 -10.992 -20.609 1 97.12 260 GLN B C 1
ATOM 4210 O O . GLN B 1 260 ? -5.496 -10.812 -20.797 1 97.12 260 GLN B O 1
ATOM 4215 N N . VAL B 1 261 ? -3.844 -11.719 -19.609 1 97.62 261 VAL B N 1
ATOM 4216 C CA . VAL B 1 261 ? -4.738 -12.281 -18.609 1 97.62 261 VAL B CA 1
ATOM 4217 C C . VAL B 1 261 ? -5.52 -11.164 -17.922 1 97.62 261 VAL B C 1
ATOM 4219 O O . VAL B 1 261 ? -6.742 -11.25 -17.781 1 97.62 261 VAL B O 1
ATOM 4222 N N . TYR B 1 262 ? -4.816 -10.117 -17.516 1 97.06 262 TYR B N 1
ATOM 4223 C CA . TYR B 1 262 ? -5.449 -8.977 -16.859 1 97.06 262 TYR B CA 1
ATOM 4224 C C . TYR B 1 262 ? -6.5 -8.344 -17.766 1 97.06 262 TYR B C 1
ATOM 4226 O O . TYR B 1 262 ? -7.609 -8.047 -17.312 1 97.06 262 TYR B O 1
ATOM 4234 N N . ALA B 1 263 ? -6.172 -8.133 -18.969 1 95 263 ALA B N 1
ATOM 4235 C CA . ALA B 1 263 ? -7.09 -7.535 -19.938 1 95 263 ALA B CA 1
ATOM 4236 C C . ALA B 1 263 ? -8.367 -8.359 -20.062 1 95 263 ALA B C 1
ATOM 4238 O O . ALA B 1 263 ? -9.469 -7.812 -20.109 1 95 263 ALA B O 1
ATOM 4239 N N . ARG B 1 264 ? -8.25 -9.641 -20.078 1 94.06 264 ARG B N 1
ATOM 4240 C CA . ARG B 1 264 ? -9.406 -10.523 -20.203 1 94.06 264 ARG B CA 1
ATOM 4241 C C . ARG B 1 264 ? -10.266 -10.5 -18.953 1 94.06 264 ARG B C 1
ATOM 4243 O O . ARG B 1 264 ? -11.492 -10.523 -19.031 1 94.06 264 ARG B O 1
ATOM 4250 N N . LEU B 1 265 ? -9.602 -10.438 -17.859 1 94.38 265 LEU B N 1
ATOM 4251 C CA . LEU B 1 265 ? -10.336 -10.391 -16.594 1 94.38 265 LEU B CA 1
ATOM 4252 C C . LEU B 1 265 ? -11.078 -9.07 -16.453 1 94.38 265 LEU B C 1
ATOM 4254 O O . LEU B 1 265 ? -12.148 -9.023 -15.836 1 94.38 265 LEU B O 1
ATOM 4258 N N . THR B 1 266 ? -10.492 -7.965 -16.938 1 91.75 266 THR B N 1
ATOM 4259 C CA . THR B 1 266 ? -11.102 -6.645 -16.828 1 91.75 266 THR B CA 1
ATOM 4260 C C . THR B 1 266 ? -12.367 -6.555 -17.672 1 91.75 266 THR B C 1
ATOM 4262 O O . THR B 1 266 ? -13.258 -5.75 -17.375 1 91.75 266 THR B O 1
ATOM 4265 N N . THR B 1 267 ? -12.516 -7.332 -18.688 1 84.44 267 THR B N 1
ATOM 4266 C CA . THR B 1 267 ? -13.648 -7.273 -19.594 1 84.44 267 THR B CA 1
ATOM 4267 C C . THR B 1 267 ? -14.852 -8.008 -19.016 1 84.44 267 THR B C 1
ATOM 4269 O O . THR B 1 267 ? -15.969 -7.891 -19.516 1 84.44 267 THR B O 1
ATOM 4272 N N . ILE B 1 268 ? -14.539 -8.672 -17.953 1 77.25 268 ILE B N 1
ATOM 4273 C CA . ILE B 1 268 ? -15.625 -9.414 -17.328 1 77.25 268 ILE B CA 1
ATOM 4274 C C . ILE B 1 268 ? -16.547 -8.453 -16.578 1 77.25 268 ILE B C 1
ATOM 4276 O O . ILE B 1 268 ? -16.094 -7.68 -15.734 1 77.25 268 ILE B O 1
ATOM 4280 N N . THR B 1 269 ? -17.688 -8.039 -17.125 1 62.22 269 THR B N 1
ATOM 4281 C CA . THR B 1 269 ? -18.672 -7.164 -16.5 1 62.22 269 THR B CA 1
ATOM 4282 C C . THR B 1 269 ? -19.297 -7.852 -15.297 1 62.22 269 THR B C 1
ATOM 4284 O O . THR B 1 269 ? -19.828 -8.961 -15.406 1 62.22 269 THR B O 1
ATOM 4287 N N . THR B 1 270 ? -18.891 -7.5 -14.117 1 61.75 270 THR B N 1
ATOM 4288 C CA . THR B 1 270 ? -19.547 -8.047 -12.93 1 61.75 270 THR B CA 1
ATOM 4289 C C . THR B 1 270 ? -20.812 -7.254 -12.594 1 61.75 270 THR B C 1
ATOM 4291 O O . THR B 1 270 ? -20.844 -6.035 -12.773 1 61.75 270 THR B O 1
ATOM 4294 N N . THR B 1 271 ? -21.984 -7.633 -12.891 1 47.97 271 THR B N 1
ATOM 4295 C CA . THR B 1 271 ? -23.234 -7.008 -12.461 1 47.97 271 THR B CA 1
ATOM 4296 C C . THR B 1 271 ? -23.25 -6.844 -10.945 1 47.97 271 THR B C 1
ATOM 4298 O O . THR B 1 271 ? -23.469 -7.809 -10.211 1 47.97 271 THR B O 1
ATOM 4301 N N . THR B 1 272 ? -22.359 -6.309 -10.359 1 47.72 272 THR B N 1
ATOM 4302 C CA . THR B 1 272 ? -22.531 -6.062 -8.938 1 47.72 272 THR B CA 1
ATOM 4303 C C . THR B 1 272 ? -23.766 -5.195 -8.68 1 47.72 272 THR B C 1
ATOM 4305 O O . THR B 1 272 ? -23.922 -4.133 -9.289 1 47.72 272 THR B O 1
ATOM 4308 N N . THR B 1 273 ? -24.922 -5.746 -8.344 1 38.66 273 THR B N 1
ATOM 4309 C CA . THR B 1 273 ? -26.047 -4.992 -7.824 1 38.66 273 THR B CA 1
ATOM 4310 C C . THR B 1 273 ? -25.625 -4.117 -6.648 1 38.66 273 THR B C 1
ATOM 4312 O O . THR B 1 273 ? -25.453 -4.613 -5.531 1 38.66 273 THR B O 1
ATOM 4315 N N . THR B 1 274 ? -24.672 -3.492 -6.695 1 37.78 274 THR B N 1
ATOM 4316 C CA . THR B 1 274 ? -24.5 -2.523 -5.617 1 37.78 274 THR B CA 1
ATOM 4317 C C . THR B 1 274 ? -25.703 -1.581 -5.547 1 37.78 274 THR B C 1
ATOM 4319 O O . THR B 1 274 ? -25.969 -0.831 -6.488 1 37.78 274 THR B O 1
ATOM 4322 N N . THR B 1 275 ? -26.828 -1.989 -4.957 1 30.11 275 THR B N 1
ATOM 4323 C CA . THR B 1 275 ? -27.766 -0.982 -4.48 1 30.11 275 THR B CA 1
ATOM 4324 C C . THR B 1 275 ? -27.031 0.132 -3.736 1 30.11 275 THR B C 1
ATOM 4326 O O . THR B 1 275 ? -26.516 -0.086 -2.643 1 30.11 275 THR B O 1
ATOM 4329 N N . ALA B 1 276 ? -26.172 0.696 -4.25 1 34.03 276 ALA B N 1
ATOM 4330 C CA . ALA B 1 276 ? -25.75 1.983 -3.699 1 34.03 276 ALA B CA 1
ATOM 4331 C C . ALA B 1 276 ? -26.953 2.775 -3.193 1 34.03 276 ALA B C 1
ATOM 4333 O O . ALA B 1 276 ? -27.766 3.252 -3.986 1 34.03 276 ALA B O 1
ATOM 4334 N N . THR B 1 277 ? -27.656 2.436 -2.152 1 28.62 277 THR B N 1
ATOM 4335 C CA . THR B 1 277 ? -28.469 3.49 -1.555 1 28.62 277 THR B CA 1
ATOM 4336 C C . THR B 1 277 ? -27.672 4.793 -1.453 1 28.62 277 THR B C 1
ATOM 4338 O O . THR B 1 277 ? -26.594 4.824 -0.847 1 28.62 277 THR B O 1
ATOM 4341 N N . SER B 1 278 ? -27.688 5.48 -2.457 1 29.56 278 SER B N 1
ATOM 4342 C CA . SER B 1 278 ? -27.312 6.887 -2.496 1 29.56 278 SER B CA 1
ATOM 4343 C C . SER B 1 278 ? -27.375 7.516 -1.105 1 29.56 278 SER B C 1
ATOM 4345 O O . SER B 1 278 ? -28.438 7.551 -0.479 1 29.56 278 SER B O 1
ATOM 4347 N N . LEU B 1 279 ? -26.5 7.219 -0.138 1 24.12 279 LEU B N 1
ATOM 4348 C CA . LEU B 1 279 ? -26.609 8.32 0.811 1 24.12 279 LEU B CA 1
ATOM 4349 C C . LEU B 1 279 ? -26.25 9.648 0.145 1 24.12 279 LEU B C 1
ATOM 4351 O O . LEU B 1 279 ? -25.359 9.711 -0.691 1 24.12 279 LEU B O 1
#

Organism: Polarella glacialis (NCBI:txid89957)

Nearest PDB structures (foldseek):
  9bhj-assembly1_A  TM=7.453E-01  e=9.117E-17  Homo sapiens
  8gmd-assembly1_A  TM=7.957E-01  e=1.535E-14  Homo sapiens
  7olv-assembly1_A  TM=7.774E-01  e=2.853E-14  Homo sapiens
  6unp-assembly2_B  TM=8.020E-01  e=7.028E-14  Homo sapiens
  8gmd-assembly2_B  TM=8.038E-01  e=1.103E-13  Homo sapiens